Protein AF-A0AAR5P492-F1 (afdb_monomer)

Secondary structure (DSSP, 8-state):
-PPPPPS-------GGGTHHHHGGGT------S------EEETTEEEE--TTSS--EEEE--SSS------PPPP--STT--TT-EEEEE-SPPTT-SS--S-EEEEES-HHHHHHHHHHHHHH-TT------HHHHHT----S----PPP--S---EEEE--HHHHHHHHH-TTS-HHHHHHHHHHHH-GGGHHHHTTTSEEEE----TT-TT----TT---TT---HHHHHHHHHHHHHGGG---HHHHHHHHHHHHHHHHGGGT-----HHHHHHHHHHTT--TT---THHHHHHHHHHTBBTTS-B-TT--GGGBPPHHHHHHTTSS-HHHHHHHHHHHHHHTTTTTHHHHTTHHHHHHHHHHH-TT-TTTHHHHHHHHHHHHHHHH-TTTT-SSS--GGG-GGGGHHHHHHHHHHHHHH--SHHHHHHHHTS-HHHHHHT---HHHHHHHHHHHHHSPPHHHHHHHHHHHHS-HHHHHHHHHTS-HHHHHHHHHHHHHSS---HHHHHHHHHHHHHHHHHHHHHHHHHHHHHHHHHHHHHHHHHHT-S-HHHHHHHHHHHHHHHHHHHHHHHTTGGGGG-PPP--HHHHHHHHHHHHHHHHHHHHHHHT--SSSS--

Structure (mmCIF, N/CA/C/O backbone):
data_AF-A0AAR5P492-F1
#
_entry.id   AF-A0AAR5P492-F1
#
loop_
_atom_site.group_PDB
_atom_site.id
_atom_site.type_symbol
_atom_site.label_atom_id
_atom_site.label_alt_id
_atom_site.label_comp_id
_atom_site.label_asym_id
_atom_site.label_entity_id
_atom_site.label_seq_id
_atom_site.pdbx_PDB_ins_code
_atom_site.Cartn_x
_atom_site.Cartn_y
_atom_site.Cartn_z
_atom_site.occupancy
_atom_site.B_iso_or_equiv
_atom_site.auth_seq_id
_atom_site.auth_comp_id
_atom_site.auth_asym_id
_atom_site.auth_atom_id
_atom_site.pdbx_PDB_model_num
ATOM 1 N N . MET A 1 1 ? 29.180 -29.105 -59.573 1.00 21.33 1 MET A N 1
ATOM 2 C CA . MET A 1 1 ? 29.448 -27.695 -59.216 1.00 21.33 1 MET A CA 1
ATOM 3 C C . MET A 1 1 ? 28.414 -27.298 -58.181 1.00 21.33 1 MET A C 1
ATOM 5 O O . MET A 1 1 ? 27.241 -27.427 -58.512 1.00 21.33 1 MET A O 1
ATOM 9 N N . PRO A 1 2 ? 28.784 -26.924 -56.947 1.00 23.67 2 PRO A N 1
ATOM 10 C CA . PRO A 1 2 ? 27.790 -26.478 -55.986 1.00 23.67 2 PRO A CA 1
ATOM 11 C C . PRO A 1 2 ? 27.345 -25.058 -56.349 1.00 23.67 2 PRO A C 1
ATOM 13 O O . PRO A 1 2 ? 28.162 -24.159 -56.549 1.00 23.67 2 PRO A O 1
ATOM 16 N N . THR A 1 3 ? 26.036 -24.890 -56.487 1.00 22.08 3 THR A N 1
ATOM 17 C CA . THR A 1 3 ? 25.364 -23.613 -56.722 1.00 22.08 3 THR A CA 1
ATOM 18 C C . THR A 1 3 ? 25.412 -22.788 -55.437 1.00 22.08 3 THR A C 1
ATOM 20 O O . THR A 1 3 ? 24.928 -23.235 -54.401 1.00 22.08 3 THR A O 1
ATOM 23 N N . ILE A 1 4 ? 25.998 -21.592 -55.491 1.00 24.33 4 ILE A N 1
ATOM 24 C CA . ILE A 1 4 ? 26.035 -20.652 -54.363 1.00 24.33 4 ILE A CA 1
ATOM 25 C C . ILE A 1 4 ? 24.663 -19.970 -54.262 1.00 24.33 4 ILE A C 1
ATOM 27 O O . ILE A 1 4 ? 24.216 -19.344 -55.223 1.00 24.33 4 ILE A O 1
ATOM 31 N N . VAL A 1 5 ? 23.995 -20.092 -53.111 1.00 24.39 5 VAL A N 1
ATOM 32 C CA . VAL A 1 5 ? 22.709 -19.431 -52.816 1.00 24.39 5 VAL A CA 1
ATOM 33 C C . VAL A 1 5 ? 22.959 -18.223 -51.894 1.00 24.39 5 VAL A C 1
ATOM 35 O O . VAL A 1 5 ? 23.782 -18.340 -50.985 1.00 24.39 5 VAL A O 1
ATOM 38 N N . PRO A 1 6 ? 22.302 -17.059 -52.091 1.00 25.06 6 PRO A N 1
ATOM 39 C CA . PRO A 1 6 ? 22.617 -15.840 -51.344 1.00 25.06 6 PRO A CA 1
ATOM 40 C C . PRO A 1 6 ? 22.158 -15.889 -49.872 1.00 25.06 6 PRO A C 1
ATOM 42 O O . PRO A 1 6 ? 21.123 -16.487 -49.573 1.00 25.06 6 PRO A O 1
ATOM 45 N N . PRO A 1 7 ? 22.851 -15.181 -48.960 1.00 27.56 7 PRO A N 1
ATOM 46 C CA . PRO A 1 7 ? 22.745 -15.340 -47.502 1.00 27.56 7 PRO A CA 1
ATOM 47 C C . PRO A 1 7 ? 21.468 -14.783 -46.834 1.00 27.56 7 PRO A C 1
ATOM 49 O O . PRO A 1 7 ? 21.442 -14.639 -45.617 1.00 27.56 7 PRO A O 1
ATOM 52 N N . GLN A 1 8 ? 20.399 -14.455 -47.571 1.00 32.41 8 GLN A N 1
ATOM 53 C CA . GLN A 1 8 ? 19.209 -13.801 -46.993 1.00 32.41 8 GLN A CA 1
ATOM 54 C C . GLN A 1 8 ? 17.867 -14.230 -47.611 1.00 32.41 8 GLN A C 1
ATOM 56 O O . GLN A 1 8 ? 17.069 -13.391 -48.024 1.00 32.41 8 GLN A O 1
ATOM 61 N N . SER A 1 9 ? 17.551 -15.527 -47.655 1.00 24.56 9 SER A N 1
ATOM 62 C CA . SER A 1 9 ? 16.183 -15.940 -48.005 1.00 24.56 9 SER A CA 1
ATOM 63 C C . SER A 1 9 ? 15.671 -17.093 -47.138 1.00 24.56 9 SER A C 1
ATOM 65 O O . SER A 1 9 ? 16.390 -18.078 -46.966 1.00 24.56 9 SER A O 1
ATOM 67 N N . PRO A 1 10 ? 14.441 -17.020 -46.590 1.00 26.98 10 PRO A N 1
ATOM 68 C CA . PRO A 1 10 ? 13.815 -18.151 -45.918 1.00 26.98 10 PRO A CA 1
ATOM 69 C C . PRO A 1 10 ? 13.424 -19.195 -46.971 1.00 26.98 10 PRO A C 1
ATOM 71 O O . PRO A 1 10 ? 12.331 -19.150 -47.534 1.00 26.98 10 PRO A O 1
ATOM 74 N N . VAL A 1 11 ? 14.319 -20.135 -47.272 1.00 31.80 11 VAL A N 1
ATOM 75 C CA . VAL A 1 11 ? 14.019 -21.188 -48.248 1.00 31.80 11 VAL A CA 1
ATOM 76 C C . VAL A 1 11 ? 13.113 -22.233 -47.599 1.00 31.80 11 VAL A C 1
ATOM 78 O O . VAL A 1 11 ? 13.480 -22.893 -46.628 1.00 31.80 11 VAL A O 1
ATOM 81 N N . THR A 1 12 ? 11.904 -22.380 -48.137 1.00 31.81 12 THR A N 1
ATOM 82 C CA . THR A 1 12 ? 11.011 -23.504 -47.830 1.00 31.81 12 THR A CA 1
ATOM 83 C C . THR A 1 12 ? 11.273 -24.584 -48.875 1.00 31.81 12 THR A C 1
ATOM 85 O O . THR A 1 12 ? 10.969 -24.383 -50.048 1.00 31.81 12 THR A O 1
ATOM 88 N N . PHE A 1 13 ? 11.861 -25.715 -48.486 1.00 35.66 13 PHE A N 1
ATOM 89 C CA . PHE A 1 13 ? 12.045 -26.844 -49.403 1.00 35.66 13 PHE A CA 1
ATOM 90 C C . PHE A 1 13 ? 10.793 -27.722 -49.410 1.00 35.66 13 PHE A C 1
ATOM 92 O O . PHE A 1 13 ? 10.242 -28.033 -48.351 1.00 35.66 13 PHE A O 1
ATOM 99 N N . ASN A 1 14 ? 10.345 -28.142 -50.596 1.00 36.56 14 ASN A N 1
ATOM 100 C CA . ASN A 1 14 ? 9.331 -29.187 -50.714 1.00 36.56 14 ASN A CA 1
ATOM 101 C C . ASN A 1 14 ? 10.014 -30.570 -50.736 1.00 36.56 14 ASN A C 1
ATOM 103 O O . ASN A 1 14 ? 11.171 -30.700 -51.130 1.00 36.56 14 ASN A O 1
ATOM 107 N N . TRP A 1 15 ? 9.299 -31.612 -50.309 1.00 40.59 15 TRP A N 1
ATOM 108 C CA . TRP A 1 15 ? 9.808 -32.990 -50.242 1.00 40.59 15 TRP A CA 1
ATOM 109 C C . TRP A 1 15 ? 10.389 -33.503 -51.571 1.00 40.59 15 TRP A C 1
ATOM 111 O O . TRP A 1 15 ? 11.366 -34.251 -51.578 1.00 40.59 15 TRP A O 1
ATOM 121 N N . GLU A 1 16 ? 9.834 -33.075 -52.705 1.00 44.00 16 GLU A N 1
ATOM 122 C CA . GLU A 1 16 ? 10.332 -33.489 -54.019 1.00 44.00 16 GLU A CA 1
ATOM 123 C C . GLU A 1 16 ? 11.736 -32.951 -54.319 1.00 44.00 16 GLU A C 1
ATOM 125 O O . GLU A 1 16 ? 12.472 -33.581 -55.072 1.00 44.00 16 GLU A O 1
ATOM 130 N N . SER A 1 17 ? 12.138 -31.855 -53.667 1.00 39.81 17 SER A N 1
ATOM 131 C CA . SER A 1 17 ? 13.427 -31.189 -53.883 1.00 39.81 17 SER A CA 1
ATOM 132 C C . SER A 1 17 ? 14.619 -31.937 -53.276 1.00 39.81 17 SER A C 1
ATOM 134 O O . SER A 1 17 ? 15.736 -31.745 -53.734 1.00 39.81 17 SER A O 1
ATOM 136 N N . VAL A 1 18 ? 14.401 -32.768 -52.248 1.00 40.03 18 VAL A N 1
ATOM 137 C CA . VAL A 1 18 ? 15.484 -33.404 -51.455 1.00 40.03 18 VAL A CA 1
ATOM 138 C C . VAL A 1 18 ? 15.457 -34.939 -51.561 1.00 40.03 18 VAL A C 1
ATOM 140 O O . VAL A 1 18 ? 16.373 -35.637 -51.130 1.00 40.03 18 VAL A O 1
ATOM 143 N N . ARG A 1 19 ? 14.406 -35.496 -52.180 1.00 40.28 19 ARG A N 1
ATOM 144 C CA . ARG A 1 19 ? 14.197 -36.944 -52.340 1.00 40.28 19 ARG A CA 1
ATOM 145 C C . ARG A 1 19 ? 15.314 -37.636 -53.130 1.00 40.28 19 ARG A C 1
ATOM 147 O O . ARG A 1 19 ? 15.632 -38.783 -52.828 1.00 40.28 19 ARG A O 1
ATOM 154 N N . GLY A 1 20 ? 15.874 -36.968 -54.141 1.00 41.62 20 GLY A N 1
ATOM 155 C CA . GLY A 1 20 ? 16.945 -37.524 -54.977 1.00 41.62 20 GLY A CA 1
ATOM 156 C C . GLY A 1 20 ? 18.229 -37.782 -54.189 1.00 41.62 20 GLY A C 1
ATOM 157 O O . GLY A 1 20 ? 18.827 -38.847 -54.326 1.00 41.62 20 GLY A O 1
ATOM 158 N N . ASP A 1 21 ? 18.580 -36.856 -53.299 1.00 39.88 21 ASP A N 1
ATOM 159 C CA . ASP A 1 21 ? 19.817 -36.914 -52.517 1.00 39.88 21 ASP A CA 1
ATOM 160 C C . ASP A 1 21 ? 19.703 -37.882 -51.329 1.00 39.88 21 ASP A C 1
ATOM 162 O O . ASP A 1 21 ? 20.656 -38.582 -50.990 1.00 39.88 21 ASP A O 1
ATOM 166 N N . LEU A 1 22 ? 18.509 -38.008 -50.739 1.00 37.78 22 LEU A N 1
ATOM 167 C CA . LEU A 1 22 ? 18.255 -38.913 -49.610 1.00 37.78 22 LEU A CA 1
ATOM 168 C C . LEU A 1 22 ? 18.058 -40.380 -50.030 1.00 37.78 22 LEU A C 1
ATOM 170 O O . LEU A 1 22 ? 18.331 -41.288 -49.244 1.00 37.78 22 LEU A O 1
ATOM 174 N N . ALA A 1 23 ? 17.647 -40.645 -51.276 1.00 38.78 23 ALA A N 1
ATOM 175 C CA . ALA A 1 23 ? 17.513 -42.006 -51.804 1.00 38.78 23 ALA A CA 1
ATOM 176 C C . ALA A 1 23 ? 18.862 -42.753 -51.903 1.00 38.78 23 ALA A C 1
ATOM 178 O O . ALA A 1 23 ? 18.887 -43.984 -51.853 1.00 38.78 23 ALA A O 1
ATOM 179 N N . GLY A 1 24 ? 19.986 -42.028 -51.974 1.00 38.56 24 GLY A N 1
ATOM 180 C CA . GLY A 1 24 ? 21.332 -42.610 -51.940 1.00 38.56 24 GLY A CA 1
ATOM 181 C C . GLY A 1 24 ? 21.707 -43.246 -50.595 1.00 38.56 24 GLY A C 1
ATOM 182 O O . GLY A 1 24 ? 22.588 -44.103 -50.553 1.00 38.56 24 GLY A O 1
ATOM 183 N N . ALA A 1 25 ? 21.010 -42.889 -49.510 1.00 34.88 25 ALA A N 1
ATOM 184 C CA . ALA A 1 25 ? 21.339 -43.302 -48.145 1.00 34.88 25 ALA A CA 1
ATOM 185 C C . ALA A 1 25 ? 20.603 -44.570 -47.653 1.00 34.88 25 ALA A C 1
ATOM 187 O O . ALA A 1 25 ? 20.803 -44.975 -46.512 1.00 34.88 25 ALA A O 1
ATOM 188 N N . ARG A 1 26 ? 19.766 -45.217 -48.486 1.00 31.05 26 ARG A N 1
ATOM 189 C CA . ARG A 1 26 ? 19.014 -46.461 -48.168 1.00 31.05 26 ARG A CA 1
ATOM 190 C C . ARG A 1 26 ? 18.211 -46.440 -46.851 1.00 31.05 26 ARG A C 1
ATOM 192 O O . ARG A 1 26 ? 18.024 -47.480 -46.225 1.00 31.05 26 ARG A O 1
ATOM 199 N N . LEU A 1 27 ? 17.707 -45.283 -46.439 1.00 32.38 27 LEU A N 1
ATOM 200 C CA . LEU A 1 27 ? 16.803 -45.178 -45.296 1.00 32.38 27 LEU A CA 1
ATOM 201 C C . LEU A 1 27 ? 15.350 -45.333 -45.777 1.00 32.38 27 LEU A C 1
ATOM 203 O O . LEU A 1 27 ? 14.885 -44.548 -46.605 1.00 32.38 27 LEU A O 1
ATOM 207 N N . GLU A 1 28 ? 14.631 -46.345 -45.287 1.00 28.66 28 GLU A N 1
ATOM 208 C CA . GLU A 1 28 ? 13.187 -46.474 -45.519 1.00 28.66 28 GLU A CA 1
ATOM 209 C C . GLU A 1 28 ? 12.419 -45.559 -44.558 1.00 28.66 28 GLU A C 1
ATOM 211 O O . GLU A 1 28 ? 12.608 -45.627 -43.345 1.00 28.66 28 GLU A O 1
ATOM 216 N N . PHE A 1 29 ? 11.528 -44.718 -45.091 1.00 41.31 29 PHE A N 1
ATOM 217 C CA . PHE A 1 29 ? 10.676 -43.844 -44.282 1.00 41.31 29 PHE A CA 1
ATOM 218 C C . PHE A 1 29 ? 9.211 -43.907 -44.722 1.00 41.31 29 PHE A C 1
ATOM 220 O O . PHE A 1 29 ? 8.888 -43.821 -45.910 1.00 41.31 29 PHE A O 1
ATOM 227 N N . THR A 1 30 ? 8.316 -44.015 -43.738 1.00 32.47 30 THR A N 1
ATOM 228 C CA . THR A 1 30 ? 6.862 -43.887 -43.883 1.00 32.47 30 THR A CA 1
ATOM 229 C C . THR A 1 30 ? 6.439 -42.424 -44.013 1.00 32.47 30 THR A C 1
ATOM 231 O O . THR A 1 30 ? 6.990 -41.529 -43.377 1.00 32.47 30 THR A O 1
ATOM 234 N N . LYS A 1 31 ? 5.445 -42.187 -44.871 1.00 31.28 31 LYS A N 1
ATOM 235 C CA . LYS A 1 31 ? 4.940 -40.867 -45.257 1.00 31.28 31 LYS A CA 1
ATOM 236 C C . LYS A 1 31 ? 4.044 -40.299 -44.145 1.00 31.28 31 LYS A C 1
ATOM 238 O O . LYS A 1 31 ? 2.909 -40.742 -44.023 1.00 31.28 31 LYS A O 1
ATOM 243 N N . ASP A 1 32 ? 4.527 -39.315 -43.392 1.00 32.50 32 ASP A N 1
ATOM 244 C CA . ASP A 1 32 ? 3.699 -38.495 -42.490 1.00 32.50 32 ASP A CA 1
ATOM 245 C C . ASP A 1 32 ? 3.613 -37.031 -42.996 1.00 32.50 32 ASP A C 1
ATOM 247 O O . ASP A 1 32 ? 4.494 -36.590 -43.744 1.00 32.50 32 ASP A O 1
ATOM 251 N N . PRO A 1 33 ? 2.531 -36.283 -42.684 1.00 29.31 33 PRO A N 1
ATOM 252 C CA . PRO A 1 33 ? 2.210 -34.972 -43.272 1.00 29.31 33 PRO A CA 1
ATOM 253 C C . PRO A 1 33 ? 3.173 -33.853 -42.802 1.00 29.31 33 PRO A C 1
ATOM 255 O O . PRO A 1 33 ? 3.960 -34.059 -41.882 1.00 29.31 33 PRO A O 1
ATOM 258 N N . PRO A 1 34 ? 3.191 -32.667 -43.453 1.00 36.25 34 PRO A N 1
ATOM 259 C CA . PRO A 1 34 ? 4.415 -31.901 -43.670 1.00 36.25 34 PRO A CA 1
ATOM 260 C C . PRO A 1 34 ? 4.955 -31.266 -42.386 1.00 36.25 34 PRO A C 1
ATOM 262 O O . PRO A 1 34 ? 4.474 -30.233 -41.914 1.00 36.25 34 PRO A O 1
ATOM 265 N N . THR A 1 35 ? 6.026 -31.849 -41.858 1.00 33.56 35 THR A N 1
ATOM 266 C CA . THR A 1 35 ? 6.893 -31.209 -40.869 1.00 33.56 35 THR A CA 1
ATOM 267 C C . THR A 1 35 ? 7.571 -30.012 -41.537 1.00 33.56 35 THR A C 1
ATOM 269 O O . THR A 1 35 ? 8.366 -30.170 -42.461 1.00 33.56 35 THR A O 1
ATOM 272 N N . VAL A 1 36 ? 7.224 -28.793 -41.118 1.00 31.66 36 VAL A N 1
ATOM 273 C CA . VAL A 1 36 ? 7.881 -27.567 -41.597 1.00 31.66 36 VAL A CA 1
ATOM 274 C C . VAL A 1 36 ? 9.219 -27.428 -40.879 1.00 31.66 36 VAL A C 1
ATOM 276 O O . VAL A 1 36 ? 9.257 -27.194 -39.671 1.00 31.66 36 VAL A O 1
ATOM 279 N N . TRP A 1 37 ? 10.307 -27.562 -41.630 1.00 33.38 37 TRP A N 1
ATOM 280 C CA . TRP A 1 37 ? 11.675 -27.370 -41.154 1.00 33.38 37 TRP A CA 1
ATOM 281 C C . TRP A 1 37 ? 12.089 -25.907 -41.361 1.00 33.38 37 TRP A C 1
ATOM 283 O O . TRP A 1 37 ? 11.847 -25.339 -42.426 1.00 33.38 37 TRP A O 1
ATOM 293 N N . ARG A 1 38 ? 12.708 -25.281 -40.353 1.00 32.09 38 ARG A N 1
ATOM 294 C CA . ARG A 1 38 ? 13.407 -23.994 -40.503 1.00 32.09 38 ARG A CA 1
ATOM 295 C C . ARG A 1 38 ? 14.891 -24.230 -40.278 1.00 32.09 38 ARG A C 1
ATOM 297 O O . ARG A 1 38 ? 15.270 -24.678 -39.200 1.00 32.09 38 ARG A O 1
ATOM 304 N N . PHE A 1 39 ? 15.685 -23.908 -41.288 1.00 32.84 39 PHE A N 1
ATOM 305 C CA . PHE A 1 39 ? 17.139 -23.928 -41.228 1.00 32.84 39 PHE A CA 1
ATOM 306 C C . PHE A 1 39 ? 17.632 -22.498 -41.031 1.00 32.84 39 PHE A C 1
ATOM 308 O O . PHE A 1 39 ? 17.194 -21.594 -41.743 1.00 32.84 39 PHE A O 1
ATOM 315 N N . SER A 1 40 ? 18.543 -22.304 -40.084 1.00 31.27 40 SER A N 1
ATOM 316 C CA . SER A 1 40 ? 19.360 -21.096 -40.002 1.00 31.27 40 SER A CA 1
ATOM 317 C C . SER A 1 40 ? 20.768 -21.508 -40.404 1.00 31.27 40 SER A C 1
ATOM 319 O O . SER A 1 40 ? 21.392 -22.285 -39.685 1.00 31.27 40 SER A O 1
ATOM 321 N N . TYR A 1 41 ? 21.229 -21.058 -41.569 1.00 28.78 41 TYR A N 1
ATOM 322 C CA . TYR A 1 41 ? 22.592 -21.304 -42.033 1.00 28.78 41 TYR A CA 1
ATOM 323 C C . TYR A 1 41 ? 23.469 -20.107 -41.665 1.00 28.78 41 TYR A C 1
ATOM 325 O O . TYR A 1 41 ? 23.234 -18.998 -42.145 1.00 28.78 41 TYR A O 1
ATOM 333 N N . PHE A 1 42 ? 24.479 -20.357 -40.839 1.00 30.75 42 PHE A N 1
ATOM 334 C CA . PHE A 1 42 ? 25.697 -19.553 -40.774 1.00 30.75 42 PHE A CA 1
ATOM 335 C C . PHE A 1 42 ? 26.853 -20.441 -41.260 1.00 30.75 42 PHE A C 1
ATOM 337 O O . PHE A 1 42 ? 26.708 -21.662 -41.197 1.00 30.75 42 PHE A O 1
ATOM 344 N N . PRO A 1 43 ? 27.973 -19.872 -41.743 1.00 29.17 43 PRO A N 1
ATOM 345 C CA . PRO A 1 43 ? 29.066 -20.640 -42.348 1.00 29.17 43 PRO A CA 1
ATOM 346 C C . PRO A 1 43 ? 29.552 -21.848 -41.526 1.00 29.17 43 PRO A C 1
ATOM 348 O O . PRO A 1 43 ? 29.958 -22.836 -42.126 1.00 29.17 43 PRO A O 1
ATOM 351 N N . ASP A 1 44 ? 29.399 -21.812 -40.194 1.00 33.75 44 ASP A N 1
ATOM 352 C CA . ASP A 1 44 ? 29.939 -22.815 -39.265 1.00 33.75 44 ASP A CA 1
ATOM 353 C C . ASP A 1 44 ? 28.891 -23.385 -38.274 1.00 33.75 44 ASP A C 1
ATOM 355 O O . ASP A 1 44 ? 29.237 -23.953 -37.236 1.00 33.75 44 ASP A O 1
ATOM 359 N N . PHE A 1 45 ? 27.587 -23.230 -38.558 1.00 30.95 45 PHE A N 1
ATOM 360 C CA . PHE A 1 45 ? 26.505 -23.663 -37.657 1.00 30.95 45 PHE A CA 1
ATOM 361 C C . PHE A 1 45 ? 25.330 -24.306 -38.401 1.00 30.95 45 PHE A C 1
ATOM 363 O O . PHE A 1 45 ? 24.750 -23.710 -39.313 1.00 30.95 45 PHE A O 1
ATOM 370 N N . LEU A 1 46 ? 24.916 -25.493 -37.940 1.00 31.48 46 LEU A N 1
ATOM 371 C CA . LEU A 1 46 ? 23.715 -26.178 -38.411 1.00 31.48 46 LEU A CA 1
ATOM 372 C C . LEU A 1 46 ? 22.774 -26.470 -37.228 1.00 31.48 46 LEU A C 1
ATOM 374 O O . LEU A 1 46 ? 23.025 -27.355 -36.410 1.00 31.48 46 LEU A O 1
ATOM 378 N N . GLY A 1 47 ? 21.678 -25.714 -37.131 1.00 31.67 47 GLY A N 1
ATOM 379 C CA . GLY A 1 47 ? 20.651 -25.893 -36.098 1.00 31.67 47 GLY A CA 1
ATOM 380 C C . GLY A 1 47 ? 19.363 -26.518 -36.642 1.00 31.67 47 GLY A C 1
ATOM 381 O O . GLY A 1 47 ? 18.901 -26.142 -37.721 1.00 31.67 47 GLY A O 1
ATOM 382 N N . PHE A 1 48 ? 18.737 -27.417 -35.871 1.00 34.66 48 PHE A N 1
ATOM 383 C CA . PHE A 1 48 ? 17.443 -28.024 -36.215 1.00 34.66 48 PHE A CA 1
ATOM 38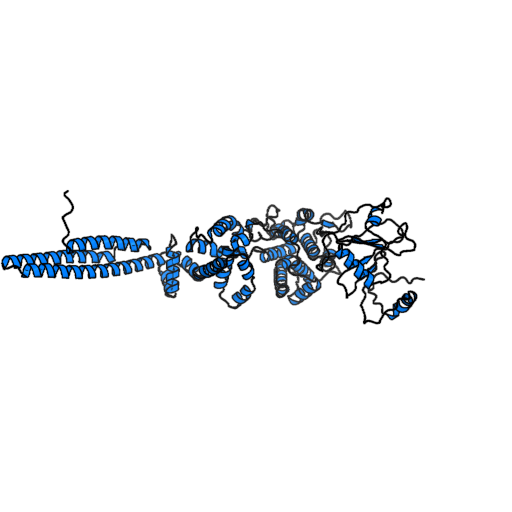4 C C . PHE A 1 48 ? 16.387 -27.813 -35.121 1.00 34.66 48 PHE A C 1
ATOM 386 O O . PHE A 1 48 ? 16.683 -27.842 -33.925 1.00 34.66 48 PHE A O 1
ATOM 393 N N . ARG A 1 49 ? 15.119 -27.661 -35.532 1.00 29.98 49 ARG A N 1
ATOM 394 C CA . ARG A 1 49 ? 13.951 -27.586 -34.638 1.00 29.98 49 ARG A CA 1
ATOM 395 C C . ARG A 1 49 ? 12.834 -28.496 -35.153 1.00 29.98 49 ARG A C 1
ATOM 397 O O . ARG A 1 49 ? 12.317 -28.270 -36.243 1.00 29.98 49 ARG A O 1
ATOM 404 N N . SER A 1 50 ? 12.433 -29.490 -34.358 1.00 29.12 50 SER A N 1
ATOM 405 C CA . SER A 1 50 ? 11.258 -30.337 -34.621 1.00 29.12 50 SER A CA 1
ATOM 406 C C . SER A 1 50 ? 10.078 -29.896 -33.753 1.00 29.12 50 SER A C 1
ATOM 408 O O . SER A 1 50 ? 10.252 -29.558 -32.586 1.00 29.12 50 SER A O 1
ATOM 410 N N . LYS A 1 51 ? 8.855 -29.912 -34.300 1.00 29.05 51 LYS A N 1
ATOM 411 C CA . LYS A 1 51 ? 7.621 -29.601 -33.548 1.00 29.05 51 LYS A CA 1
ATOM 412 C C . LYS A 1 51 ? 7.220 -30.691 -32.545 1.00 29.05 51 LYS A C 1
ATOM 414 O O . LYS A 1 51 ? 6.351 -30.436 -31.719 1.00 29.05 51 LYS A O 1
ATOM 419 N N . ILE A 1 52 ? 7.835 -31.875 -32.608 1.00 28.25 52 ILE A N 1
ATOM 420 C CA . ILE A 1 52 ? 7.482 -33.027 -31.761 1.00 28.25 52 ILE A CA 1
ATOM 421 C C . ILE A 1 52 ? 8.237 -32.991 -30.415 1.00 28.25 52 ILE A C 1
ATOM 423 O O . ILE A 1 52 ? 7.815 -33.624 -29.455 1.00 28.25 52 ILE A O 1
ATOM 427 N N . VAL A 1 53 ? 9.297 -32.180 -30.287 1.00 28.92 53 VAL A N 1
ATOM 428 C CA . VAL A 1 53 ? 10.061 -32.019 -29.038 1.00 28.92 53 VAL A CA 1
ATOM 429 C C . VAL A 1 53 ? 10.385 -30.537 -28.827 1.00 28.92 53 VAL A C 1
ATOM 431 O O . VAL A 1 53 ? 11.032 -29.917 -29.665 1.00 28.92 53 VAL A O 1
ATOM 434 N N . GLN A 1 54 ? 9.965 -29.940 -27.705 1.00 27.75 54 GLN A N 1
ATOM 435 C CA . GLN A 1 54 ? 10.317 -28.557 -27.332 1.00 27.75 54 GLN A CA 1
ATOM 436 C C . GLN A 1 54 ? 11.784 -28.431 -26.862 1.00 27.75 54 GLN A C 1
ATOM 438 O O . GLN A 1 54 ? 12.043 -27.962 -25.756 1.00 27.75 54 GLN A O 1
ATOM 443 N N . ARG A 1 55 ? 12.766 -28.867 -27.660 1.00 31.39 55 ARG A N 1
ATOM 444 C CA . ARG A 1 55 ? 14.198 -28.691 -27.354 1.00 31.39 55 ARG A CA 1
ATOM 445 C C . ARG A 1 55 ? 15.012 -28.434 -28.623 1.00 31.39 55 ARG A C 1
ATOM 447 O O . ARG A 1 55 ? 14.705 -28.975 -29.681 1.00 31.39 55 ARG A O 1
ATOM 454 N N . ILE A 1 56 ? 16.027 -27.581 -28.493 1.00 30.75 56 ILE A N 1
ATOM 455 C CA . ILE A 1 56 ? 17.038 -27.300 -29.520 1.00 30.75 56 ILE A CA 1
ATOM 456 C C . ILE A 1 56 ? 18.191 -28.284 -29.305 1.00 30.75 56 ILE A C 1
ATOM 458 O O . ILE A 1 56 ? 18.599 -28.502 -28.167 1.00 30.75 56 ILE A O 1
ATOM 462 N N . VAL A 1 57 ? 18.710 -28.864 -30.385 1.00 28.91 57 VAL A N 1
ATOM 463 C CA . VAL A 1 57 ? 19.983 -29.596 -30.394 1.00 28.91 57 VAL A CA 1
ATOM 464 C C . VAL A 1 57 ? 20.864 -28.909 -31.433 1.00 28.91 57 VAL A C 1
ATOM 466 O O . VAL A 1 57 ? 20.482 -28.836 -32.602 1.00 28.91 57 VAL A O 1
ATOM 469 N N . GLY A 1 58 ? 21.986 -28.337 -30.995 1.00 29.30 58 GLY A N 1
ATOM 470 C CA . GLY A 1 58 ? 22.989 -27.720 -31.866 1.00 29.30 58 GLY A CA 1
ATOM 471 C C . GLY A 1 58 ? 24.175 -28.659 -32.066 1.00 29.30 58 GLY A C 1
ATOM 472 O O . GLY A 1 58 ? 24.574 -29.344 -31.126 1.00 29.30 58 GLY A O 1
ATOM 473 N N . ILE A 1 59 ? 24.725 -28.702 -33.280 1.00 31.34 59 ILE A N 1
ATOM 474 C CA . ILE A 1 59 ? 25.978 -29.401 -33.590 1.00 31.34 59 ILE A CA 1
ATOM 475 C C . ILE A 1 59 ? 26.886 -28.405 -34.315 1.00 31.34 59 ILE A C 1
ATOM 477 O O . ILE A 1 59 ? 26.463 -27.776 -35.286 1.00 31.34 59 ILE A O 1
ATOM 481 N N . LEU A 1 60 ? 28.121 -28.266 -33.834 1.00 29.34 60 LEU A N 1
ATOM 482 C CA . LEU A 1 60 ? 29.166 -27.476 -34.480 1.00 29.34 60 LEU A CA 1
ATOM 483 C C . LEU A 1 60 ? 29.987 -28.390 -35.404 1.00 29.34 60 LEU A C 1
ATOM 485 O O . LEU A 1 60 ? 30.390 -29.481 -34.996 1.00 29.34 60 LEU A O 1
ATOM 489 N N . TYR A 1 61 ? 30.252 -27.951 -36.631 1.00 31.36 61 TYR A N 1
ATOM 490 C CA . TYR A 1 61 ? 31.173 -28.615 -37.554 1.00 31.36 61 TYR A CA 1
ATOM 491 C C . TYR A 1 61 ? 32.130 -27.561 -38.103 1.00 31.36 61 TYR A C 1
ATOM 493 O O . TYR A 1 61 ? 31.689 -26.645 -38.788 1.00 31.36 61 TYR A O 1
ATOM 501 N N . VAL A 1 62 ? 33.424 -27.700 -37.806 1.00 32.50 62 VAL A N 1
ATOM 502 C CA . VAL A 1 62 ? 34.478 -26.847 -38.366 1.00 32.50 62 VAL A CA 1
ATOM 503 C C . VAL A 1 62 ? 35.522 -27.754 -39.014 1.00 32.50 62 VAL A C 1
ATOM 505 O O . VAL A 1 62 ? 36.188 -28.513 -38.303 1.00 32.50 62 VAL A O 1
ATOM 508 N N . PRO A 1 63 ? 35.669 -27.730 -40.346 1.00 30.22 63 PRO A N 1
ATOM 509 C CA . PRO A 1 63 ? 36.815 -28.330 -40.996 1.00 30.22 63 PRO A CA 1
ATOM 510 C C . PRO A 1 63 ? 38.013 -27.383 -40.836 1.00 30.22 63 PRO A C 1
ATOM 512 O O . PRO A 1 63 ? 37.945 -26.215 -41.201 1.00 30.22 63 PRO A O 1
ATOM 515 N N . ASP A 1 64 ? 39.102 -27.922 -40.292 1.00 36.00 64 ASP A N 1
ATOM 516 C CA . ASP A 1 64 ? 40.438 -27.318 -40.245 1.00 36.00 64 ASP A CA 1
ATOM 517 C C . ASP A 1 64 ? 40.637 -26.110 -39.300 1.00 36.00 64 ASP A C 1
ATOM 519 O O . ASP A 1 64 ? 40.833 -24.990 -39.755 1.00 36.00 64 ASP A O 1
ATOM 523 N N . GLN A 1 65 ? 40.692 -26.364 -37.979 1.00 30.73 65 GLN A N 1
ATOM 524 C CA . GLN A 1 65 ? 41.622 -25.795 -36.964 1.00 30.73 65 GLN A CA 1
ATOM 525 C C . GLN A 1 65 ? 40.989 -25.680 -35.560 1.00 30.73 65 GLN A C 1
ATOM 527 O O . GLN A 1 65 ? 39.812 -25.386 -35.418 1.00 30.73 65 GLN A O 1
ATOM 532 N N . HIS A 1 66 ? 41.823 -25.937 -34.538 1.00 28.88 66 HIS A N 1
ATOM 533 C CA . HIS A 1 66 ? 41.652 -25.750 -33.084 1.00 28.88 66 HIS A CA 1
ATOM 534 C C . HIS A 1 66 ? 40.243 -25.921 -32.471 1.00 28.88 66 HIS A C 1
ATOM 536 O O . HIS A 1 66 ? 39.379 -25.059 -32.556 1.00 28.88 66 HIS A O 1
ATOM 542 N N . MET A 1 67 ? 40.079 -27.023 -31.729 1.00 32.06 67 MET A N 1
ATOM 543 C CA . MET A 1 67 ? 38.884 -27.362 -30.947 1.00 32.06 67 MET A CA 1
ATOM 544 C C . MET A 1 67 ? 38.463 -26.244 -29.974 1.00 32.06 67 MET A C 1
ATOM 546 O O . MET A 1 67 ? 39.174 -25.971 -29.006 1.00 32.06 67 MET A O 1
ATOM 550 N N . SER A 1 68 ? 37.263 -25.690 -30.160 1.00 27.95 68 SER A N 1
ATOM 551 C CA . SER A 1 68 ? 36.474 -25.055 -29.098 1.00 27.95 68 SER A CA 1
ATOM 552 C C . SER A 1 68 ? 35.230 -25.910 -28.816 1.00 27.95 68 SER A C 1
ATOM 554 O O . SER A 1 68 ? 34.717 -26.592 -29.704 1.00 27.95 68 SER A O 1
ATOM 556 N N . ILE A 1 69 ? 34.778 -25.935 -27.560 1.00 29.97 69 ILE A N 1
ATOM 557 C CA . ILE A 1 69 ? 33.559 -26.637 -27.137 1.00 29.97 69 ILE A CA 1
ATOM 558 C C . ILE A 1 69 ? 32.554 -25.575 -26.698 1.00 29.97 69 ILE A C 1
ATOM 560 O O . ILE A 1 69 ? 32.842 -24.822 -25.772 1.00 29.97 69 ILE A O 1
ATOM 564 N N . ASP A 1 70 ? 31.374 -25.561 -27.318 1.00 30.42 70 ASP A N 1
ATOM 565 C CA . ASP A 1 70 ? 30.196 -24.872 -26.791 1.00 30.42 70 ASP A CA 1
ATOM 566 C C . ASP A 1 70 ? 29.315 -25.906 -26.071 1.00 30.42 70 ASP A C 1
ATOM 568 O O . ASP A 1 70 ? 28.730 -26.806 -26.684 1.00 30.42 70 ASP A O 1
ATOM 572 N N . GLY A 1 71 ? 29.315 -25.855 -24.740 1.00 30.56 71 GLY A N 1
ATOM 573 C CA . GLY A 1 71 ? 28.513 -26.731 -23.895 1.00 30.56 71 GLY A CA 1
ATOM 574 C C . GLY A 1 71 ? 27.163 -26.086 -23.619 1.00 30.56 71 GLY A C 1
ATOM 575 O O . GLY A 1 71 ? 27.061 -25.233 -22.746 1.00 30.56 71 GLY A O 1
ATOM 576 N N . SER A 1 72 ? 26.107 -26.521 -24.306 1.00 31.25 72 SER A N 1
ATOM 577 C CA . SER A 1 72 ? 24.750 -26.069 -23.987 1.00 31.25 72 SER A CA 1
ATOM 578 C C . SER A 1 72 ? 24.186 -26.840 -22.788 1.00 31.25 72 SER A C 1
ATOM 580 O O . SER A 1 72 ? 24.031 -28.062 -22.817 1.00 31.25 72 SER A O 1
ATOM 582 N N . GLN A 1 73 ? 23.845 -26.120 -21.715 1.00 32.34 73 GLN A N 1
ATOM 583 C CA . GLN A 1 73 ? 23.015 -26.656 -20.639 1.00 32.34 73 GLN A CA 1
ATOM 584 C C . GLN A 1 73 ? 21.552 -26.661 -21.109 1.00 32.34 73 GLN A C 1
ATOM 586 O O . GLN A 1 73 ? 21.004 -25.642 -21.533 1.00 32.34 73 GLN A O 1
ATOM 591 N N . PHE A 1 74 ? 20.906 -27.826 -21.066 1.00 31.84 74 PHE A N 1
ATOM 592 C CA . PHE A 1 74 ? 19.503 -27.962 -21.446 1.00 31.84 74 PHE A CA 1
ATOM 593 C C . PHE A 1 74 ? 18.595 -27.325 -20.391 1.00 31.84 74 PHE A C 1
ATOM 595 O O . PHE A 1 74 ? 18.598 -27.733 -19.232 1.00 31.84 74 PHE A O 1
ATOM 602 N N . ASN A 1 75 ? 17.751 -26.385 -20.818 1.00 30.92 75 ASN A N 1
ATOM 603 C CA . ASN A 1 75 ? 16.712 -25.807 -19.973 1.00 30.92 75 ASN A CA 1
ATOM 604 C C . ASN A 1 75 ? 15.755 -26.913 -19.471 1.00 30.92 75 ASN A C 1
ATOM 606 O O . ASN A 1 75 ? 15.122 -27.626 -20.265 1.00 30.92 75 ASN A O 1
ATOM 610 N N . GLN A 1 76 ? 15.673 -27.080 -18.147 1.00 34.66 76 GLN A N 1
ATOM 611 C CA . GLN A 1 76 ? 14.847 -28.082 -17.470 1.00 34.66 76 GLN A CA 1
ATOM 612 C C . GLN A 1 76 ? 13.356 -27.729 -17.579 1.00 34.66 76 GLN A C 1
ATOM 614 O O . GLN A 1 76 ? 12.768 -27.111 -16.702 1.00 34.66 76 GLN A O 1
ATOM 619 N N . GLY A 1 77 ? 12.732 -28.156 -18.677 1.00 32.91 77 GLY A N 1
ATOM 620 C CA . GLY A 1 77 ? 11.276 -28.106 -18.876 1.00 32.91 77 GLY A CA 1
ATOM 621 C C . GLY A 1 77 ? 10.550 -29.444 -18.679 1.00 32.91 77 GLY A C 1
ATOM 622 O O . GLY A 1 77 ? 9.397 -29.562 -19.078 1.00 32.91 77 GLY A O 1
ATOM 623 N N . ALA A 1 78 ? 11.207 -30.478 -18.140 1.00 31.47 78 ALA A N 1
ATOM 624 C CA . ALA A 1 78 ? 10.567 -31.760 -17.821 1.00 31.47 78 ALA A CA 1
ATOM 625 C C . ALA A 1 78 ? 11.249 -32.421 -16.612 1.00 31.47 78 ALA A C 1
ATOM 627 O O . ALA A 1 78 ? 12.474 -32.520 -16.559 1.00 31.47 78 ALA A O 1
ATOM 628 N N . SER A 1 79 ? 10.441 -32.858 -15.651 1.00 34.78 79 SER A N 1
ATOM 629 C CA . SER A 1 79 ? 10.771 -33.224 -14.267 1.00 34.78 79 SER A CA 1
ATOM 630 C C . SER A 1 79 ? 11.544 -34.543 -14.064 1.00 34.78 79 SER A C 1
ATOM 632 O O . SER A 1 79 ? 11.237 -35.277 -13.128 1.00 34.78 79 SER A O 1
ATOM 634 N N . SER A 1 80 ? 12.509 -34.904 -14.915 1.00 40.03 80 SER A N 1
ATOM 635 C CA . SER A 1 80 ? 13.178 -36.218 -14.803 1.00 40.03 80 SER A CA 1
ATOM 636 C C . SER A 1 80 ? 14.690 -36.244 -15.043 1.00 40.03 80 SER A C 1
ATOM 638 O O . SER A 1 80 ? 15.264 -37.329 -15.064 1.00 40.03 80 SER A O 1
ATOM 640 N N . ALA A 1 81 ? 15.357 -35.100 -15.229 1.00 38.06 81 ALA A N 1
ATOM 641 C CA . ALA A 1 81 ? 16.820 -35.057 -15.291 1.00 38.06 81 ALA A CA 1
ATOM 642 C C . ALA A 1 81 ? 17.380 -34.544 -13.949 1.00 38.06 81 ALA A C 1
ATOM 644 O O . ALA A 1 81 ? 17.112 -33.393 -13.600 1.00 38.06 81 ALA A O 1
ATOM 645 N N . PRO A 1 82 ? 18.123 -35.363 -13.183 1.00 39.78 82 PRO A N 1
ATOM 646 C CA . PRO A 1 82 ? 18.755 -34.916 -11.949 1.00 39.78 82 PRO A CA 1
ATOM 647 C C . PRO A 1 82 ? 19.817 -33.846 -12.222 1.00 39.78 82 PRO A C 1
ATOM 649 O O . PRO A 1 82 ? 20.429 -33.803 -13.295 1.00 39.78 82 PRO A O 1
ATOM 652 N N . THR A 1 83 ? 20.037 -32.983 -11.233 1.00 40.22 83 THR A N 1
ATOM 653 C CA . THR A 1 83 ? 21.076 -31.946 -11.229 1.00 40.22 83 THR A CA 1
ATOM 654 C C . THR A 1 83 ? 22.443 -32.559 -11.570 1.00 40.22 83 THR A C 1
ATOM 656 O O . THR A 1 83 ? 22.760 -33.644 -11.090 1.00 40.22 83 THR A O 1
ATOM 659 N N . ASN A 1 84 ? 23.256 -31.872 -12.383 1.00 41.31 84 ASN A N 1
ATOM 660 C CA . ASN A 1 84 ? 24.574 -32.329 -12.871 1.00 41.31 84 ASN A CA 1
ATOM 661 C C . ASN A 1 84 ? 24.561 -33.483 -13.896 1.00 41.31 84 ASN A C 1
ATOM 663 O O . ASN A 1 84 ? 25.501 -34.276 -13.940 1.00 41.31 84 ASN A O 1
ATOM 667 N N . SER A 1 85 ? 23.524 -33.568 -14.734 1.00 41.88 85 SER A N 1
ATOM 668 C CA . SER A 1 85 ? 23.488 -34.505 -15.865 1.00 41.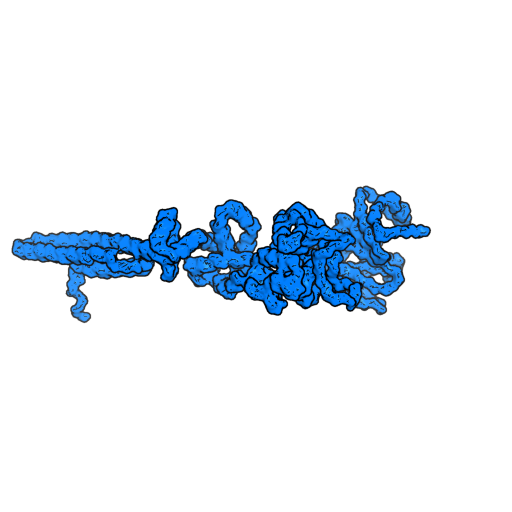88 85 SER A CA 1
ATOM 669 C C . SER A 1 85 ? 23.884 -33.819 -17.184 1.00 41.88 85 SER A C 1
ATOM 671 O O . SER A 1 85 ? 23.341 -32.765 -17.515 1.00 41.88 85 SER A O 1
ATOM 673 N N . TYR A 1 86 ? 24.792 -34.423 -17.953 1.00 46.84 86 TYR A N 1
ATOM 674 C CA . TYR A 1 86 ? 25.385 -33.896 -19.187 1.00 46.84 86 TYR A CA 1
ATOM 675 C C . TYR A 1 86 ? 25.324 -34.924 -20.322 1.00 46.84 86 TYR A C 1
ATOM 677 O O . TYR A 1 86 ? 25.331 -36.134 -20.088 1.00 46.84 86 TYR A O 1
ATOM 685 N N . LEU A 1 87 ? 25.300 -34.439 -21.563 1.00 44.25 87 LEU A N 1
ATOM 686 C CA . LEU A 1 87 ? 25.402 -35.264 -22.762 1.00 44.25 87 LEU A CA 1
ATOM 687 C C . LEU A 1 87 ? 26.456 -34.660 -23.691 1.00 44.25 87 LEU A C 1
ATOM 689 O O . LEU A 1 87 ? 26.331 -33.505 -24.087 1.00 44.25 87 LEU A O 1
ATOM 693 N N . TYR A 1 88 ? 27.469 -35.441 -24.050 1.00 46.59 88 TYR A N 1
ATOM 694 C CA . TYR A 1 88 ? 28.524 -35.051 -24.982 1.00 46.59 88 TYR A CA 1
ATOM 695 C C . TYR A 1 88 ? 28.407 -35.863 -26.269 1.00 46.59 88 TYR A C 1
ATOM 697 O O . TYR A 1 88 ? 28.069 -37.044 -26.221 1.00 46.59 88 TYR A O 1
ATOM 705 N N . TYR A 1 89 ? 28.728 -35.259 -27.410 1.00 47.62 89 TYR A N 1
ATOM 706 C CA . TYR A 1 89 ? 28.932 -35.970 -28.670 1.00 47.62 89 TYR A CA 1
ATOM 707 C C . TYR A 1 89 ? 30.361 -35.726 -29.145 1.00 47.62 89 TYR A C 1
ATOM 709 O O . TYR A 1 89 ? 30.763 -34.586 -29.360 1.00 47.62 89 TYR A O 1
ATOM 717 N N . ILE A 1 90 ? 31.135 -36.795 -29.269 1.00 47.34 90 ILE A N 1
ATOM 718 C CA . ILE A 1 90 ? 32.533 -36.762 -29.679 1.00 47.34 90 ILE A CA 1
ATOM 719 C C . ILE A 1 90 ? 32.588 -37.245 -31.124 1.00 47.34 90 ILE A C 1
ATOM 721 O O . ILE A 1 90 ? 32.366 -38.425 -31.391 1.00 47.34 90 ILE A O 1
ATOM 725 N N . MET A 1 91 ? 32.882 -36.340 -32.056 1.00 41.88 91 MET A N 1
ATOM 726 C CA . MET A 1 91 ? 33.192 -36.713 -33.435 1.00 41.88 91 MET A CA 1
ATOM 727 C C . MET A 1 91 ? 34.668 -37.080 -33.540 1.00 41.88 91 MET A C 1
ATOM 729 O O . MET A 1 91 ? 35.538 -36.228 -33.378 1.00 41.88 91 MET A O 1
ATOM 733 N N . GLY A 1 92 ? 34.952 -38.354 -33.796 1.00 49.16 92 GLY A N 1
ATOM 734 C CA . GLY A 1 92 ? 36.308 -38.833 -34.039 1.00 49.16 92 GLY A CA 1
ATOM 735 C C . GLY A 1 92 ? 36.484 -40.324 -33.735 1.00 49.16 92 GLY A C 1
ATOM 736 O O . GLY A 1 92 ? 35.698 -40.901 -32.980 1.00 49.16 92 GLY A O 1
ATOM 737 N N . PRO A 1 93 ? 37.516 -40.966 -34.309 1.00 43.88 93 PRO A N 1
ATOM 738 C CA . PRO A 1 93 ? 37.814 -42.366 -34.035 1.00 43.88 93 PRO A CA 1
ATOM 739 C C . PRO A 1 93 ? 38.306 -42.543 -32.590 1.00 43.88 93 PRO A C 1
ATOM 741 O O . PRO A 1 93 ? 39.284 -41.922 -32.174 1.00 43.88 93 PRO A O 1
ATOM 744 N N . LEU A 1 94 ? 37.658 -43.427 -31.825 1.00 41.47 94 LEU A N 1
ATOM 745 C CA . LEU A 1 94 ? 38.165 -43.872 -30.524 1.00 41.47 94 LEU A CA 1
ATOM 746 C C . LEU A 1 94 ? 39.375 -44.786 -30.730 1.00 41.47 94 LEU A C 1
ATOM 748 O O . LEU A 1 94 ? 39.288 -45.785 -31.456 1.00 41.47 94 LEU A O 1
ATOM 752 N N . ALA A 1 95 ? 40.480 -44.482 -30.047 1.00 41.12 95 ALA A N 1
ATOM 753 C CA . ALA A 1 95 ? 41.643 -45.359 -30.003 1.00 41.12 95 ALA A CA 1
ATOM 754 C C . ALA A 1 95 ? 41.232 -46.747 -29.476 1.00 41.12 95 ALA A C 1
ATOM 756 O O . ALA A 1 95 ? 40.642 -46.861 -28.406 1.00 41.12 95 ALA A O 1
ATOM 757 N N . GLY A 1 96 ? 41.515 -47.799 -30.251 1.00 48.22 96 GLY A N 1
ATOM 758 C CA . GLY A 1 96 ? 41.181 -49.185 -29.898 1.00 48.22 96 GLY A CA 1
ATOM 759 C C . GLY A 1 96 ? 39.801 -49.682 -30.349 1.00 48.22 96 GLY A C 1
ATOM 760 O O . GLY A 1 96 ? 39.497 -50.852 -30.135 1.00 48.22 96 GLY A O 1
ATOM 761 N N . SER A 1 97 ? 38.978 -48.859 -31.010 1.00 43.94 97 SER A N 1
ATOM 762 C CA . SER A 1 97 ? 37.703 -49.324 -31.579 1.00 43.94 97 SER A CA 1
ATOM 763 C C . SER A 1 97 ? 37.890 -49.910 -32.988 1.00 43.94 97 SER A C 1
ATOM 765 O O . SER A 1 97 ? 38.477 -49.284 -33.870 1.00 43.94 97 SER A O 1
ATOM 767 N N . SER A 1 98 ? 37.415 -51.138 -33.220 1.00 39.81 98 SER A N 1
ATOM 768 C CA . SER A 1 98 ? 37.502 -51.805 -34.524 1.00 39.81 98 SER A CA 1
ATOM 769 C C . SER A 1 98 ? 36.377 -51.341 -35.457 1.00 39.81 98 SER A C 1
ATOM 771 O O . SER A 1 98 ? 35.363 -52.020 -35.605 1.00 39.81 98 SER A O 1
ATOM 773 N N . GLY A 1 99 ? 36.549 -50.169 -36.072 1.00 48.66 99 GLY A N 1
ATOM 774 C CA . GLY A 1 99 ? 35.722 -49.679 -37.182 1.00 48.66 99 GLY A CA 1
ATOM 775 C C . GLY A 1 99 ? 35.620 -48.148 -37.237 1.00 48.66 99 GLY A C 1
ATOM 776 O O . GLY A 1 99 ? 35.818 -47.495 -36.213 1.00 48.66 99 GLY A O 1
ATOM 777 N N . PRO A 1 100 ? 35.312 -47.553 -38.408 1.00 43.72 100 PRO A N 1
ATOM 778 C CA . PRO A 1 100 ? 35.006 -46.130 -38.501 1.00 43.72 100 PRO A CA 1
ATOM 779 C C . PRO A 1 100 ? 33.678 -45.884 -37.779 1.00 43.72 100 PRO A C 1
ATOM 781 O O . PRO A 1 100 ? 32.615 -46.261 -38.266 1.00 43.72 100 PRO A O 1
ATOM 784 N N . LYS A 1 101 ? 33.741 -45.330 -36.568 1.00 50.19 101 LYS A N 1
ATOM 785 C CA . LYS A 1 101 ? 32.555 -44.865 -35.847 1.00 50.19 101 LYS A CA 1
ATOM 786 C C . LYS A 1 101 ? 32.422 -43.367 -36.099 1.00 50.19 101 LYS A C 1
ATOM 788 O O . LYS A 1 101 ? 33.329 -42.610 -35.766 1.00 50.19 101 LYS A O 1
ATOM 793 N N . ASP A 1 102 ? 31.296 -42.959 -36.681 1.00 46.78 102 ASP A N 1
ATOM 794 C CA . ASP A 1 102 ? 31.024 -41.568 -37.083 1.00 46.78 102 ASP A CA 1
ATOM 795 C C . ASP A 1 102 ? 30.810 -40.612 -35.886 1.00 46.78 102 ASP A C 1
ATOM 797 O O . ASP A 1 102 ? 30.702 -39.398 -36.058 1.00 46.78 102 ASP A O 1
ATOM 801 N N . GLY A 1 103 ? 30.804 -41.146 -34.659 1.00 49.94 103 GLY A N 1
ATOM 802 C CA . GLY A 1 103 ? 30.851 -40.390 -33.410 1.00 49.94 103 GLY A CA 1
ATOM 803 C C . GLY A 1 103 ? 30.448 -41.215 -32.185 1.00 49.94 103 GLY A C 1
ATOM 804 O O . GLY A 1 103 ? 29.977 -42.349 -32.299 1.00 49.94 103 GLY A O 1
ATOM 805 N N . VAL A 1 104 ? 30.649 -40.646 -30.995 1.00 50.78 104 VAL A N 1
ATOM 806 C CA . VAL A 1 104 ? 30.375 -41.279 -29.694 1.00 50.78 104 VAL A CA 1
ATOM 807 C C . VAL A 1 104 ? 29.539 -40.340 -28.841 1.00 50.78 104 VAL A C 1
ATOM 809 O O . VAL A 1 104 ? 29.935 -39.205 -28.602 1.00 50.78 104 VAL A O 1
ATOM 812 N N . VAL A 1 105 ? 28.399 -40.814 -28.339 1.00 52.31 105 VAL A N 1
ATOM 813 C CA . VAL A 1 105 ? 27.590 -40.071 -27.365 1.00 52.31 105 VAL A CA 1
ATOM 814 C C . VAL A 1 105 ? 27.969 -40.514 -25.950 1.00 52.31 105 VAL A C 1
ATOM 816 O O . VAL A 1 105 ? 27.890 -41.702 -25.639 1.00 52.31 105 VAL A O 1
ATOM 819 N N . VAL A 1 106 ? 28.349 -39.574 -25.083 1.00 51.41 106 VAL A N 1
ATOM 820 C CA . VAL A 1 106 ? 28.693 -39.819 -23.674 1.00 51.41 106 VAL A CA 1
ATOM 821 C C . VAL A 1 106 ? 27.665 -39.136 -22.778 1.00 51.41 106 VAL A C 1
ATOM 823 O O . VAL A 1 106 ? 27.591 -37.912 -22.731 1.00 51.41 106 VAL A O 1
ATOM 826 N N . GLY A 1 107 ? 26.866 -39.925 -22.063 1.00 49.66 107 GLY A N 1
ATOM 827 C CA . GLY A 1 107 ? 25.972 -39.428 -21.016 1.00 49.66 107 GLY A CA 1
ATOM 828 C C . GLY A 1 107 ? 26.649 -39.493 -19.650 1.00 49.66 107 GLY A C 1
ATOM 829 O O . GLY A 1 107 ? 27.166 -40.543 -19.275 1.00 49.66 107 GLY A O 1
ATOM 830 N N . VAL A 1 108 ? 26.628 -38.393 -18.902 1.00 47.28 108 VAL A N 1
ATOM 831 C CA . VAL A 1 108 ? 27.108 -38.317 -17.514 1.00 47.28 108 VAL A CA 1
ATOM 832 C C . VAL A 1 108 ? 25.925 -37.913 -16.646 1.00 47.28 108 VAL A C 1
ATOM 834 O O . VAL A 1 108 ? 25.279 -36.917 -16.935 1.00 47.28 108 VAL A O 1
ATOM 837 N N . GLY A 1 109 ? 25.594 -38.676 -15.611 1.00 50.38 109 GLY A N 1
ATOM 838 C CA . GLY A 1 109 ? 24.431 -38.404 -14.762 1.00 50.38 109 GLY A CA 1
ATOM 839 C C . GLY A 1 109 ? 24.072 -39.611 -13.902 1.00 50.38 109 GLY A C 1
ATOM 840 O O . GLY A 1 109 ? 24.867 -40.545 -13.780 1.00 50.38 109 GLY A O 1
ATOM 841 N N . THR A 1 110 ? 22.878 -39.616 -13.300 1.00 49.88 110 THR A N 1
ATOM 842 C CA . THR A 1 110 ? 22.418 -40.793 -12.544 1.00 49.88 110 THR A CA 1
ATOM 843 C C . THR A 1 110 ? 22.177 -41.985 -13.469 1.00 49.88 110 THR A C 1
ATOM 845 O O . THR A 1 110 ? 21.968 -41.841 -14.677 1.00 49.88 110 THR A O 1
ATOM 848 N N . ALA A 1 111 ? 22.168 -43.188 -12.893 1.00 50.22 111 ALA A N 1
ATOM 849 C CA . ALA A 1 111 ? 21.927 -44.414 -13.644 1.00 50.22 111 ALA A CA 1
ATOM 850 C C . ALA A 1 111 ? 20.580 -44.389 -14.396 1.00 50.22 111 ALA A C 1
ATOM 852 O O . ALA A 1 111 ? 20.524 -44.864 -15.532 1.00 50.22 111 ALA A O 1
ATOM 853 N N . GLU A 1 112 ? 19.520 -43.799 -13.819 1.00 51.62 112 GLU A N 1
ATOM 854 C CA . GLU A 1 112 ? 18.221 -43.688 -14.499 1.00 51.62 112 GLU A CA 1
ATOM 855 C C . GLU A 1 112 ? 18.262 -42.714 -15.679 1.00 51.62 112 GLU A C 1
ATOM 857 O O . GLU A 1 112 ? 17.693 -43.000 -16.734 1.00 51.62 112 GLU A O 1
ATOM 862 N N . PHE A 1 113 ? 18.968 -41.588 -15.537 1.00 51.09 113 PHE A N 1
ATOM 863 C CA . PHE A 1 113 ? 19.152 -40.624 -16.622 1.00 51.09 113 PHE A CA 1
ATOM 864 C C . PHE A 1 113 ? 19.894 -41.263 -17.801 1.00 51.09 113 PHE A C 1
ATOM 866 O O . PHE A 1 113 ? 19.406 -41.242 -18.932 1.00 51.09 113 PHE A O 1
ATOM 873 N N . CYS A 1 114 ? 21.027 -41.914 -17.532 1.00 52.00 114 CYS A N 1
ATOM 874 C CA . CYS A 1 114 ? 21.806 -42.599 -18.560 1.00 52.00 114 CYS A CA 1
ATOM 875 C C . CYS A 1 114 ? 21.019 -43.752 -19.208 1.00 52.00 114 CYS A C 1
ATOM 877 O O . CYS A 1 114 ? 21.148 -43.986 -20.410 1.00 52.00 114 CYS A O 1
ATOM 879 N N . ALA A 1 115 ? 20.168 -44.453 -18.448 1.00 55.38 115 ALA A N 1
ATOM 880 C CA . ALA A 1 115 ? 19.272 -45.471 -18.990 1.00 55.38 115 ALA A CA 1
ATOM 881 C C . ALA A 1 115 ? 18.208 -44.884 -19.927 1.00 55.38 115 ALA A C 1
ATOM 883 O O . ALA A 1 115 ? 18.045 -45.389 -21.033 1.00 55.38 115 ALA A O 1
ATOM 884 N N . SER A 1 116 ? 17.570 -43.782 -19.535 1.00 53.12 116 SER A N 1
ATOM 885 C CA . SER A 1 116 ? 16.555 -43.095 -20.340 1.00 53.12 116 SER A CA 1
ATOM 886 C C . SER A 1 116 ? 17.116 -42.567 -21.666 1.00 53.12 116 SER A C 1
ATOM 888 O O . SER A 1 116 ? 16.534 -42.795 -22.729 1.00 53.12 116 SER A O 1
ATOM 890 N N . ILE A 1 117 ? 18.300 -41.940 -21.637 1.00 52.38 117 ILE A N 1
ATOM 891 C CA . ILE A 1 117 ? 18.993 -41.493 -22.856 1.00 52.38 117 ILE A CA 1
ATOM 892 C C . ILE A 1 117 ? 19.322 -42.682 -23.766 1.00 52.38 117 ILE A C 1
ATOM 894 O O . ILE A 1 117 ? 19.109 -42.616 -24.975 1.00 52.38 117 ILE A O 1
ATOM 898 N N . ARG A 1 118 ? 19.804 -43.787 -23.193 1.00 56.34 118 ARG A N 1
ATOM 899 C CA . ARG A 1 118 ? 20.115 -45.017 -23.933 1.00 56.34 118 ARG A CA 1
ATOM 900 C C . ARG A 1 118 ? 18.886 -45.610 -24.621 1.00 56.34 118 ARG A C 1
ATOM 902 O O . ARG A 1 118 ? 18.975 -45.964 -25.797 1.00 56.34 118 ARG A O 1
ATOM 909 N N . ASP A 1 119 ? 17.764 -45.715 -23.920 1.00 55.53 119 ASP A N 1
ATOM 910 C CA . ASP A 1 119 ? 16.536 -46.297 -24.472 1.00 55.53 119 ASP A CA 1
ATOM 911 C C . ASP A 1 119 ? 15.958 -45.411 -25.581 1.00 55.53 119 ASP A C 1
ATOM 913 O O . ASP A 1 119 ? 15.574 -45.904 -26.644 1.00 55.53 119 ASP A O 1
ATOM 917 N N . MET A 1 120 ? 16.012 -44.091 -25.392 1.00 51.88 120 MET A N 1
ATOM 918 C CA . MET A 1 120 ? 15.662 -43.114 -26.421 1.00 51.88 120 MET A CA 1
ATOM 919 C C . MET A 1 120 ? 16.558 -43.245 -27.661 1.00 51.88 120 MET A C 1
ATOM 921 O O . MET A 1 120 ? 16.039 -43.339 -28.772 1.00 51.88 120 MET A O 1
ATOM 925 N N . LEU A 1 121 ? 17.884 -43.303 -27.510 1.00 51.69 121 LEU A N 1
ATOM 926 C CA . LEU A 1 121 ? 18.799 -43.416 -28.653 1.00 51.69 121 LEU A CA 1
ATOM 927 C C . LEU A 1 121 ? 18.601 -44.727 -29.425 1.00 51.69 121 LEU A C 1
ATOM 929 O O . LEU A 1 121 ? 18.608 -44.710 -30.653 1.00 51.69 121 LEU A O 1
ATOM 933 N N . ARG A 1 122 ? 18.337 -45.840 -28.729 1.00 53.41 122 ARG A N 1
ATOM 934 C CA . ARG A 1 122 ? 17.990 -47.124 -29.365 1.00 53.41 122 ARG A CA 1
ATOM 935 C C . ARG A 1 122 ? 16.646 -47.095 -30.082 1.00 53.41 122 ARG A C 1
ATOM 937 O O . ARG A 1 122 ? 16.505 -47.746 -31.112 1.00 53.41 122 ARG A O 1
ATOM 944 N N . SER A 1 123 ? 15.675 -46.342 -29.561 1.00 47.31 123 SER A N 1
ATOM 945 C CA . SER A 1 123 ? 14.384 -46.158 -30.234 1.00 47.31 123 SER A CA 1
ATOM 946 C C . SER A 1 123 ? 14.515 -45.370 -31.542 1.00 47.31 123 SER A C 1
ATOM 948 O O . SER A 1 123 ? 13.754 -45.605 -32.476 1.00 47.31 123 SER A O 1
ATOM 950 N N . ILE A 1 124 ? 15.501 -44.468 -31.619 1.00 45.12 124 ILE A N 1
ATOM 951 C CA . ILE A 1 124 ? 15.777 -43.632 -32.795 1.00 45.12 124 ILE A CA 1
ATOM 952 C C . ILE A 1 124 ? 16.645 -44.386 -33.808 1.00 45.12 124 ILE A C 1
ATOM 954 O O . ILE A 1 124 ? 16.403 -44.303 -35.010 1.00 45.12 124 ILE A O 1
ATOM 958 N N . ASN A 1 125 ? 17.650 -45.129 -33.341 1.00 48.81 125 ASN A N 1
ATOM 959 C CA . ASN A 1 125 ? 18.484 -45.973 -34.185 1.00 48.81 125 ASN A CA 1
ATOM 960 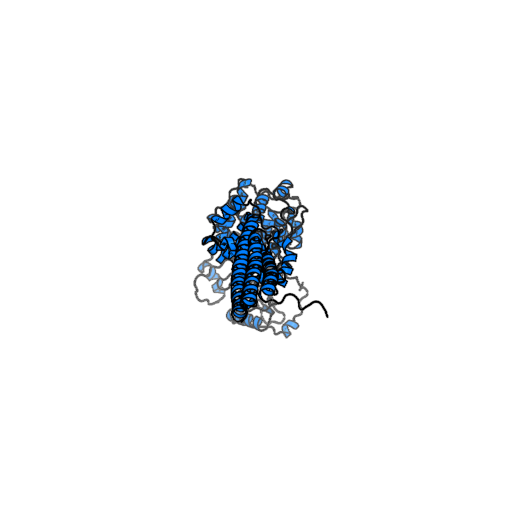C C . ASN A 1 125 ? 18.835 -47.284 -33.452 1.00 48.81 125 ASN A C 1
ATOM 962 O O . ASN A 1 125 ? 19.657 -47.278 -32.530 1.00 48.81 125 ASN A O 1
ATOM 966 N N . PRO A 1 126 ? 18.275 -48.428 -33.886 1.00 52.66 126 PRO A N 1
ATOM 967 C CA . PRO A 1 126 ? 18.551 -49.733 -33.281 1.00 52.66 126 PRO A CA 1
ATOM 968 C C . PRO A 1 126 ? 20.024 -50.161 -33.374 1.00 52.66 126 PRO A C 1
ATOM 970 O O . PRO A 1 126 ? 20.461 -51.026 -32.620 1.00 52.66 126 PRO A O 1
ATOM 973 N N . SER A 1 127 ? 20.785 -49.555 -34.291 1.00 45.53 127 SER A N 1
ATOM 974 C CA . SER A 1 127 ? 22.181 -49.884 -34.613 1.00 45.53 127 SER A CA 1
ATOM 975 C C . SER A 1 127 ? 23.201 -49.221 -33.675 1.00 45.53 127 SER A C 1
ATOM 977 O O . SER A 1 127 ? 24.405 -49.364 -33.879 1.00 45.53 127 SER A O 1
ATOM 979 N N . VAL A 1 128 ? 22.749 -48.464 -32.668 1.00 49.31 128 VAL A N 1
ATOM 980 C CA . VAL A 1 128 ? 23.626 -47.811 -31.684 1.00 49.31 128 VAL A CA 1
ATOM 981 C C . VAL A 1 128 ? 24.267 -48.866 -30.776 1.00 49.31 128 VAL A C 1
ATOM 983 O O . VAL A 1 128 ? 23.614 -49.465 -29.916 1.00 49.31 128 VAL A O 1
ATOM 986 N N . GLU A 1 129 ? 25.572 -49.068 -30.953 1.00 47.81 129 GLU A N 1
ATOM 987 C CA . GLU A 1 129 ? 26.388 -50.007 -30.184 1.00 47.81 129 GLU A CA 1
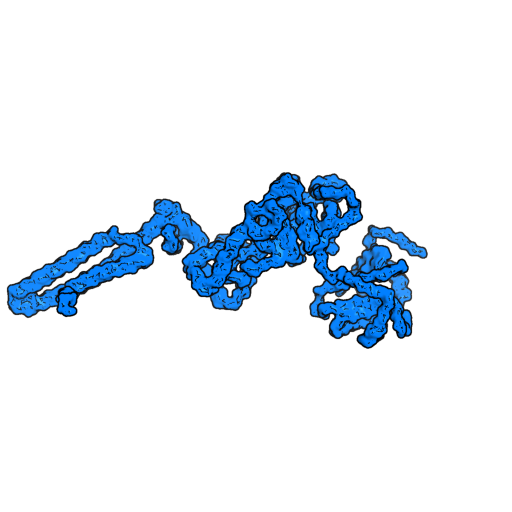ATOM 988 C C . GLU A 1 129 ? 27.112 -49.279 -29.036 1.00 47.81 129 GLU A C 1
ATOM 990 O O . GLU A 1 129 ? 27.809 -48.286 -29.250 1.00 47.81 129 GLU A O 1
ATOM 995 N N . MET A 1 130 ? 26.938 -49.754 -27.800 1.00 46.12 130 MET A N 1
ATOM 996 C CA . MET A 1 130 ? 27.510 -49.131 -26.600 1.00 46.12 130 MET A CA 1
ATOM 997 C C . MET A 1 130 ? 28.932 -49.643 -26.376 1.00 46.12 130 MET A C 1
ATOM 999 O O . MET A 1 130 ? 29.124 -50.851 -26.282 1.00 46.12 130 MET A O 1
ATOM 1003 N N . LEU A 1 131 ? 29.910 -48.742 -26.274 1.00 45.75 131 LEU A N 1
ATOM 1004 C CA . LEU A 1 131 ? 31.321 -49.137 -26.237 1.00 45.75 131 LEU A CA 1
ATOM 1005 C C . LEU A 1 131 ? 32.037 -49.022 -24.892 1.00 45.75 131 LEU A C 1
ATOM 1007 O O . LEU A 1 131 ? 33.210 -49.363 -24.853 1.00 45.75 131 LEU A O 1
ATOM 1011 N N . ILE A 1 132 ? 31.427 -48.510 -23.821 1.00 47.78 132 ILE A N 1
ATOM 1012 C CA . ILE A 1 132 ? 32.244 -48.072 -22.678 1.00 47.78 132 ILE A CA 1
ATOM 1013 C C . ILE A 1 132 ? 31.558 -48.423 -21.354 1.00 47.78 132 ILE A C 1
ATOM 1015 O O . ILE A 1 132 ? 30.467 -47.932 -21.057 1.00 47.78 132 ILE A O 1
ATOM 1019 N N . THR A 1 133 ? 32.190 -49.298 -20.567 1.00 44.62 133 THR A N 1
ATOM 1020 C CA . THR A 1 133 ? 31.901 -49.477 -19.135 1.00 44.62 133 THR A CA 1
ATOM 1021 C C . THR A 1 133 ? 32.639 -48.408 -18.323 1.00 44.62 133 THR A C 1
ATOM 1023 O O . THR A 1 133 ? 33.568 -47.783 -18.822 1.00 44.62 133 THR A O 1
ATOM 1026 N N . GLN A 1 134 ? 32.266 -48.172 -17.061 1.00 42.47 134 GLN A N 1
ATOM 1027 C CA . GLN A 1 134 ? 32.925 -47.146 -16.236 1.00 42.47 134 GLN A CA 1
ATOM 1028 C C . GLN A 1 134 ? 34.454 -47.339 -16.138 1.00 42.47 134 GLN A C 1
ATOM 1030 O O . GLN A 1 134 ? 35.189 -46.359 -16.176 1.00 42.47 134 GLN A O 1
ATOM 1035 N N . GLY A 1 135 ? 34.935 -48.590 -16.153 1.00 41.47 135 GLY A N 1
ATOM 1036 C CA . GLY A 1 135 ? 36.371 -48.896 -16.177 1.00 41.47 135 GLY A CA 1
ATOM 1037 C C . GLY A 1 135 ? 37.092 -48.514 -17.479 1.00 41.47 135 GLY A C 1
ATOM 1038 O O . GLY A 1 135 ? 38.280 -48.210 -17.444 1.00 41.47 135 GLY A O 1
ATOM 1039 N N . ASP A 1 136 ? 36.389 -48.467 -18.614 1.00 41.06 136 ASP A N 1
ATOM 1040 C CA . ASP A 1 136 ? 36.952 -48.045 -19.907 1.00 41.06 136 ASP A CA 1
ATOM 1041 C C . ASP A 1 136 ? 37.050 -46.509 -20.010 1.00 41.06 136 ASP A C 1
ATOM 1043 O O . ASP A 1 136 ? 37.905 -45.974 -20.715 1.00 41.06 136 ASP A O 1
ATOM 1047 N N . LEU A 1 137 ? 36.191 -45.796 -19.272 1.00 45.25 137 LEU A N 1
ATOM 1048 C CA . LEU A 1 137 ? 36.204 -44.337 -19.141 1.00 45.25 137 LEU A CA 1
ATOM 1049 C C . LEU A 1 137 ? 37.340 -43.880 -18.209 1.00 45.25 137 LEU A C 1
ATOM 1051 O O . LEU A 1 137 ? 38.009 -42.891 -18.496 1.00 45.25 137 LEU A O 1
ATOM 1055 N N . ASP A 1 138 ? 37.613 -44.655 -17.154 1.00 42.91 138 ASP A N 1
ATOM 1056 C CA . ASP A 1 138 ? 38.743 -44.444 -16.239 1.00 42.91 138 ASP A CA 1
ATOM 1057 C C . ASP A 1 138 ? 40.109 -44.725 -16.905 1.00 42.91 138 ASP A C 1
ATOM 1059 O O . ASP A 1 138 ? 41.125 -44.146 -16.518 1.00 42.91 138 ASP A O 1
ATOM 1063 N N . ALA A 1 139 ? 40.147 -45.581 -17.934 1.00 38.75 139 ALA A N 1
ATOM 1064 C CA . ALA A 1 139 ? 41.342 -45.870 -18.736 1.00 38.75 139 ALA A CA 1
ATOM 1065 C C . ALA A 1 139 ? 41.607 -44.835 -19.852 1.00 38.75 139 ALA A C 1
ATOM 1067 O O . ALA A 1 139 ? 42.630 -44.908 -20.544 1.00 38.75 139 ALA A O 1
ATOM 1068 N N . PHE A 1 140 ? 40.707 -43.865 -20.041 1.00 39.06 140 PHE A N 1
ATOM 1069 C CA . PHE A 1 140 ? 40.835 -42.824 -21.053 1.00 39.06 140 PHE A CA 1
ATOM 1070 C C . PHE A 1 140 ? 41.855 -41.766 -20.608 1.00 39.06 140 PHE A C 1
ATOM 1072 O O . PHE A 1 140 ? 41.541 -40.847 -19.853 1.00 39.06 140 PHE A O 1
ATOM 1079 N N . VAL A 1 141 ? 43.100 -41.875 -21.082 1.00 40.75 141 VAL A N 1
ATOM 1080 C CA . VAL A 1 141 ? 44.116 -40.829 -20.885 1.00 40.75 141 VAL A CA 1
ATOM 1081 C C . VAL A 1 141 ? 43.848 -39.713 -21.899 1.00 40.75 141 VAL A C 1
ATOM 1083 O O . VAL A 1 141 ? 43.981 -39.957 -23.102 1.00 40.75 141 VAL A O 1
ATOM 1086 N N . PRO A 1 142 ? 43.474 -38.492 -21.473 1.00 38.62 142 PRO A N 1
ATOM 1087 C CA . PRO A 1 142 ? 43.190 -37.420 -22.411 1.00 38.62 142 PRO A CA 1
ATOM 1088 C C . PRO A 1 142 ? 44.466 -37.068 -23.174 1.00 38.62 142 PRO A C 1
ATOM 1090 O O . PRO A 1 142 ? 45.494 -36.760 -22.566 1.00 38.62 142 PRO A O 1
ATOM 1093 N N . GLY A 1 143 ? 44.402 -37.092 -24.506 1.00 34.88 143 GLY A N 1
ATOM 1094 C CA . GLY A 1 143 ? 45.440 -36.493 -25.338 1.00 34.88 143 GLY A CA 1
ATOM 1095 C C . GLY A 1 143 ? 45.663 -35.046 -24.898 1.00 34.88 143 GLY A C 1
ATOM 1096 O O . GLY A 1 143 ? 44.709 -34.331 -24.590 1.00 34.88 143 GLY A O 1
ATOM 1097 N N . SER A 1 144 ? 46.927 -34.645 -24.805 1.00 33.81 144 SER A N 1
ATOM 1098 C CA . SER A 1 144 ? 47.415 -33.362 -24.297 1.00 33.81 144 SER A CA 1
ATOM 1099 C C . SER A 1 144 ? 46.851 -32.158 -25.065 1.00 33.81 144 SER A C 1
ATOM 1101 O O . SER A 1 144 ? 47.531 -31.606 -25.921 1.00 33.81 144 SER A O 1
ATOM 1103 N N . ALA A 1 145 ? 45.602 -31.788 -24.780 1.00 31.84 145 ALA A N 1
ATOM 1104 C CA . ALA A 1 145 ? 44.942 -30.532 -25.146 1.00 31.84 145 ALA A CA 1
ATOM 1105 C C . ALA A 1 145 ? 43.536 -30.406 -24.518 1.00 31.84 145 ALA A C 1
ATOM 1107 O O . ALA A 1 145 ? 42.702 -29.667 -25.036 1.00 31.84 145 ALA A O 1
ATOM 1108 N N . VAL A 1 146 ? 43.224 -31.097 -23.412 1.00 30.55 146 VAL A N 1
ATOM 1109 C CA . VAL A 1 146 ? 41.987 -30.786 -22.677 1.00 30.55 146 VAL A CA 1
ATOM 1110 C C . VAL A 1 146 ? 42.243 -29.552 -21.820 1.00 30.55 146 VAL A C 1
ATOM 1112 O O . VAL A 1 146 ? 42.572 -29.637 -20.638 1.00 30.55 146 VAL A O 1
ATOM 1115 N N . VAL A 1 147 ? 42.114 -28.384 -22.444 1.00 27.42 147 VAL A N 1
ATOM 1116 C CA . VAL A 1 147 ? 41.833 -27.152 -21.714 1.00 27.42 147 VAL A CA 1
ATOM 1117 C C . VAL A 1 147 ? 40.429 -27.323 -21.142 1.00 27.42 147 VAL A C 1
ATOM 1119 O O . VAL A 1 147 ? 39.452 -27.423 -21.884 1.00 27.42 147 VAL A O 1
ATOM 1122 N N . ARG A 1 148 ? 40.319 -27.413 -19.814 1.00 26.08 148 ARG A N 1
ATOM 1123 C CA . ARG A 1 148 ? 39.035 -27.202 -19.143 1.00 26.08 148 ARG A CA 1
ATOM 1124 C C . ARG A 1 148 ? 38.673 -25.735 -19.350 1.00 26.08 148 ARG A C 1
ATOM 1126 O O . ARG A 1 148 ? 39.226 -24.874 -18.677 1.00 26.08 148 ARG A O 1
ATOM 1133 N N . PHE A 1 149 ? 37.787 -25.466 -20.297 1.00 28.22 149 PHE A N 1
ATOM 1134 C CA . PHE A 1 149 ? 37.109 -24.182 -20.371 1.00 28.22 149 PHE A CA 1
ATOM 1135 C C . PHE A 1 149 ? 36.011 -24.177 -19.309 1.00 28.22 149 PHE A C 1
ATOM 1137 O O . PHE A 1 149 ? 35.213 -25.116 -19.238 1.00 28.22 149 PHE A O 1
ATOM 1144 N N . GLU A 1 150 ? 36.005 -23.157 -18.452 1.00 24.38 150 GLU A N 1
ATOM 1145 C CA . GLU A 1 150 ? 34.853 -22.871 -17.604 1.00 24.38 150 GLU A CA 1
ATOM 1146 C C . GLU A 1 150 ? 33.667 -22.607 -18.533 1.00 24.38 150 GLU A C 1
ATOM 1148 O O . GLU A 1 150 ? 33.691 -21.713 -19.376 1.00 24.38 150 GLU A O 1
ATOM 1153 N N . THR A 1 151 ? 32.657 -23.465 -18.451 1.00 29.14 151 THR A N 1
ATOM 1154 C CA . THR A 1 151 ? 31.404 -23.323 -19.185 1.00 29.14 151 THR A CA 1
ATOM 1155 C C . THR A 1 151 ? 30.788 -21.955 -18.896 1.00 29.14 151 THR A C 1
ATOM 1157 O O . THR A 1 151 ? 30.392 -21.700 -17.760 1.00 29.14 151 THR A O 1
ATOM 1160 N N . ILE A 1 152 ? 30.628 -21.117 -19.927 1.00 33.66 152 ILE A N 1
ATOM 1161 C CA . ILE A 1 152 ? 29.671 -19.998 -19.936 1.00 33.66 152 ILE A CA 1
ATOM 1162 C C . ILE A 1 152 ? 28.278 -20.633 -20.014 1.00 33.66 152 ILE A C 1
ATOM 1164 O O . ILE A 1 152 ? 27.668 -20.761 -21.069 1.00 33.66 152 ILE A O 1
ATOM 1168 N N . GLY A 1 153 ? 27.832 -21.182 -18.893 1.00 32.62 153 GLY A N 1
ATOM 1169 C CA . GLY A 1 153 ? 26.681 -22.070 -18.829 1.00 32.62 153 GLY A CA 1
ATOM 1170 C C . GLY A 1 153 ? 26.072 -22.049 -17.440 1.00 32.62 153 GLY A C 1
ATOM 1171 O O . GLY A 1 153 ? 26.082 -23.074 -16.771 1.00 32.62 153 GLY A O 1
ATOM 1172 N N . ALA A 1 154 ? 25.647 -20.858 -17.010 1.00 34.19 154 ALA A N 1
ATOM 1173 C CA . ALA A 1 154 ? 24.600 -20.556 -16.027 1.00 34.19 154 ALA A CA 1
ATOM 1174 C C . ALA A 1 154 ? 24.680 -19.054 -15.665 1.00 34.19 154 ALA A C 1
ATOM 1176 O O . ALA A 1 154 ? 25.718 -18.573 -15.228 1.00 34.19 154 ALA A O 1
ATOM 1177 N N . ASP A 1 155 ? 23.577 -18.327 -15.845 1.00 46.31 155 ASP A N 1
ATOM 1178 C CA . ASP A 1 155 ? 23.154 -17.207 -14.990 1.00 46.31 155 ASP A CA 1
ATOM 1179 C C . ASP A 1 155 ? 24.077 -15.992 -14.752 1.00 46.31 155 ASP A C 1
ATOM 1181 O O . ASP A 1 155 ? 24.007 -15.389 -13.681 1.00 46.31 155 ASP A O 1
ATOM 1185 N N . HIS A 1 156 ? 24.847 -15.521 -15.739 1.00 54.91 156 HIS A N 1
ATOM 1186 C CA . HIS A 1 156 ? 25.260 -14.111 -15.712 1.00 54.91 156 HIS A CA 1
ATOM 1187 C C . HIS A 1 156 ? 24.215 -13.250 -16.438 1.00 54.91 156 HIS A C 1
ATOM 1189 O O . HIS A 1 156 ? 24.117 -13.305 -17.666 1.00 54.91 156 HIS A O 1
ATOM 1195 N N . PRO A 1 157 ? 23.374 -12.484 -15.710 1.00 76.31 157 PRO A N 1
ATOM 1196 C CA . PRO A 1 157 ? 22.474 -11.539 -16.349 1.00 76.31 157 PRO A CA 1
ATOM 1197 C C . PRO A 1 157 ? 23.317 -10.530 -17.134 1.00 76.31 157 PRO A C 1
ATOM 1199 O O . PRO A 1 157 ? 24.349 -10.071 -16.646 1.00 76.31 157 PRO A O 1
ATOM 1202 N N . PHE A 1 158 ? 22.876 -10.187 -18.343 1.00 83.12 158 PHE A N 1
ATOM 1203 C CA . PHE A 1 158 ? 23.552 -9.214 -19.197 1.00 83.12 158 PHE A CA 1
ATOM 1204 C C . PHE A 1 158 ? 22.556 -8.269 -19.873 1.00 83.12 158 PHE A C 1
ATOM 1206 O O . PHE A 1 158 ? 21.368 -8.588 -20.025 1.00 83.12 158 PHE A O 1
ATOM 1213 N N . CYS A 1 159 ? 23.036 -7.087 -20.250 1.00 88.31 159 CYS A N 1
ATOM 1214 C CA . CYS A 1 159 ? 22.302 -6.086 -21.022 1.00 88.31 159 CYS A CA 1
ATOM 1215 C C . CYS A 1 159 ? 23.232 -5.382 -22.010 1.00 88.31 159 CYS A C 1
ATOM 1217 O O . CYS A 1 159 ? 24.451 -5.514 -21.922 1.00 88.31 159 CYS A O 1
ATOM 1219 N N . PHE A 1 160 ? 22.656 -4.640 -22.952 1.00 84.69 160 PHE A N 1
ATOM 1220 C CA . PHE A 1 160 ? 23.419 -3.967 -23.996 1.00 84.69 160 PHE A CA 1
ATOM 1221 C C . PHE A 1 160 ? 23.512 -2.466 -23.740 1.00 84.69 160 PHE A C 1
ATOM 1223 O O . PHE A 1 160 ? 22.514 -1.811 -23.439 1.00 84.69 160 PHE A O 1
ATOM 1230 N N . SER A 1 161 ? 24.706 -1.913 -23.937 1.00 87.94 161 SER A N 1
ATOM 1231 C CA . SER A 1 161 ? 24.917 -0.472 -24.085 1.00 87.94 161 SER A CA 1
ATOM 1232 C C . SER A 1 161 ? 25.127 -0.176 -25.569 1.00 87.94 161 SER A C 1
ATOM 1234 O O . SER A 1 161 ? 26.197 -0.448 -26.108 1.00 87.94 161 SER A O 1
ATOM 1236 N N . THR A 1 162 ? 24.102 0.344 -26.250 1.00 79.31 162 THR A N 1
ATOM 1237 C CA . THR A 1 162 ? 24.119 0.536 -27.711 1.00 79.31 162 THR A CA 1
ATOM 1238 C C . THR A 1 162 ? 23.365 1.798 -28.152 1.00 79.31 162 THR A C 1
ATOM 1240 O O . THR A 1 162 ? 22.682 2.436 -27.351 1.00 79.31 162 THR A O 1
ATOM 1243 N N . LYS A 1 163 ? 23.482 2.167 -29.435 1.00 79.75 163 LYS A N 1
ATOM 1244 C CA . LYS A 1 163 ? 22.788 3.318 -30.042 1.00 79.75 163 LYS A CA 1
ATOM 1245 C C . LYS A 1 163 ? 21.274 3.064 -30.140 1.00 79.75 163 LYS A C 1
ATOM 1247 O O . LYS A 1 163 ? 20.828 1.920 -30.193 1.00 79.75 163 LYS A O 1
ATOM 1252 N N . GLU A 1 164 ? 20.479 4.136 -30.220 1.00 81.50 164 GLU A N 1
ATOM 1253 C CA . GLU A 1 164 ? 19.002 4.085 -30.160 1.00 81.50 164 GLU A CA 1
ATOM 1254 C C . GLU A 1 164 ? 18.370 3.064 -31.119 1.00 81.50 164 GLU A C 1
ATOM 1256 O O . GLU A 1 164 ? 17.510 2.275 -30.730 1.00 81.50 164 GLU A O 1
ATOM 1261 N N . GLU A 1 165 ? 18.794 3.065 -32.384 1.00 80.00 165 GLU A N 1
ATOM 1262 C CA . GLU A 1 165 ? 18.213 2.197 -33.412 1.00 80.00 165 GLU A CA 1
ATOM 1263 C C . GLU A 1 165 ? 18.447 0.715 -33.108 1.00 80.00 165 GLU A C 1
ATOM 1265 O O . GLU A 1 165 ? 17.544 -0.109 -33.262 1.00 80.00 165 GLU A O 1
ATOM 1270 N N . GLN A 1 166 ? 19.649 0.382 -32.638 1.00 80.19 166 GLN A N 1
ATOM 1271 C CA . GLN A 1 166 ? 20.023 -0.978 -32.272 1.00 80.19 166 GLN A CA 1
ATOM 1272 C C . GLN A 1 166 ? 19.341 -1.401 -30.967 1.00 80.19 166 GLN A C 1
ATOM 1274 O O . GLN A 1 166 ? 18.867 -2.532 -30.868 1.00 80.19 166 GLN A O 1
ATOM 1279 N N . MET A 1 167 ? 19.192 -0.478 -30.010 1.00 87.62 167 MET A N 1
ATOM 1280 C CA . MET A 1 167 ? 18.433 -0.706 -28.781 1.00 87.62 167 MET A CA 1
ATOM 1281 C C . MET A 1 167 ? 17.010 -1.161 -29.117 1.00 87.62 167 MET A C 1
ATOM 1283 O O . MET A 1 167 ? 16.595 -2.222 -28.665 1.00 87.62 167 MET A O 1
ATOM 1287 N N . PHE A 1 168 ? 16.267 -0.431 -29.954 1.00 88.44 168 PHE A N 1
ATOM 1288 C CA . PHE A 1 168 ? 14.896 -0.835 -30.281 1.00 88.44 168 PHE A CA 1
ATOM 1289 C C . PHE A 1 168 ? 14.808 -2.157 -31.056 1.00 88.44 168 PHE A C 1
ATOM 1291 O O . PHE A 1 168 ? 13.852 -2.902 -30.849 1.00 88.44 168 PHE A O 1
ATOM 1298 N N . ARG A 1 169 ? 15.803 -2.497 -31.888 1.00 82.25 169 ARG A N 1
ATOM 1299 C CA . ARG A 1 169 ? 15.883 -3.834 -32.506 1.00 82.25 169 ARG A CA 1
ATOM 1300 C C . ARG A 1 169 ? 16.021 -4.929 -31.448 1.00 82.25 169 ARG A C 1
ATOM 1302 O O . ARG A 1 169 ? 15.302 -5.921 -31.513 1.00 82.25 169 ARG A O 1
ATOM 1309 N N . ILE A 1 170 ? 16.875 -4.721 -30.444 1.00 82.38 170 ILE A N 1
ATOM 1310 C CA . ILE A 1 170 ? 17.036 -5.640 -29.306 1.00 82.38 170 ILE A CA 1
ATOM 1311 C C . ILE A 1 170 ? 15.729 -5.756 -28.510 1.00 82.38 170 ILE A C 1
ATOM 1313 O O . ILE A 1 170 ? 15.336 -6.858 -28.137 1.00 82.38 170 ILE A O 1
ATOM 1317 N N . LEU A 1 171 ? 15.022 -4.645 -28.275 1.00 87.81 171 LEU A N 1
ATOM 1318 C CA . LEU A 1 171 ? 13.741 -4.644 -27.555 1.00 87.81 171 LEU A CA 1
ATOM 1319 C C . LEU A 1 171 ? 12.640 -5.444 -28.269 1.00 87.81 171 LEU A C 1
ATOM 1321 O O . LEU A 1 171 ? 11.706 -5.917 -27.618 1.00 87.81 171 LEU A O 1
ATOM 1325 N N . GLU A 1 172 ? 12.735 -5.612 -29.584 1.00 85.44 172 GLU A N 1
ATOM 1326 C CA . GLU A 1 172 ? 11.781 -6.382 -30.386 1.00 85.44 172 GLU A CA 1
ATOM 1327 C C . GLU A 1 172 ? 12.223 -7.834 -30.613 1.00 85.44 172 GLU A C 1
ATOM 1329 O O . GLU A 1 172 ? 11.374 -8.702 -30.827 1.00 85.44 172 GLU A O 1
ATOM 1334 N N . ASP A 1 173 ? 13.522 -8.126 -30.511 1.00 77.25 173 ASP A N 1
ATOM 1335 C CA . ASP A 1 173 ? 14.062 -9.466 -30.727 1.00 77.25 173 ASP A CA 1
ATOM 1336 C C . ASP A 1 173 ? 13.699 -10.414 -29.571 1.00 77.25 173 ASP A C 1
ATOM 1338 O O . ASP A 1 173 ? 14.058 -10.218 -28.413 1.00 77.25 173 ASP A O 1
ATOM 1342 N N . GLN A 1 174 ? 12.964 -11.474 -29.896 1.00 78.44 174 GLN A N 1
ATOM 1343 C CA . GLN A 1 174 ? 12.514 -12.488 -28.942 1.00 78.44 174 GLN A CA 1
ATOM 1344 C C . GLN A 1 174 ? 13.602 -13.518 -28.598 1.00 78.44 174 GLN A C 1
ATOM 1346 O O . GLN A 1 174 ? 13.369 -14.380 -27.750 1.00 78.44 174 GLN A O 1
ATOM 1351 N N . SER A 1 175 ? 14.766 -13.469 -29.256 1.00 73.06 175 SER A N 1
ATOM 1352 C CA . SER A 1 175 ? 15.920 -14.298 -28.909 1.00 73.06 175 SER A CA 1
ATOM 1353 C C . SER A 1 175 ? 16.514 -13.896 -27.550 1.00 73.06 175 SER A C 1
ATOM 1355 O O . SER A 1 175 ? 17.012 -14.757 -26.822 1.00 73.06 175 SER A O 1
ATOM 1357 N N . TYR A 1 176 ? 16.392 -12.618 -27.166 1.00 78.94 176 TYR A N 1
ATOM 1358 C CA . TYR A 1 176 ? 16.831 -12.106 -25.871 1.00 78.94 176 TYR A CA 1
ATOM 1359 C C . TYR A 1 176 ? 15.776 -12.279 -24.779 1.00 78.94 176 TYR A C 1
ATOM 1361 O O . TYR A 1 176 ? 14.567 -12.137 -24.989 1.00 78.94 176 TYR A O 1
ATOM 1369 N N . SER A 1 177 ? 16.252 -12.527 -23.557 1.00 83.75 177 SER A N 1
ATOM 1370 C CA . SER A 1 177 ? 15.384 -12.614 -22.385 1.00 83.75 177 SER A CA 1
ATOM 1371 C C . SER A 1 177 ? 14.636 -11.293 -22.141 1.00 83.75 177 SER A C 1
ATOM 1373 O O . SER A 1 177 ? 15.110 -10.203 -22.471 1.00 83.75 177 SER A O 1
ATOM 1375 N N . GLN A 1 178 ? 13.455 -11.371 -21.522 1.00 88.25 178 GLN A N 1
ATOM 1376 C CA . GLN A 1 178 ? 12.683 -10.181 -21.150 1.00 88.25 178 GLN A CA 1
ATOM 1377 C C . GLN A 1 178 ? 13.477 -9.252 -20.214 1.00 88.25 178 GLN A C 1
ATOM 1379 O O . GLN A 1 178 ? 13.422 -8.036 -20.380 1.00 88.25 178 GLN A O 1
ATOM 1384 N N . SER A 1 179 ? 14.259 -9.818 -19.290 1.00 89.75 179 SER A N 1
ATOM 1385 C CA . SER A 1 179 ? 15.117 -9.069 -18.366 1.00 89.75 179 SER A CA 1
ATOM 1386 C C . SER A 1 179 ? 16.276 -8.371 -19.079 1.00 89.75 179 SER A C 1
ATOM 1388 O O . SER A 1 179 ? 16.513 -7.199 -18.818 1.00 89.75 179 SER A O 1
ATOM 1390 N N . THR A 1 180 ? 16.931 -9.026 -20.044 1.00 88.19 180 THR A N 1
ATOM 1391 C CA . THR A 1 180 ? 17.979 -8.407 -20.879 1.00 88.19 180 THR A CA 1
ATOM 1392 C C . THR A 1 180 ? 17.434 -7.192 -21.629 1.00 88.19 180 THR A C 1
ATOM 1394 O O . THR A 1 180 ? 18.029 -6.113 -21.590 1.00 88.19 180 THR A O 1
ATOM 1397 N N . ARG A 1 181 ? 16.268 -7.341 -22.274 1.00 91.12 181 ARG A N 1
ATOM 1398 C CA . ARG A 1 181 ? 15.613 -6.257 -23.023 1.00 91.12 181 ARG A CA 1
ATOM 1399 C C . ARG A 1 181 ? 15.203 -5.107 -22.104 1.00 91.12 181 ARG A C 1
ATOM 1401 O O . ARG A 1 181 ? 15.490 -3.954 -22.406 1.00 91.12 181 ARG A O 1
ATOM 1408 N N . LEU A 1 182 ? 14.627 -5.420 -20.944 1.00 94.69 182 LEU A N 1
ATOM 1409 C CA . LEU A 1 182 ? 14.288 -4.429 -19.924 1.00 94.69 182 LEU A CA 1
ATOM 1410 C C . LEU A 1 182 ? 15.519 -3.653 -19.454 1.00 94.69 182 LEU A C 1
ATOM 1412 O O . LEU A 1 182 ? 15.524 -2.430 -19.539 1.00 94.69 182 LEU A O 1
ATOM 1416 N N . CYS A 1 183 ? 16.573 -4.334 -19.004 1.00 93.88 183 CYS A N 1
ATOM 1417 C CA . CYS A 1 183 ? 17.780 -3.677 -18.504 1.00 93.88 183 CYS A CA 1
ATOM 1418 C C . CYS A 1 183 ? 18.460 -2.835 -19.592 1.00 93.88 183 CYS A C 1
ATOM 1420 O O . CYS A 1 183 ? 18.952 -1.753 -19.297 1.00 93.88 183 CYS A O 1
ATOM 1422 N N . THR A 1 184 ? 18.403 -3.277 -20.852 1.00 93.25 184 THR A N 1
ATOM 1423 C CA . THR A 1 184 ? 18.872 -2.501 -22.014 1.00 93.25 184 THR A CA 1
ATOM 1424 C C . THR A 1 184 ? 18.080 -1.200 -22.180 1.00 93.25 184 THR A C 1
ATOM 1426 O O . THR A 1 184 ? 18.671 -0.129 -22.305 1.00 93.25 184 THR A O 1
ATOM 1429 N N . ALA A 1 185 ? 16.743 -1.259 -22.115 1.00 95.12 185 ALA A N 1
ATOM 1430 C CA . ALA A 1 185 ? 15.899 -0.062 -22.178 1.00 95.12 185 ALA A CA 1
ATOM 1431 C C . ALA A 1 185 ? 16.155 0.888 -20.996 1.00 95.12 185 ALA A C 1
ATOM 1433 O O . ALA A 1 185 ? 16.243 2.103 -21.176 1.00 95.12 185 ALA A O 1
ATOM 1434 N N . LEU A 1 186 ? 16.280 0.339 -19.786 1.00 96.12 186 LEU A N 1
ATOM 1435 C CA . LEU A 1 186 ? 16.511 1.110 -18.568 1.00 96.12 186 LEU A CA 1
ATOM 1436 C C . LEU A 1 186 ? 17.876 1.804 -18.576 1.00 96.12 186 LEU A C 1
ATOM 1438 O O . LEU A 1 186 ? 17.941 2.993 -18.275 1.00 96.12 186 LEU A O 1
ATOM 1442 N N . LEU A 1 187 ? 18.941 1.105 -18.976 1.00 95.00 187 LEU A N 1
ATOM 1443 C CA . LEU A 1 187 ? 20.283 1.678 -19.100 1.00 95.00 187 LEU A CA 1
ATOM 1444 C C . LEU A 1 187 ? 20.319 2.815 -20.131 1.00 95.00 187 LEU A C 1
ATOM 1446 O O . LEU A 1 187 ? 20.952 3.841 -19.891 1.00 95.00 187 LEU A O 1
ATOM 1450 N N . ALA A 1 188 ? 19.602 2.665 -21.247 1.00 92.25 188 ALA A N 1
ATOM 1451 C CA . ALA A 1 188 ? 19.501 3.700 -22.271 1.00 92.25 188 ALA A CA 1
ATOM 1452 C C . ALA A 1 188 ? 18.728 4.947 -21.798 1.00 92.25 188 ALA A C 1
ATOM 1454 O O . ALA A 1 188 ? 19.114 6.070 -22.121 1.00 92.25 188 ALA A O 1
ATOM 1455 N N . MET A 1 189 ? 17.642 4.774 -21.034 1.00 93.88 189 MET A N 1
ATOM 1456 C CA . MET A 1 189 ? 16.854 5.895 -20.496 1.00 93.88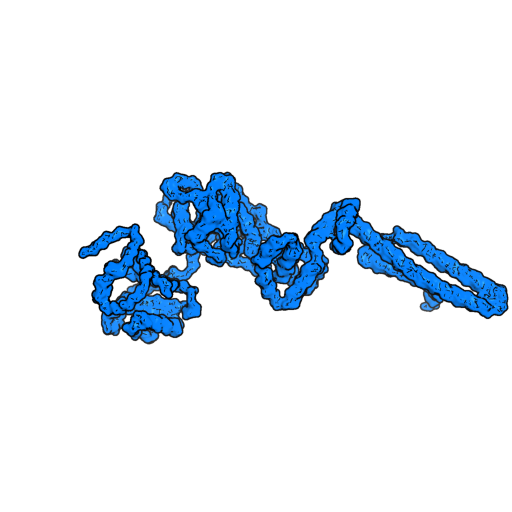 189 MET A CA 1
ATOM 1457 C C . MET A 1 189 ? 17.524 6.585 -19.298 1.00 93.88 189 MET A C 1
ATOM 1459 O O . MET A 1 189 ? 17.385 7.799 -19.135 1.00 93.88 189 MET A O 1
ATOM 1463 N N . PHE A 1 190 ? 18.230 5.819 -18.464 1.00 96.25 190 PHE A N 1
ATOM 1464 C CA . PHE A 1 190 ? 18.784 6.246 -17.178 1.00 96.25 190 PHE A CA 1
ATOM 1465 C C . PHE A 1 190 ? 20.281 5.904 -17.091 1.00 96.25 190 PHE A C 1
ATOM 1467 O O . PHE A 1 190 ? 20.678 5.068 -16.281 1.00 96.25 190 PHE A O 1
ATOM 1474 N N . PRO A 1 191 ? 21.147 6.550 -17.893 1.00 93.06 191 PRO A N 1
ATOM 1475 C CA . PRO A 1 191 ? 22.555 6.162 -18.032 1.00 93.06 191 PRO A CA 1
ATOM 1476 C C . PRO A 1 191 ? 23.349 6.243 -16.721 1.00 93.06 191 PRO A C 1
ATOM 1478 O O . PRO A 1 191 ? 24.347 5.541 -16.556 1.00 93.06 191 PRO A O 1
ATOM 1481 N N . TYR A 1 192 ? 22.890 7.045 -15.754 1.00 93.38 192 TYR A N 1
ATOM 1482 C CA . TYR A 1 192 ? 23.510 7.153 -14.433 1.00 93.38 192 TYR A CA 1
ATOM 1483 C C . TYR A 1 192 ? 23.516 5.837 -13.637 1.00 93.38 192 TYR A C 1
ATOM 1485 O O . TYR A 1 192 ? 24.289 5.722 -12.690 1.00 93.38 192 TYR A O 1
ATOM 1493 N N . ILE A 1 193 ? 22.684 4.843 -13.985 1.00 94.56 193 ILE A N 1
ATOM 1494 C CA . ILE A 1 193 ? 22.680 3.548 -13.283 1.00 94.56 193 ILE A CA 1
ATOM 1495 C C . ILE A 1 193 ? 23.857 2.660 -13.683 1.00 94.56 193 ILE A C 1
ATOM 1497 O O . ILE A 1 193 ? 24.111 1.674 -13.001 1.00 94.56 193 ILE A O 1
ATOM 1501 N N . ARG A 1 194 ? 24.580 2.985 -14.767 1.00 93.44 194 ARG A N 1
ATOM 1502 C CA . ARG A 1 194 ? 25.622 2.131 -15.366 1.00 93.44 194 ARG A CA 1
ATOM 1503 C C . ARG A 1 194 ? 26.640 1.618 -14.351 1.00 93.44 194 ARG A C 1
ATOM 1505 O O . ARG A 1 194 ? 26.971 0.439 -14.382 1.00 93.44 194 ARG A O 1
ATOM 1512 N N . GLU A 1 195 ? 27.123 2.489 -13.467 1.00 90.81 195 GLU A N 1
ATOM 1513 C CA . GLU A 1 195 ? 28.150 2.135 -12.480 1.00 90.81 195 GLU A CA 1
ATOM 1514 C C . GLU A 1 195 ? 27.636 1.152 -11.417 1.00 90.81 195 GLU A C 1
ATOM 1516 O O . GLU A 1 195 ? 28.369 0.273 -10.970 1.00 90.81 195 GLU A O 1
ATOM 1521 N N . GLU A 1 196 ? 26.378 1.285 -10.989 1.00 92.50 196 GLU A N 1
ATOM 1522 C CA . GLU A 1 196 ? 25.783 0.342 -10.040 1.00 92.50 196 GLU A CA 1
ATOM 1523 C C . GLU A 1 196 ? 25.346 -0.952 -10.740 1.00 92.50 196 GLU A C 1
ATOM 1525 O O . GLU A 1 196 ? 25.494 -2.044 -10.189 1.00 92.50 196 GLU A O 1
ATOM 1530 N N . LEU A 1 197 ? 24.867 -0.838 -11.979 1.00 91.19 197 LEU A N 1
ATOM 1531 C CA . LEU A 1 197 ? 24.394 -1.948 -12.794 1.00 91.19 197 LEU A CA 1
ATOM 1532 C C . LEU A 1 197 ? 25.528 -2.905 -13.179 1.00 91.19 197 LEU A C 1
ATOM 1534 O O . LEU A 1 197 ? 25.367 -4.117 -13.044 1.00 91.19 197 LEU A O 1
ATOM 1538 N N . SER A 1 198 ? 26.693 -2.378 -13.574 1.00 89.94 198 SER A N 1
ATOM 1539 C CA . SER A 1 198 ? 27.866 -3.180 -13.962 1.00 89.94 198 SER A CA 1
ATOM 1540 C C . SER A 1 198 ? 28.416 -4.051 -12.829 1.00 89.94 198 SER A C 1
ATOM 1542 O O . SER A 1 198 ? 29.098 -5.040 -13.081 1.00 89.94 198 SER A O 1
ATOM 1544 N N . LYS A 1 199 ? 28.094 -3.721 -11.570 1.00 89.06 199 LYS A N 1
ATOM 1545 C CA . LYS A 1 199 ? 28.447 -4.528 -10.390 1.00 89.06 199 LYS A CA 1
ATOM 1546 C C . LYS A 1 199 ? 27.561 -5.771 -10.241 1.00 89.06 199 LYS A C 1
ATOM 1548 O O . LYS A 1 199 ? 27.914 -6.669 -9.483 1.00 89.06 199 LYS A O 1
ATOM 1553 N N . ARG A 1 200 ? 26.402 -5.814 -10.911 1.00 84.19 200 ARG A N 1
ATOM 1554 C CA . ARG A 1 200 ? 25.393 -6.883 -10.774 1.00 84.19 200 ARG A CA 1
ATOM 1555 C C . ARG A 1 200 ? 25.149 -7.668 -12.058 1.00 84.19 200 ARG A C 1
ATOM 1557 O O . ARG A 1 200 ? 24.654 -8.789 -11.986 1.00 84.19 200 ARG A O 1
ATOM 1564 N N . MET A 1 201 ? 25.446 -7.079 -13.212 1.00 86.38 201 MET A N 1
ATOM 1565 C CA . MET A 1 201 ? 25.223 -7.696 -14.512 1.00 86.38 201 MET A CA 1
ATOM 1566 C C . MET A 1 201 ? 26.281 -7.268 -15.526 1.00 86.38 201 MET A C 1
ATOM 1568 O O . MET A 1 201 ? 26.825 -6.166 -15.440 1.00 86.38 201 MET A O 1
ATOM 1572 N N . GLU A 1 202 ? 26.545 -8.128 -16.504 1.00 85.56 202 GLU A N 1
ATOM 1573 C CA . GLU A 1 202 ? 27.464 -7.817 -17.595 1.00 85.56 202 GLU A CA 1
ATOM 1574 C C . GLU A 1 202 ? 26.834 -6.780 -18.536 1.00 85.56 202 GLU A C 1
ATOM 1576 O O . GLU A 1 202 ? 25.687 -6.916 -18.975 1.00 85.56 202 GLU A O 1
ATOM 1581 N N . ILE A 1 203 ? 27.578 -5.718 -18.839 1.00 86.62 203 ILE A N 1
ATOM 1582 C CA . ILE A 1 203 ? 27.172 -4.727 -19.834 1.00 86.62 203 ILE A CA 1
ATOM 1583 C C . ILE A 1 203 ? 27.964 -5.021 -21.100 1.00 86.62 203 ILE A C 1
ATOM 1585 O O . ILE A 1 203 ? 29.161 -4.751 -21.167 1.00 86.62 203 ILE A O 1
ATOM 1589 N N . VAL A 1 204 ? 27.281 -5.573 -22.098 1.00 82.50 204 VAL A N 1
ATOM 1590 C CA . VAL A 1 204 ? 27.859 -5.829 -23.412 1.00 82.50 204 VAL A CA 1
ATOM 1591 C C . VAL A 1 204 ? 27.921 -4.502 -24.156 1.00 82.50 204 VAL A C 1
ATOM 1593 O O . VAL A 1 204 ? 26.896 -3.919 -24.530 1.00 82.50 204 VAL A O 1
ATOM 1596 N N . GLU A 1 205 ? 29.138 -4.007 -24.329 1.00 77.81 205 GLU A N 1
ATOM 1597 C CA . GLU A 1 205 ? 29.425 -2.854 -25.171 1.00 77.81 205 GLU A CA 1
ATOM 1598 C C . GLU A 1 205 ? 29.562 -3.330 -26.615 1.00 77.81 205 GLU A C 1
ATOM 1600 O O . GLU A 1 205 ? 30.350 -4.228 -26.915 1.00 77.81 205 GLU A O 1
ATOM 1605 N N . ASP A 1 206 ? 28.785 -2.744 -27.522 1.00 61.12 206 ASP A N 1
ATOM 1606 C CA . ASP A 1 206 ? 28.940 -3.022 -28.947 1.00 61.12 206 ASP A CA 1
ATOM 1607 C C . ASP A 1 206 ? 30.310 -2.481 -29.394 1.00 61.12 206 ASP A C 1
ATOM 1609 O O . ASP A 1 206 ? 30.583 -1.282 -29.291 1.00 61.12 206 ASP A O 1
ATOM 1613 N N . HIS A 1 207 ? 31.209 -3.362 -29.837 1.00 39.12 207 HIS A N 1
ATOM 1614 C CA . HIS A 1 207 ? 32.595 -3.018 -30.152 1.00 39.12 207 HIS A CA 1
ATOM 1615 C C . HIS A 1 207 ? 32.686 -2.294 -31.505 1.00 39.12 207 HIS A C 1
ATOM 1617 O O . HIS A 1 207 ? 33.132 -2.864 -32.498 1.00 39.12 207 HIS A O 1
ATOM 1623 N N . HIS A 1 208 ? 32.283 -1.020 -31.554 1.00 35.16 208 HIS A N 1
ATOM 1624 C CA . HIS A 1 208 ? 32.570 -0.125 -32.676 1.00 35.16 208 HIS A CA 1
ATOM 1625 C C . HIS A 1 208 ? 32.970 1.293 -32.218 1.00 35.16 208 HIS A C 1
ATOM 1627 O O . HIS A 1 208 ? 32.141 2.113 -31.841 1.00 35.16 208 HIS A O 1
ATOM 1633 N N . SER A 1 209 ? 34.275 1.545 -32.388 1.00 30.34 209 SER A N 1
ATOM 1634 C CA . SER A 1 209 ? 35.070 2.784 -32.309 1.00 30.34 209 SER A CA 1
ATOM 1635 C C . SER A 1 209 ? 35.389 3.401 -30.927 1.00 30.34 209 SER A C 1
ATOM 1637 O O . SER A 1 209 ? 34.479 3.841 -30.233 1.00 30.34 209 SER A O 1
ATOM 1639 N N . PRO A 1 210 ? 36.686 3.556 -30.563 1.00 31.25 210 PRO A N 1
ATOM 1640 C CA . PRO A 1 210 ? 37.140 4.144 -29.293 1.00 31.25 210 PRO A CA 1
ATOM 1641 C C . PRO A 1 210 ? 37.023 5.682 -29.176 1.00 31.25 210 PRO A C 1
ATOM 1643 O O . PRO A 1 210 ? 37.690 6.261 -28.324 1.00 31.25 210 PRO A O 1
ATOM 1646 N N . GLU A 1 211 ? 36.233 6.370 -30.009 1.00 36.56 211 GLU A N 1
ATOM 1647 C CA . GLU A 1 211 ? 36.301 7.845 -30.121 1.00 36.56 211 GLU A CA 1
ATOM 1648 C C . GLU A 1 211 ? 34.995 8.623 -29.870 1.00 36.56 211 GLU A C 1
ATOM 1650 O O . GLU A 1 211 ? 35.012 9.847 -29.957 1.00 36.56 211 GLU A O 1
ATOM 1655 N N . GLU A 1 212 ? 33.878 7.996 -29.487 1.00 38.28 212 GLU A N 1
ATOM 1656 C CA . GLU A 1 212 ? 32.675 8.754 -29.088 1.00 38.28 212 GLU A CA 1
ATOM 1657 C C . GLU A 1 212 ? 32.439 8.673 -27.577 1.00 38.28 212 GLU A C 1
ATOM 1659 O O . GLU A 1 212 ? 31.660 7.865 -27.070 1.00 38.28 212 GLU A O 1
ATOM 1664 N N . ASP A 1 213 ? 33.135 9.565 -26.871 1.00 38.28 213 ASP A N 1
ATOM 1665 C CA . ASP A 1 213 ? 32.815 10.014 -25.519 1.00 38.28 213 ASP A CA 1
ATOM 1666 C C . ASP A 1 213 ? 31.301 10.272 -25.377 1.00 38.28 213 ASP A C 1
ATOM 1668 O O . ASP A 1 213 ? 30.703 11.007 -26.163 1.00 38.28 213 ASP A O 1
ATOM 1672 N N . GLN A 1 214 ? 30.691 9.655 -24.361 1.00 38.34 214 GLN A N 1
ATOM 1673 C CA . GLN A 1 214 ? 29.408 10.030 -23.746 1.00 38.34 214 GLN A CA 1
ATOM 1674 C C . GLN A 1 214 ? 28.335 10.606 -24.694 1.00 38.34 214 GLN A C 1
ATOM 1676 O O . GLN A 1 214 ? 27.853 11.723 -24.502 1.00 38.34 214 GLN A O 1
ATOM 1681 N N . THR A 1 215 ? 27.890 9.850 -25.699 1.00 38.06 215 THR A N 1
ATOM 1682 C CA . THR A 1 215 ? 26.719 10.269 -26.481 1.00 38.06 215 THR A CA 1
ATOM 1683 C C . THR A 1 215 ? 25.433 9.866 -25.771 1.00 38.06 215 THR A C 1
ATOM 1685 O O . THR A 1 215 ? 24.970 8.728 -25.820 1.00 38.06 215 THR A O 1
ATOM 1688 N N . THR A 1 216 ? 24.834 10.846 -25.101 1.00 41.03 216 THR A N 1
ATOM 1689 C CA . THR A 1 216 ? 23.453 10.817 -24.630 1.00 41.03 216 THR A CA 1
ATOM 1690 C C . THR A 1 216 ? 22.544 10.401 -25.787 1.00 41.03 216 THR A C 1
ATOM 1692 O O . THR A 1 216 ? 22.430 11.111 -26.790 1.00 41.03 216 THR A O 1
ATOM 1695 N N . ILE A 1 217 ? 21.906 9.235 -25.669 1.00 46.12 217 ILE A N 1
ATOM 1696 C CA . ILE A 1 217 ? 20.963 8.747 -26.675 1.00 46.12 217 ILE A CA 1
ATOM 1697 C C . ILE A 1 217 ? 19.832 9.774 -26.791 1.00 46.12 217 ILE A C 1
ATOM 1699 O O . ILE A 1 217 ? 19.098 10.039 -25.838 1.00 46.12 217 ILE A O 1
ATOM 1703 N N . THR A 1 218 ? 19.726 10.408 -27.955 1.00 42.00 218 THR A N 1
ATOM 1704 C CA . THR A 1 218 ? 18.745 11.464 -28.199 1.00 42.00 218 THR A CA 1
ATOM 1705 C C . THR A 1 218 ? 17.488 10.829 -28.784 1.00 42.00 218 THR A C 1
ATOM 1707 O O . THR A 1 218 ? 17.420 10.658 -29.994 1.00 42.00 218 THR A O 1
ATOM 1710 N N . PHE A 1 219 ? 16.479 10.536 -27.951 1.00 49.97 219 PHE A N 1
ATOM 1711 C CA . PHE A 1 219 ? 15.197 9.892 -28.323 1.00 49.97 219 PHE A CA 1
ATOM 1712 C C . PHE A 1 219 ? 14.303 10.683 -29.319 1.00 49.97 219 PHE A C 1
ATOM 1714 O O . PHE A 1 219 ? 13.091 10.482 -29.385 1.00 49.97 219 PHE A O 1
ATOM 1721 N N . MET A 1 220 ? 14.875 11.624 -30.075 1.00 46.62 220 MET A N 1
ATOM 1722 C CA . MET A 1 220 ? 14.185 12.607 -30.921 1.00 46.62 220 MET A CA 1
ATOM 1723 C C . MET A 1 220 ? 14.615 12.542 -32.403 1.00 46.62 220 MET A C 1
ATOM 1725 O O . MET A 1 220 ? 14.232 13.404 -33.191 1.00 46.62 220 MET A O 1
ATOM 1729 N N . GLY A 1 221 ? 15.419 11.551 -32.812 1.00 39.94 221 GLY A N 1
ATOM 1730 C CA . GLY A 1 221 ? 16.004 11.495 -34.158 1.00 39.94 221 GLY A CA 1
ATOM 1731 C C . GLY A 1 221 ? 15.040 11.068 -35.278 1.00 39.94 221 GLY A C 1
ATOM 1732 O O . GLY A 1 221 ? 14.647 9.903 -35.370 1.00 39.94 221 GLY A O 1
ATOM 1733 N N . SER A 1 222 ? 14.741 11.997 -36.191 1.00 38.19 222 SER A N 1
ATOM 1734 C CA . SER A 1 222 ? 14.021 11.833 -37.467 1.00 38.19 222 SER A CA 1
ATOM 1735 C C . SER A 1 222 ? 14.895 11.228 -38.587 1.00 38.19 222 SER A C 1
ATOM 1737 O O . SER A 1 222 ? 14.977 11.758 -39.695 1.00 38.19 222 SER A O 1
ATOM 1739 N N . GLY A 1 223 ? 15.573 10.109 -38.316 1.00 39.53 223 GLY A N 1
ATOM 1740 C CA . GLY A 1 223 ? 16.354 9.380 -39.325 1.00 39.53 223 GLY A CA 1
ATOM 1741 C C . GLY A 1 223 ? 15.469 8.663 -40.356 1.00 39.53 223 GLY A C 1
ATOM 1742 O O . GLY A 1 223 ? 14.438 8.088 -40.016 1.00 39.53 223 GLY A O 1
ATOM 1743 N N . HIS A 1 224 ? 15.839 8.678 -41.638 1.00 35.38 224 HIS A N 1
ATOM 1744 C CA . HIS A 1 224 ? 15.147 7.919 -42.687 1.00 35.38 224 HIS A CA 1
ATOM 1745 C C . HIS A 1 224 ? 15.324 6.405 -42.465 1.00 35.38 224 HIS A C 1
ATOM 1747 O O . HIS A 1 224 ? 16.399 5.863 -42.691 1.00 35.38 224 HIS A O 1
ATOM 1753 N N . GLY A 1 225 ? 14.263 5.743 -41.989 1.00 46.38 225 GLY A N 1
ATOM 1754 C CA . GLY A 1 225 ? 14.279 4.362 -41.469 1.00 46.38 225 GLY A CA 1
ATOM 1755 C C . GLY A 1 225 ? 13.789 4.249 -40.016 1.00 46.38 225 GLY A C 1
ATOM 1756 O O . GLY A 1 225 ? 13.626 3.146 -39.498 1.00 46.38 225 GLY A O 1
ATOM 1757 N N . ALA A 1 226 ? 13.522 5.394 -39.379 1.00 54.88 226 ALA A N 1
ATOM 1758 C CA . ALA A 1 226 ? 13.072 5.542 -38.006 1.00 54.88 226 ALA A CA 1
ATOM 1759 C C . ALA A 1 226 ? 11.809 4.731 -37.692 1.00 54.88 226 ALA A C 1
ATOM 1761 O O . ALA A 1 226 ? 10.742 4.967 -38.256 1.00 54.88 226 ALA A O 1
ATOM 1762 N N . LEU A 1 227 ? 11.914 3.848 -36.695 1.00 62.75 227 LEU A N 1
ATOM 1763 C CA . LEU A 1 227 ? 10.760 3.319 -35.967 1.00 62.75 227 LEU A CA 1
ATOM 1764 C C . LEU A 1 227 ? 9.798 4.454 -35.602 1.00 62.75 227 LEU A C 1
ATOM 1766 O O . LEU A 1 227 ? 10.246 5.495 -35.116 1.00 62.75 227 LEU A O 1
ATOM 1770 N N . ASP A 1 228 ? 8.505 4.218 -35.818 1.00 84.19 228 ASP A N 1
ATOM 1771 C CA . ASP A 1 228 ? 7.400 5.117 -35.484 1.00 84.19 228 ASP A CA 1
ATOM 1772 C C . ASP A 1 228 ? 7.563 5.702 -34.060 1.00 84.19 228 ASP A C 1
ATOM 1774 O O . ASP A 1 228 ? 7.646 4.930 -33.098 1.00 84.19 228 ASP A O 1
ATOM 1778 N N . PRO A 1 229 ? 7.617 7.039 -33.886 1.00 84.44 229 PRO A N 1
ATOM 1779 C CA . PRO A 1 229 ? 7.840 7.660 -32.580 1.00 84.44 229 PRO A CA 1
ATOM 1780 C C . PRO A 1 229 ? 6.804 7.252 -31.520 1.00 84.44 229 PRO A C 1
ATOM 1782 O O . PRO A 1 229 ? 7.152 7.122 -30.345 1.00 84.44 229 PRO A O 1
ATOM 1785 N N . GLY A 1 230 ? 5.559 6.966 -31.926 1.00 89.44 230 GLY A N 1
ATOM 1786 C CA . GLY A 1 230 ? 4.530 6.458 -31.013 1.00 89.44 230 GLY A CA 1
ATOM 1787 C C . GLY A 1 230 ? 4.838 5.053 -30.500 1.00 89.44 230 GLY A C 1
ATOM 1788 O O . GLY A 1 230 ? 4.647 4.759 -29.316 1.00 89.44 230 GLY A O 1
ATOM 1789 N N . LYS A 1 231 ? 5.401 4.206 -31.369 1.00 91.94 231 LYS A N 1
ATOM 1790 C CA . LYS A 1 231 ? 5.889 2.869 -31.017 1.00 91.94 231 LYS A CA 1
ATOM 1791 C C . LYS A 1 231 ? 7.037 2.946 -30.019 1.00 91.94 231 LYS A C 1
ATOM 1793 O O . LYS A 1 231 ? 7.034 2.202 -29.045 1.00 91.94 231 LYS A O 1
ATOM 1798 N N . ARG A 1 232 ? 7.992 3.860 -30.239 1.00 90.69 232 ARG A N 1
ATOM 1799 C CA . ARG A 1 232 ? 9.177 4.039 -29.380 1.00 90.69 232 ARG A CA 1
ATOM 1800 C C . ARG A 1 232 ? 8.795 4.362 -27.944 1.00 90.69 232 ARG A C 1
ATOM 1802 O O . ARG A 1 232 ? 9.193 3.638 -27.036 1.00 90.69 232 ARG A O 1
ATOM 1809 N N . LEU A 1 233 ? 7.979 5.400 -27.748 1.00 93.56 233 LEU A N 1
ATOM 1810 C CA . LEU A 1 233 ? 7.493 5.773 -26.418 1.00 93.56 233 LEU A CA 1
ATOM 1811 C C . LEU A 1 233 ? 6.752 4.607 -25.758 1.00 93.56 233 LEU A C 1
ATOM 1813 O O . LEU A 1 233 ? 7.000 4.288 -24.598 1.00 93.56 233 LEU A O 1
ATOM 1817 N N . THR A 1 234 ? 5.881 3.932 -26.507 1.00 95.56 234 THR A N 1
ATOM 1818 C CA . THR A 1 234 ? 5.098 2.817 -25.967 1.00 95.56 234 THR A CA 1
ATOM 1819 C C . THR A 1 234 ? 5.989 1.631 -25.582 1.00 95.56 234 THR A C 1
ATOM 1821 O O . THR A 1 234 ? 5.793 1.068 -24.511 1.00 95.56 234 THR A O 1
ATOM 1824 N N . LEU A 1 235 ? 7.012 1.286 -26.375 1.00 95.31 235 LEU A N 1
ATOM 1825 C CA . LEU A 1 235 ? 7.999 0.256 -26.021 1.00 95.31 235 LEU A CA 1
ATOM 1826 C C . LEU A 1 235 ? 8.740 0.605 -24.726 1.00 95.31 235 LEU A C 1
ATOM 1828 O O . LEU A 1 235 ? 8.810 -0.229 -23.825 1.00 95.31 235 LEU A O 1
ATOM 1832 N N . LEU A 1 236 ? 9.244 1.835 -24.600 1.00 96.12 236 LEU A N 1
ATOM 1833 C CA . LEU A 1 236 ? 9.920 2.291 -23.381 1.00 96.12 236 LEU A CA 1
ATOM 1834 C C . LEU A 1 236 ? 8.985 2.244 -22.163 1.00 96.12 236 LEU A C 1
ATOM 1836 O O . LEU A 1 236 ? 9.379 1.771 -21.096 1.00 96.12 236 LEU A O 1
ATOM 1840 N N . ALA A 1 237 ? 7.726 2.660 -22.334 1.00 97.19 237 ALA A N 1
ATOM 1841 C CA . ALA A 1 237 ? 6.709 2.585 -21.291 1.00 97.19 237 ALA A CA 1
ATOM 1842 C C . ALA A 1 237 ? 6.403 1.135 -20.881 1.00 97.19 237 ALA A C 1
ATOM 1844 O O . ALA A 1 237 ? 6.281 0.868 -19.687 1.00 97.19 237 ALA A O 1
ATOM 1845 N N . ILE A 1 238 ? 6.326 0.191 -21.829 1.00 96.88 238 ILE A N 1
ATOM 1846 C CA . ILE A 1 238 ? 6.171 -1.239 -21.521 1.00 96.88 238 ILE A CA 1
ATOM 1847 C C . ILE A 1 238 ? 7.352 -1.708 -20.667 1.00 96.88 238 ILE A C 1
ATOM 1849 O O . ILE A 1 238 ? 7.139 -2.199 -19.563 1.00 96.88 238 ILE A O 1
ATOM 1853 N N . TYR A 1 239 ? 8.590 -1.513 -21.123 1.00 96.44 239 TYR A N 1
ATOM 1854 C CA . TYR A 1 239 ? 9.763 -2.033 -20.416 1.00 96.44 239 TYR A CA 1
ATOM 1855 C C . TYR A 1 239 ? 9.988 -1.403 -19.031 1.00 96.44 239 TYR A C 1
ATOM 1857 O O . TYR A 1 239 ? 10.524 -2.077 -18.155 1.00 96.44 239 TYR A O 1
ATOM 1865 N N . LEU A 1 240 ? 9.537 -0.165 -18.795 1.00 97.12 240 LEU A N 1
ATOM 1866 C CA . LEU A 1 240 ? 9.622 0.483 -17.481 1.00 97.12 240 LEU A CA 1
ATOM 1867 C C . LEU A 1 240 ? 8.447 0.137 -16.549 1.00 97.12 240 LEU A C 1
ATOM 1869 O O . LEU A 1 240 ? 8.654 -0.104 -15.361 1.00 97.12 240 LEU A O 1
ATOM 1873 N N . LEU A 1 241 ? 7.211 0.142 -17.058 1.00 96.62 241 LEU A N 1
ATOM 1874 C CA . LEU A 1 241 ? 5.995 0.119 -16.231 1.00 96.62 241 LEU A CA 1
ATOM 1875 C C . LEU A 1 241 ? 5.323 -1.255 -16.171 1.00 96.62 241 LEU A C 1
ATOM 1877 O O . LEU A 1 241 ? 4.695 -1.580 -15.167 1.00 96.62 241 LEU A O 1
ATOM 1881 N N . ALA A 1 242 ? 5.447 -2.075 -17.219 1.00 94.69 242 ALA A N 1
ATOM 1882 C CA . ALA A 1 242 ? 4.825 -3.395 -17.256 1.00 94.69 242 ALA A CA 1
ATOM 1883 C C . ALA A 1 242 ? 5.289 -4.375 -16.162 1.00 94.69 242 ALA A C 1
ATOM 1885 O O . ALA A 1 242 ? 4.461 -5.207 -15.781 1.00 94.69 242 ALA A O 1
ATOM 1886 N N . PRO A 1 243 ? 6.524 -4.304 -15.611 1.00 93.25 243 PRO A N 1
ATOM 1887 C CA . PRO A 1 243 ? 6.918 -5.181 -14.508 1.00 93.25 243 PRO A CA 1
ATOM 1888 C C . PRO A 1 243 ? 6.051 -5.001 -13.256 1.00 93.25 243 PRO A C 1
ATOM 1890 O O . PRO A 1 243 ? 5.801 -5.976 -12.559 1.00 93.25 243 PRO A O 1
ATOM 1893 N N . ALA A 1 244 ? 5.518 -3.797 -13.015 1.00 91.50 244 ALA A N 1
ATOM 1894 C CA . ALA A 1 244 ? 4.672 -3.514 -11.856 1.00 91.50 244 ALA A CA 1
ATOM 1895 C C . ALA A 1 244 ? 3.277 -4.165 -11.914 1.00 91.50 244 ALA A C 1
ATOM 1897 O O . ALA A 1 244 ? 2.556 -4.205 -10.914 1.00 91.50 244 ALA A O 1
ATOM 1898 N N . TYR A 1 245 ? 2.847 -4.629 -13.090 1.00 90.31 245 TYR A N 1
ATOM 1899 C CA . TYR A 1 245 ? 1.490 -5.114 -13.313 1.00 90.31 245 TYR A CA 1
ATOM 1900 C C . TYR A 1 245 ? 1.434 -6.639 -13.329 1.00 90.31 245 TYR A C 1
ATOM 1902 O O . TYR A 1 245 ? 2.139 -7.305 -14.080 1.00 90.31 245 TYR A O 1
ATOM 1910 N N . SER A 1 246 ? 0.508 -7.197 -12.551 1.00 84.06 246 SER A N 1
ATOM 1911 C CA . SER A 1 246 ? 0.307 -8.645 -12.407 1.00 84.06 246 SER A CA 1
ATOM 1912 C C . SER A 1 246 ? -0.819 -9.218 -13.278 1.00 84.06 246 SER A C 1
ATOM 1914 O O . SER A 1 246 ? -1.025 -10.431 -13.289 1.00 84.06 246 SER A O 1
ATOM 1916 N N . ARG A 1 247 ? -1.549 -8.382 -14.033 1.00 84.88 247 ARG A N 1
ATOM 1917 C CA . ARG A 1 247 ? -2.713 -8.798 -14.838 1.00 84.88 247 ARG A CA 1
ATOM 1918 C C . ARG A 1 247 ? -2.527 -8.467 -16.316 1.00 84.88 247 ARG A C 1
ATOM 1920 O O . ARG A 1 247 ? -2.553 -7.302 -16.703 1.00 84.88 247 ARG A O 1
ATOM 1927 N N . ARG A 1 248 ? -2.408 -9.497 -17.162 1.00 87.00 248 ARG A N 1
ATOM 1928 C CA . ARG A 1 248 ? -2.207 -9.339 -18.616 1.00 87.00 248 ARG A CA 1
ATOM 1929 C C . ARG A 1 248 ? -3.379 -8.645 -19.317 1.00 87.00 248 ARG A C 1
ATOM 1931 O O . ARG A 1 248 ? -3.142 -7.866 -20.238 1.00 87.00 248 ARG A O 1
ATOM 1938 N N . GLU A 1 249 ? -4.607 -8.917 -18.879 1.00 88.12 249 GLU A N 1
ATOM 1939 C CA . GLU A 1 249 ? -5.847 -8.442 -19.515 1.00 88.12 249 GLU A CA 1
ATOM 1940 C C . GLU A 1 249 ? -5.987 -6.918 -19.490 1.00 88.12 249 GLU A C 1
ATOM 1942 O O . GLU A 1 249 ? -6.426 -6.337 -20.471 1.00 88.12 249 GLU A O 1
ATOM 1947 N N . ARG A 1 250 ? -5.566 -6.255 -18.405 1.00 89.06 250 ARG A N 1
ATOM 1948 C CA . ARG A 1 250 ? -5.664 -4.789 -18.250 1.00 89.06 250 ARG A CA 1
ATOM 1949 C C . ARG A 1 250 ? -4.355 -4.055 -18.559 1.00 89.06 250 ARG A C 1
ATOM 1951 O O . ARG A 1 250 ? -4.319 -2.825 -18.533 1.00 89.06 250 ARG A O 1
ATOM 1958 N N . LEU A 1 251 ? -3.288 -4.800 -18.858 1.00 92.81 251 LEU A N 1
ATOM 1959 C CA . LEU A 1 251 ? -1.943 -4.257 -19.042 1.00 92.81 251 LEU A CA 1
ATOM 1960 C C . LEU A 1 251 ? -1.904 -3.190 -20.142 1.00 92.81 251 LEU A C 1
ATOM 1962 O O . LEU A 1 251 ? -1.360 -2.112 -19.936 1.00 92.81 251 LEU A O 1
ATOM 1966 N N . HIS A 1 252 ? -2.517 -3.463 -21.293 1.00 95.62 252 HIS A N 1
ATOM 1967 C CA . HIS A 1 252 ? -2.485 -2.568 -22.449 1.00 95.62 252 HIS A CA 1
ATOM 1968 C C . HIS A 1 252 ? -3.169 -1.215 -22.169 1.00 95.62 252 HIS A C 1
ATOM 1970 O O . HIS A 1 252 ? -2.604 -0.166 -22.476 1.00 95.62 252 HIS A O 1
ATOM 1976 N N . GLU A 1 253 ? -4.326 -1.206 -21.497 1.00 95.56 253 GLU A N 1
ATOM 1977 C CA . GLU A 1 253 ? -5.009 0.030 -21.081 1.00 95.56 253 GLU A CA 1
ATOM 1978 C C . GLU A 1 253 ? -4.225 0.809 -20.019 1.00 95.56 253 GLU A C 1
ATOM 1980 O O . GLU A 1 253 ? -4.247 2.042 -19.987 1.00 95.56 253 GLU A O 1
ATOM 1985 N N . GLN A 1 254 ? -3.571 0.105 -19.092 1.00 95.12 254 GLN A N 1
ATOM 1986 C CA . GLN A 1 254 ? -2.756 0.731 -18.051 1.00 95.12 254 GLN A CA 1
ATOM 1987 C C . GLN A 1 254 ? -1.510 1.385 -18.655 1.00 95.12 254 GLN A C 1
ATOM 1989 O O . GLN A 1 254 ? -1.251 2.556 -18.382 1.00 95.12 254 GLN A O 1
ATOM 1994 N N . ILE A 1 255 ? -0.795 0.675 -19.532 1.00 97.50 255 ILE A N 1
ATOM 1995 C CA . ILE A 1 255 ? 0.387 1.196 -20.223 1.00 97.50 255 ILE A CA 1
ATOM 1996 C C . ILE A 1 255 ? 0.021 2.359 -21.143 1.00 97.50 255 ILE A C 1
ATOM 1998 O O . ILE A 1 255 ? 0.655 3.407 -21.047 1.00 97.50 255 ILE A O 1
ATOM 2002 N N . SER A 1 256 ? -1.016 2.229 -21.978 1.00 97.00 256 SER A N 1
ATOM 2003 C CA . SER A 1 256 ? -1.414 3.291 -22.915 1.00 97.00 256 SER A CA 1
ATOM 2004 C C . SER A 1 256 ? -1.770 4.594 -22.187 1.00 97.00 256 SER A C 1
ATOM 2006 O O . SER A 1 256 ? -1.275 5.658 -22.557 1.00 97.00 256 SER A O 1
ATOM 2008 N N . ARG A 1 257 ? -2.519 4.525 -21.073 1.00 97.06 257 ARG A N 1
ATOM 2009 C CA . ARG A 1 257 ? -2.831 5.705 -20.241 1.00 97.06 257 ARG A CA 1
ATOM 2010 C C . ARG A 1 257 ? -1.585 6.374 -19.657 1.00 97.06 257 ARG A C 1
ATOM 2012 O O . ARG A 1 257 ? -1.518 7.599 -19.589 1.00 97.06 257 ARG A O 1
ATOM 2019 N N . ARG A 1 258 ? -0.596 5.590 -19.221 1.00 96.69 258 ARG A N 1
ATOM 2020 C CA . ARG A 1 258 ? 0.656 6.125 -18.658 1.00 96.69 258 ARG A CA 1
ATOM 2021 C C . ARG A 1 258 ? 1.577 6.683 -19.739 1.00 96.69 258 ARG A C 1
ATOM 2023 O O . ARG A 1 258 ? 2.152 7.748 -19.539 1.00 96.69 258 ARG A O 1
ATOM 2030 N N . ALA A 1 259 ? 1.656 6.026 -20.894 1.00 96.12 259 ALA A N 1
ATOM 2031 C CA . ALA A 1 259 ? 2.371 6.529 -22.062 1.00 96.12 259 ALA A CA 1
ATOM 2032 C C . ALA A 1 259 ? 1.771 7.859 -22.542 1.00 96.12 259 ALA A C 1
ATOM 2034 O O . ALA A 1 259 ? 2.516 8.810 -22.758 1.00 96.12 259 ALA A O 1
ATOM 2035 N N . GLN A 1 260 ? 0.438 7.964 -22.607 1.00 96.62 260 GLN A N 1
ATOM 2036 C CA . GLN A 1 260 ? -0.268 9.217 -22.890 1.00 96.62 260 GLN A CA 1
ATOM 2037 C C . GLN A 1 260 ? 0.118 10.317 -21.896 1.00 96.62 260 GLN A C 1
ATOM 2039 O O . GLN A 1 260 ? 0.478 11.418 -22.303 1.00 96.62 260 GLN A O 1
ATOM 2044 N N . ALA A 1 261 ? 0.080 10.029 -20.592 1.00 96.06 261 ALA A N 1
ATOM 2045 C CA . ALA A 1 261 ? 0.447 11.007 -19.569 1.00 96.06 261 ALA A CA 1
ATOM 2046 C C . ALA A 1 261 ? 1.907 11.483 -19.708 1.00 96.06 261 ALA A C 1
ATOM 2048 O O . ALA A 1 261 ? 2.175 12.677 -19.585 1.00 96.06 261 ALA A O 1
ATOM 2049 N N . ALA A 1 262 ? 2.838 10.574 -20.019 1.00 95.25 262 ALA A N 1
ATOM 2050 C CA . ALA A 1 262 ? 4.248 10.901 -20.246 1.00 95.25 262 ALA A CA 1
ATOM 2051 C C . ALA A 1 262 ? 4.502 11.642 -21.574 1.00 95.25 262 ALA A C 1
ATOM 2053 O O . ALA A 1 262 ? 5.513 12.335 -21.710 1.00 95.25 262 ALA A O 1
ATOM 2054 N N . SER A 1 263 ? 3.601 11.517 -22.553 1.00 93.94 263 SER A N 1
ATOM 2055 C CA . SER A 1 263 ? 3.746 12.156 -23.863 1.00 93.94 263 SER A CA 1
ATOM 2056 C C . SER A 1 263 ? 3.361 13.638 -23.851 1.00 93.94 263 SER A C 1
ATOM 2058 O O . SER A 1 263 ? 3.921 14.408 -24.633 1.00 93.94 263 SER A O 1
ATOM 2060 N N . ILE A 1 264 ? 2.459 14.052 -22.949 1.00 92.75 264 ILE A N 1
ATOM 2061 C CA . ILE A 1 264 ? 1.912 15.420 -22.871 1.00 92.75 264 ILE A CA 1
ATOM 2062 C C . ILE A 1 264 ? 3.007 16.497 -22.753 1.00 92.75 264 ILE A C 1
ATOM 2064 O O . ILE A 1 264 ? 2.978 17.427 -23.563 1.00 92.75 264 ILE A O 1
ATOM 2068 N N . PRO A 1 265 ? 3.990 16.406 -21.829 1.00 88.06 265 PRO A N 1
ATOM 2069 C CA . PRO A 1 265 ? 4.994 17.463 -21.663 1.00 88.06 265 PRO A CA 1
ATOM 2070 C C . PRO A 1 265 ? 5.880 17.665 -22.898 1.00 88.06 265 PRO A C 1
ATOM 2072 O O . PRO A 1 265 ? 6.339 18.775 -23.150 1.00 88.06 265 PRO A O 1
ATOM 2075 N N . ASN A 1 266 ? 6.098 16.598 -23.675 1.00 84.06 266 ASN A N 1
ATOM 2076 C CA . ASN A 1 266 ? 6.997 16.578 -24.830 1.00 84.06 266 ASN A CA 1
ATOM 2077 C C . ASN A 1 266 ? 6.250 16.579 -26.179 1.00 84.06 266 ASN A C 1
ATOM 2079 O O . ASN A 1 266 ? 6.885 16.492 -27.225 1.00 84.06 266 ASN A O 1
ATOM 2083 N N . GLN A 1 267 ? 4.911 16.646 -26.163 1.00 88.62 267 GLN A N 1
ATOM 2084 C CA . GLN A 1 267 ? 4.035 16.575 -27.343 1.00 88.62 267 GLN A CA 1
ATOM 2085 C C . GLN A 1 267 ? 4.335 15.378 -28.263 1.00 88.62 267 GLN A C 1
ATOM 2087 O O . GLN A 1 267 ? 4.265 15.475 -29.489 1.00 88.62 267 GLN A O 1
ATOM 2092 N N . MET A 1 268 ? 4.672 14.229 -27.673 1.00 87.50 268 MET A N 1
ATOM 2093 C CA . MET A 1 268 ? 5.016 13.032 -28.438 1.00 87.50 268 MET A CA 1
ATOM 2094 C C . MET A 1 268 ? 3.768 12.221 -28.816 1.00 87.50 268 MET A C 1
ATOM 2096 O O . MET A 1 268 ? 2.827 12.121 -28.017 1.00 87.50 268 MET A O 1
ATOM 2100 N N . PRO A 1 269 ? 3.747 11.598 -30.008 1.00 91.62 269 PRO A N 1
ATOM 2101 C CA . PRO A 1 269 ? 2.740 10.596 -30.325 1.00 91.62 269 PRO A CA 1
ATOM 2102 C C . PRO A 1 269 ? 2.921 9.365 -29.424 1.00 91.62 269 PRO A C 1
ATOM 2104 O O . PRO A 1 269 ? 4.016 9.082 -28.942 1.00 91.62 269 PRO A O 1
ATOM 2107 N N . PHE A 1 270 ? 1.841 8.620 -29.212 1.00 92.50 270 PHE A N 1
ATOM 2108 C CA . PHE A 1 270 ? 1.813 7.387 -28.422 1.00 92.50 270 PHE A CA 1
ATOM 2109 C C . PHE A 1 270 ? 0.804 6.407 -29.035 1.00 92.50 270 PHE A C 1
ATOM 2111 O O . PHE A 1 270 ? 0.003 6.788 -29.893 1.00 92.50 270 PHE A O 1
ATOM 2118 N N . TYR A 1 271 ? 0.850 5.138 -28.628 1.00 95.69 271 TYR A N 1
ATOM 2119 C CA . TYR A 1 271 ? -0.134 4.142 -29.053 1.00 95.69 271 TYR A CA 1
ATOM 2120 C C . TYR A 1 271 ? -1.354 4.131 -28.136 1.00 95.69 271 TYR A C 1
ATOM 2122 O O . TYR A 1 271 ? -1.243 4.148 -26.909 1.00 95.69 271 TYR A O 1
ATOM 2130 N N . ASP A 1 272 ? -2.534 4.062 -28.750 1.00 95.94 272 ASP A N 1
ATOM 2131 C CA . ASP A 1 272 ? -3.773 3.767 -28.039 1.00 95.94 272 ASP A CA 1
ATOM 2132 C C . ASP A 1 272 ? -3.756 2.341 -27.455 1.00 95.94 272 ASP A C 1
ATOM 2134 O O . ASP A 1 272 ? -2.811 1.566 -27.642 1.00 95.94 272 ASP A O 1
ATOM 2138 N N . ALA A 1 273 ? -4.800 1.994 -26.705 1.00 96.00 273 ALA A N 1
ATOM 2139 C CA . ALA A 1 273 ? -4.890 0.717 -26.009 1.00 96.00 273 ALA A CA 1
ATOM 2140 C C . ALA A 1 273 ? -4.804 -0.489 -26.969 1.00 96.00 273 ALA A C 1
ATOM 2142 O O . ALA A 1 273 ? -4.115 -1.458 -26.655 1.00 96.00 273 ALA A O 1
ATOM 2143 N N . ALA A 1 274 ? -5.430 -0.408 -28.150 1.00 96.50 274 ALA A N 1
ATOM 2144 C CA . ALA A 1 274 ? -5.437 -1.492 -29.133 1.00 96.50 274 ALA A CA 1
ATOM 2145 C C . ALA A 1 274 ? -4.037 -1.740 -29.713 1.00 96.50 274 ALA A C 1
ATOM 2147 O O . ALA A 1 274 ? -3.519 -2.853 -29.635 1.00 96.50 274 ALA A O 1
ATOM 2148 N N . LYS A 1 275 ? -3.367 -0.685 -30.196 1.00 96.56 275 LYS A N 1
ATOM 2149 C CA . LYS A 1 275 ? -1.994 -0.797 -30.719 1.00 96.56 275 LYS A CA 1
ATOM 2150 C C . LYS A 1 275 ? -0.981 -1.174 -29.639 1.00 96.56 275 LYS A C 1
ATOM 2152 O O . LYS A 1 275 ? 0.031 -1.812 -29.927 1.00 96.56 275 LYS A O 1
ATOM 2157 N N . THR A 1 276 ? -1.234 -0.772 -28.393 1.00 96.88 276 THR A N 1
ATOM 2158 C CA . THR A 1 276 ? -0.418 -1.186 -27.246 1.00 96.88 276 THR A CA 1
ATOM 2159 C C . THR A 1 276 ? -0.543 -2.690 -27.011 1.00 96.88 276 THR A C 1
ATOM 2161 O O . THR A 1 276 ? 0.471 -3.341 -26.768 1.00 96.88 276 THR A O 1
ATOM 2164 N N . ASP A 1 277 ? -1.743 -3.269 -27.122 1.00 96.88 277 ASP A N 1
ATOM 2165 C CA . ASP A 1 277 ? -1.917 -4.717 -26.970 1.00 96.88 277 ASP A CA 1
ATOM 2166 C C . ASP A 1 277 ? -1.221 -5.505 -28.088 1.00 96.88 277 ASP A C 1
ATOM 2168 O O . ASP A 1 277 ? -0.498 -6.463 -27.799 1.00 96.88 277 ASP A O 1
ATOM 2172 N N . ASP A 1 278 ? -1.339 -5.047 -29.339 1.00 94.94 278 ASP A N 1
ATOM 2173 C CA . ASP A 1 278 ? -0.612 -5.619 -30.482 1.00 94.94 278 ASP A CA 1
ATOM 2174 C C . ASP A 1 278 ? 0.899 -5.651 -30.226 1.00 94.94 278 ASP A C 1
ATOM 2176 O O . ASP A 1 278 ? 1.566 -6.657 -30.479 1.00 94.94 278 ASP A O 1
ATOM 2180 N N . LEU A 1 279 ? 1.443 -4.566 -29.670 1.00 94.50 279 LEU A N 1
ATOM 2181 C CA . LEU A 1 279 ? 2.862 -4.448 -29.355 1.00 94.50 279 LEU A CA 1
ATOM 2182 C C . LEU A 1 279 ? 3.289 -5.387 -28.217 1.00 94.50 279 LEU A C 1
ATOM 2184 O O . LEU A 1 279 ? 4.313 -6.058 -28.339 1.00 94.50 279 LEU A O 1
ATOM 2188 N N . ILE A 1 280 ? 2.497 -5.484 -27.143 1.00 95.00 280 ILE A N 1
ATOM 2189 C CA . ILE A 1 280 ? 2.740 -6.414 -26.025 1.00 95.00 280 ILE A CA 1
ATOM 2190 C C . ILE A 1 280 ? 2.736 -7.870 -26.525 1.00 95.00 280 ILE A C 1
ATOM 2192 O O . ILE A 1 280 ? 3.589 -8.669 -26.123 1.00 95.00 280 ILE A O 1
ATOM 2196 N N . ASN A 1 281 ? 1.815 -8.211 -27.433 1.00 92.06 281 ASN A N 1
ATOM 2197 C CA . ASN A 1 281 ? 1.754 -9.522 -28.081 1.00 92.06 281 ASN A CA 1
ATOM 2198 C C . ASN A 1 281 ? 2.965 -9.762 -28.995 1.00 92.06 281 ASN A C 1
ATOM 2200 O O . ASN A 1 281 ? 3.567 -10.838 -28.949 1.00 92.06 281 ASN A O 1
ATOM 2204 N N . ALA A 1 282 ? 3.364 -8.758 -29.780 1.00 87.56 282 ALA A N 1
ATOM 2205 C CA . ALA A 1 282 ? 4.493 -8.845 -30.702 1.00 87.56 282 ALA A CA 1
ATOM 2206 C C . ALA A 1 282 ? 5.827 -9.092 -29.984 1.00 87.56 282 ALA A C 1
ATOM 2208 O O . ALA A 1 282 ? 6.631 -9.889 -30.461 1.00 87.56 282 ALA A O 1
ATOM 2209 N N . ILE A 1 283 ? 6.057 -8.482 -28.818 1.00 89.38 283 ILE A N 1
ATOM 2210 C CA . ILE A 1 283 ? 7.276 -8.723 -28.022 1.00 89.38 283 ILE A CA 1
ATOM 2211 C C . ILE A 1 283 ? 7.177 -9.961 -27.112 1.00 89.38 283 ILE A C 1
ATOM 2213 O O . ILE A 1 283 ? 8.147 -10.285 -26.419 1.00 89.38 283 ILE A O 1
ATOM 2217 N N . GLN A 1 284 ? 6.021 -10.640 -27.117 1.00 87.81 284 GLN A N 1
ATOM 2218 C CA . GLN A 1 284 ? 5.678 -11.781 -26.261 1.00 87.81 284 GLN A CA 1
ATOM 2219 C C . GLN A 1 284 ? 5.905 -11.503 -24.771 1.00 87.81 284 GLN A C 1
ATOM 2221 O O . GLN A 1 284 ? 6.494 -12.321 -24.059 1.00 87.81 284 GLN A O 1
ATOM 2226 N N . TRP A 1 285 ? 5.449 -10.342 -24.296 1.00 90.81 285 TRP A N 1
ATOM 2227 C CA . TRP A 1 285 ? 5.596 -9.977 -22.890 1.00 90.81 285 TRP A CA 1
ATOM 2228 C C . TRP A 1 285 ? 4.884 -10.981 -21.981 1.00 90.81 285 TRP A C 1
ATOM 2230 O O . TRP A 1 285 ? 3.684 -11.244 -22.127 1.00 90.81 285 TRP A O 1
ATOM 2240 N N . LYS A 1 286 ? 5.615 -11.505 -21.000 1.00 88.44 286 LYS A N 1
ATOM 2241 C CA . LYS A 1 286 ? 5.108 -12.432 -19.992 1.00 88.44 286 LYS A CA 1
ATOM 2242 C C . LYS A 1 286 ? 5.059 -11.734 -18.640 1.00 88.44 286 LYS A C 1
ATOM 2244 O O . LYS A 1 286 ? 6.065 -11.280 -18.097 1.00 88.44 286 LYS A O 1
ATOM 2249 N N . VAL A 1 287 ? 3.855 -11.665 -18.088 1.00 86.62 287 VAL A N 1
ATOM 2250 C CA . VAL A 1 287 ? 3.622 -11.140 -16.743 1.00 86.62 287 VAL A CA 1
ATOM 2251 C C . VAL A 1 287 ? 4.199 -12.114 -15.712 1.00 86.62 287 VAL A C 1
ATOM 2253 O O . VAL A 1 287 ? 4.004 -13.321 -15.832 1.00 86.62 287 VAL A O 1
ATOM 2256 N N . GLY A 1 288 ? 4.921 -11.595 -14.717 1.00 76.56 288 GLY A N 1
ATOM 2257 C CA . GLY A 1 288 ? 5.498 -12.394 -13.628 1.00 76.56 288 GLY A CA 1
ATOM 2258 C C . GLY A 1 288 ? 6.724 -13.240 -13.998 1.00 76.56 288 GLY A C 1
ATOM 2259 O O . GLY A 1 288 ? 7.202 -13.989 -13.156 1.00 76.56 288 GLY A O 1
ATOM 2260 N N . SER A 1 289 ? 7.259 -13.136 -15.220 1.00 73.06 289 SER A N 1
ATOM 2261 C CA . SER A 1 289 ? 8.440 -13.905 -15.651 1.00 73.06 289 SER A CA 1
ATOM 2262 C C . SER A 1 289 ? 9.773 -13.177 -15.432 1.00 73.06 289 SER A C 1
ATOM 2264 O O . SER A 1 289 ? 10.745 -13.466 -16.131 1.00 73.06 289 SER A O 1
ATOM 2266 N N . MET A 1 290 ? 9.809 -12.172 -14.557 1.00 77.62 290 MET A N 1
ATOM 2267 C CA . MET A 1 290 ? 11.016 -11.386 -14.299 1.00 77.62 290 MET A CA 1
ATOM 2268 C C . MET A 1 290 ? 11.879 -12.048 -13.230 1.00 77.62 290 MET A C 1
ATOM 2270 O O . MET A 1 290 ? 11.362 -12.589 -12.256 1.00 77.62 290 MET A O 1
ATOM 2274 N N . ILE A 1 291 ? 13.198 -11.974 -13.403 1.00 79.94 291 ILE A N 1
ATOM 2275 C CA . ILE A 1 291 ? 14.152 -12.336 -12.351 1.00 79.94 291 ILE A CA 1
ATOM 2276 C C . ILE A 1 291 ? 14.158 -11.264 -11.256 1.00 79.94 291 ILE A C 1
ATOM 2278 O O . ILE A 1 291 ? 14.003 -10.081 -11.555 1.00 79.94 291 ILE A O 1
ATOM 2282 N N . ALA A 1 292 ? 14.415 -11.662 -10.009 1.00 82.94 292 ALA A N 1
ATOM 2283 C CA . ALA A 1 292 ? 14.418 -10.760 -8.851 1.00 82.94 292 ALA A CA 1
ATOM 2284 C C . ALA A 1 292 ? 15.393 -9.573 -8.993 1.00 82.94 292 ALA A C 1
ATOM 2286 O O . ALA A 1 292 ? 15.138 -8.493 -8.472 1.00 82.94 292 ALA A O 1
ATOM 2287 N N . LEU A 1 293 ? 16.489 -9.736 -9.749 1.00 86.88 293 LEU A N 1
ATOM 2288 C CA . LEU A 1 293 ? 17.438 -8.653 -10.029 1.00 86.88 293 LEU A CA 1
ATOM 2289 C C . LEU A 1 293 ? 16.773 -7.434 -10.695 1.00 86.88 293 LEU A C 1
ATOM 2291 O O . LEU A 1 293 ? 17.226 -6.313 -10.490 1.00 86.88 293 LEU A O 1
ATOM 2295 N N . VAL A 1 294 ? 15.700 -7.625 -11.472 1.00 90.19 294 VAL A N 1
ATOM 2296 C CA . VAL A 1 294 ? 14.990 -6.519 -12.137 1.00 90.19 294 VAL A CA 1
ATOM 2297 C C . VAL A 1 294 ? 14.455 -5.506 -11.123 1.00 90.19 294 VAL A C 1
ATOM 2299 O O . VAL A 1 294 ? 14.529 -4.308 -11.390 1.00 90.19 294 VAL A O 1
ATOM 2302 N N . ASP A 1 295 ? 13.989 -5.954 -9.956 1.00 91.38 295 ASP A N 1
ATOM 2303 C CA . ASP A 1 295 ? 13.485 -5.058 -8.910 1.00 91.38 295 ASP A CA 1
ATOM 2304 C C . ASP A 1 295 ? 14.598 -4.164 -8.351 1.00 91.38 295 ASP A C 1
ATOM 2306 O O . ASP A 1 295 ? 14.377 -2.974 -8.129 1.00 91.38 295 ASP A O 1
ATOM 2310 N N . ASP A 1 296 ? 15.816 -4.697 -8.213 1.00 91.31 296 ASP A N 1
ATOM 2311 C CA . ASP A 1 296 ? 16.981 -3.903 -7.811 1.00 91.31 296 ASP A CA 1
ATOM 2312 C C . ASP A 1 296 ? 17.357 -2.871 -8.880 1.00 91.31 296 ASP A C 1
ATOM 2314 O O . ASP A 1 296 ? 17.665 -1.728 -8.550 1.00 91.31 296 ASP A O 1
ATOM 2318 N N . VAL A 1 297 ? 17.310 -3.236 -10.167 1.00 94.56 297 VAL A N 1
ATOM 2319 C CA . VAL A 1 297 ? 17.595 -2.294 -11.266 1.00 94.56 297 VAL A CA 1
ATOM 2320 C C . VAL A 1 297 ? 16.546 -1.181 -11.318 1.00 94.56 297 VAL A C 1
ATOM 2322 O O . VAL A 1 297 ? 16.886 -0.011 -11.489 1.00 94.56 297 VAL A O 1
ATOM 2325 N N . LEU A 1 298 ? 15.270 -1.515 -11.121 1.00 96.62 298 LEU A N 1
ATOM 2326 C CA . LEU A 1 298 ? 14.194 -0.529 -11.007 1.00 96.62 298 LEU A CA 1
ATOM 2327 C C . LEU A 1 298 ? 14.400 0.386 -9.792 1.00 96.62 298 LEU A C 1
ATOM 2329 O O . LEU A 1 298 ? 14.168 1.593 -9.892 1.00 96.62 298 LEU A O 1
ATOM 2333 N N . ALA A 1 299 ? 14.896 -0.149 -8.674 1.00 96.31 299 ALA A N 1
ATOM 2334 C CA . ALA A 1 299 ? 15.232 0.637 -7.492 1.00 96.31 299 ALA A CA 1
ATOM 2335 C C . ALA A 1 299 ? 16.325 1.680 -7.768 1.00 96.31 299 ALA A C 1
ATOM 2337 O O . ALA A 1 299 ? 16.181 2.820 -7.326 1.00 96.31 299 ALA A O 1
ATOM 2338 N N . MET A 1 300 ? 17.361 1.341 -8.552 1.00 96.00 300 MET A N 1
ATOM 2339 C CA . MET A 1 300 ? 18.430 2.286 -8.941 1.00 96.00 300 MET A CA 1
ATOM 2340 C C . MET A 1 300 ? 17.892 3.540 -9.642 1.00 96.00 300 MET A C 1
ATOM 2342 O O . MET A 1 300 ? 18.506 4.608 -9.611 1.00 96.00 300 MET A O 1
ATOM 2346 N N . ILE A 1 301 ? 16.731 3.411 -10.284 1.00 97.00 301 ILE A N 1
ATOM 2347 C CA . ILE A 1 301 ? 16.077 4.472 -11.045 1.00 97.00 301 ILE A CA 1
ATOM 2348 C C . ILE A 1 301 ? 15.070 5.213 -10.169 1.00 97.00 301 ILE A C 1
ATOM 2350 O O . ILE A 1 301 ? 15.138 6.434 -10.028 1.00 97.00 301 ILE A O 1
ATOM 2354 N N . ILE A 1 302 ? 14.135 4.473 -9.573 1.00 97.25 302 ILE A N 1
ATOM 2355 C CA . ILE A 1 302 ? 12.966 5.018 -8.873 1.00 97.25 302 ILE A CA 1
ATOM 2356 C C . ILE A 1 302 ? 13.365 5.598 -7.511 1.00 97.25 302 ILE A C 1
ATOM 2358 O O . ILE A 1 302 ? 12.897 6.683 -7.143 1.00 97.25 302 ILE A O 1
ATOM 2362 N N . CYS A 1 303 ? 14.274 4.915 -6.810 1.00 96.88 303 CYS A N 1
ATOM 2363 C CA . CYS A 1 303 ? 14.687 5.181 -5.431 1.00 96.88 303 CYS A CA 1
ATOM 2364 C C . CYS A 1 303 ? 16.017 5.948 -5.342 1.00 96.88 303 CYS A C 1
ATOM 2366 O O . CYS A 1 303 ? 16.712 5.877 -4.326 1.00 96.88 303 CYS A O 1
ATOM 2368 N N . ARG A 1 304 ? 16.395 6.666 -6.408 1.00 96.00 304 ARG A N 1
ATOM 2369 C CA . ARG A 1 304 ? 17.587 7.517 -6.419 1.00 96.00 304 ARG A CA 1
ATOM 2370 C C . ARG A 1 304 ? 17.387 8.732 -5.513 1.00 96.00 304 ARG A C 1
ATOM 2372 O O . ARG A 1 304 ? 16.479 9.534 -5.745 1.00 96.00 304 ARG A O 1
ATOM 2379 N N . THR A 1 305 ? 18.241 8.877 -4.508 1.00 96.38 305 THR A N 1
ATOM 2380 C CA . THR A 1 305 ? 18.249 10.018 -3.587 1.00 96.38 305 THR A CA 1
ATOM 2381 C C . THR A 1 305 ? 18.865 11.257 -4.230 1.00 96.38 305 THR A C 1
ATOM 2383 O O . THR A 1 305 ? 19.526 11.175 -5.269 1.00 96.38 305 THR A O 1
ATOM 2386 N N . ILE A 1 306 ? 18.663 12.417 -3.605 1.00 94.81 306 ILE A N 1
ATOM 2387 C CA . ILE A 1 306 ? 19.289 13.689 -4.008 1.00 94.81 306 ILE A CA 1
ATOM 2388 C C . ILE A 1 306 ? 20.826 13.577 -4.024 1.00 94.81 306 ILE A C 1
ATOM 2390 O O . ILE A 1 306 ? 21.470 14.146 -4.902 1.00 94.81 306 ILE A O 1
ATOM 2394 N N . ASP A 1 307 ? 21.397 12.764 -3.131 1.00 93.25 307 ASP A N 1
ATOM 2395 C CA . ASP A 1 307 ? 22.841 12.489 -3.054 1.00 93.25 307 ASP A CA 1
ATOM 2396 C C . ASP A 1 307 ? 23.337 11.498 -4.125 1.00 93.25 307 ASP A C 1
ATOM 2398 O O . ASP A 1 307 ? 24.519 11.166 -4.181 1.00 93.25 307 ASP A O 1
ATOM 2402 N N . GLY A 1 308 ? 22.441 10.994 -4.980 1.00 91.00 308 GLY A N 1
ATOM 2403 C CA . GLY A 1 308 ? 22.774 10.072 -6.063 1.00 91.00 308 GLY A CA 1
ATOM 2404 C C . GLY A 1 308 ? 22.931 8.608 -5.643 1.00 91.00 308 GLY A C 1
ATOM 2405 O O . GLY A 1 308 ? 23.403 7.805 -6.450 1.00 91.00 308 GLY A O 1
ATOM 2406 N N . MET A 1 309 ? 22.512 8.253 -4.427 1.00 94.31 309 MET A N 1
ATOM 2407 C CA . MET A 1 309 ? 22.528 6.882 -3.911 1.00 94.31 309 MET A CA 1
ATOM 2408 C C . MET A 1 309 ? 21.185 6.185 -4.144 1.00 94.31 309 MET A C 1
ATOM 2410 O O . MET A 1 309 ? 20.136 6.825 -4.177 1.00 94.31 309 MET A O 1
ATOM 2414 N N . THR A 1 310 ? 21.199 4.861 -4.261 1.00 95.38 310 THR A N 1
ATOM 2415 C CA . THR A 1 310 ? 19.977 4.049 -4.339 1.00 95.38 310 THR A CA 1
ATOM 2416 C C . THR A 1 310 ? 19.507 3.684 -2.933 1.00 95.38 310 THR A C 1
ATOM 2418 O O . THR A 1 310 ? 20.193 2.945 -2.227 1.00 95.38 310 THR A O 1
ATOM 2421 N N . ASN A 1 311 ? 18.339 4.179 -2.509 1.00 95.31 311 ASN A N 1
ATOM 2422 C CA . ASN A 1 311 ? 17.764 3.840 -1.203 1.00 95.31 311 ASN A CA 1
ATOM 2423 C C . ASN A 1 311 ? 16.240 3.611 -1.272 1.00 95.31 311 ASN A C 1
ATOM 2425 O O . ASN A 1 311 ? 15.472 4.572 -1.232 1.00 95.31 311 ASN A O 1
ATOM 2429 N N . PRO A 1 312 ? 15.779 2.347 -1.316 1.00 93.94 312 PRO A N 1
ATOM 2430 C CA . PRO A 1 312 ? 14.351 2.006 -1.285 1.00 93.94 312 PRO A CA 1
ATOM 2431 C C . PRO A 1 312 ? 13.596 2.456 -0.026 1.00 93.94 312 PRO A C 1
ATOM 2433 O O . PRO A 1 312 ? 12.380 2.622 -0.082 1.00 93.94 312 PRO A O 1
ATOM 2436 N N . ASP A 1 313 ? 14.298 2.679 1.089 1.00 93.88 313 ASP A N 1
ATOM 2437 C CA . ASP A 1 313 ? 13.692 3.122 2.350 1.00 93.88 313 ASP A CA 1
ATOM 2438 C C . ASP A 1 313 ? 13.629 4.659 2.462 1.00 93.88 313 ASP A C 1
ATOM 2440 O O . ASP A 1 313 ? 13.148 5.180 3.468 1.00 93.88 313 ASP A O 1
ATOM 2444 N N . ALA A 1 314 ? 14.093 5.399 1.447 1.00 94.69 314 ALA A N 1
ATOM 2445 C CA . ALA A 1 314 ? 14.060 6.858 1.440 1.00 94.69 314 ALA A CA 1
ATOM 2446 C C . ALA A 1 314 ? 12.627 7.410 1.382 1.00 94.69 314 ALA A C 1
ATOM 2448 O O . ALA A 1 314 ? 11.740 6.866 0.710 1.00 94.69 314 ALA A O 1
ATOM 2449 N N . LYS A 1 315 ? 12.413 8.539 2.061 1.00 94.94 315 LYS A N 1
ATOM 2450 C CA . LYS A 1 315 ? 11.148 9.284 2.023 1.00 94.94 315 LYS A CA 1
ATOM 2451 C C . LYS A 1 315 ? 11.011 10.005 0.682 1.00 94.94 315 LYS A C 1
ATOM 2453 O O . LYS A 1 315 ? 12.002 10.362 0.054 1.00 94.94 315 LYS A O 1
ATOM 2458 N N . ILE A 1 316 ? 9.781 10.312 0.256 1.00 92.94 316 ILE A N 1
ATOM 2459 C CA . ILE A 1 316 ? 9.521 10.966 -1.050 1.00 92.94 316 ILE A CA 1
ATOM 2460 C C . ILE A 1 316 ? 10.364 12.235 -1.261 1.00 92.94 316 ILE A C 1
ATOM 2462 O O . ILE A 1 316 ? 10.866 12.458 -2.358 1.00 92.94 316 ILE A O 1
ATOM 2466 N N . HIS A 1 317 ? 10.531 13.057 -0.222 1.00 94.19 317 HIS A N 1
ATOM 2467 C CA . HIS A 1 317 ? 11.269 14.322 -0.300 1.00 94.19 317 HIS A CA 1
ATOM 2468 C C . HIS A 1 317 ? 12.799 14.159 -0.301 1.00 94.19 317 HIS A C 1
ATOM 2470 O O . HIS A 1 317 ? 13.507 15.128 -0.549 1.00 94.19 317 HIS A O 1
ATOM 2476 N N . GLU A 1 318 ? 13.307 12.958 -0.022 1.00 95.88 318 GLU A N 1
ATOM 2477 C CA . GLU A 1 318 ? 14.736 12.615 -0.075 1.00 95.88 318 GLU A CA 1
ATOM 2478 C C . GLU A 1 318 ? 15.139 12.092 -1.467 1.00 95.88 318 GLU A C 1
ATOM 2480 O O . GLU A 1 318 ? 16.327 11.961 -1.777 1.00 95.88 318 GLU A O 1
ATOM 2485 N N . LEU A 1 319 ? 14.155 11.791 -2.323 1.00 96.31 319 LEU A N 1
ATOM 2486 C CA . LEU A 1 319 ? 14.360 11.308 -3.684 1.00 96.31 319 LEU A CA 1
ATOM 2487 C C . LEU A 1 319 ? 14.642 12.464 -4.646 1.00 96.31 319 LEU A C 1
ATOM 2489 O O . LEU A 1 319 ? 13.982 13.502 -4.609 1.00 96.31 319 LEU A O 1
ATOM 2493 N N . ALA A 1 320 ? 15.579 12.261 -5.573 1.00 96.12 320 ALA A N 1
ATOM 2494 C CA . ALA A 1 320 ? 15.863 13.229 -6.627 1.00 96.12 320 ALA A CA 1
ATOM 2495 C C . ALA A 1 320 ? 14.625 13.408 -7.517 1.00 96.12 320 ALA A C 1
ATOM 2497 O O . ALA A 1 320 ? 14.070 12.421 -8.012 1.00 96.12 320 ALA A O 1
ATOM 2498 N N . SER A 1 321 ? 14.172 14.644 -7.739 1.00 96.12 321 SER A N 1
ATOM 2499 C CA . SER A 1 321 ? 13.026 14.893 -8.619 1.00 96.12 321 SER A CA 1
ATOM 2500 C C . SER A 1 321 ? 13.391 14.634 -10.088 1.00 96.12 321 SER A C 1
ATOM 2502 O O . SER A 1 321 ? 14.538 14.834 -10.496 1.00 96.12 321 SER A O 1
ATOM 2504 N N . ALA A 1 322 ? 12.422 14.208 -10.906 1.00 95.50 322 ALA A N 1
ATOM 2505 C CA . ALA A 1 322 ? 12.652 14.021 -12.340 1.00 95.50 322 ALA A CA 1
ATOM 2506 C C . ALA A 1 322 ? 13.113 15.329 -13.007 1.00 95.50 322 ALA A C 1
ATOM 2508 O O . ALA A 1 322 ? 14.055 15.326 -13.797 1.00 95.50 322 ALA A O 1
ATOM 2509 N N . SER A 1 323 ? 12.515 16.458 -12.618 1.00 94.88 323 SER A N 1
ATOM 2510 C CA . SER A 1 323 ? 12.889 17.796 -13.086 1.00 94.88 323 SER A CA 1
ATOM 2511 C C . SER A 1 323 ? 14.341 18.160 -12.771 1.00 94.88 323 SER A C 1
ATOM 2513 O O . SER A 1 323 ? 15.019 18.733 -13.623 1.00 94.88 323 SER A O 1
ATOM 2515 N N . ASP A 1 324 ? 14.843 17.823 -11.578 1.00 94.50 324 ASP A N 1
ATOM 2516 C CA . ASP A 1 324 ? 16.236 18.100 -11.208 1.00 94.50 324 ASP A CA 1
ATOM 2517 C C . ASP A 1 324 ? 17.217 17.250 -12.021 1.00 94.50 324 ASP A C 1
ATOM 2519 O O . ASP A 1 324 ? 18.241 17.771 -12.467 1.00 94.50 324 ASP A O 1
ATOM 2523 N N . LEU A 1 325 ? 16.885 15.976 -12.267 1.00 95.00 325 LEU A N 1
ATOM 2524 C CA . LEU A 1 325 ? 17.689 15.068 -13.095 1.00 95.00 325 LEU A CA 1
ATOM 2525 C C . LEU A 1 325 ? 17.704 15.484 -14.574 1.00 95.00 325 LEU A C 1
ATOM 2527 O O . LEU A 1 325 ? 18.730 15.357 -15.240 1.00 95.00 325 LEU A O 1
ATOM 2531 N N . VAL A 1 326 ? 16.590 16.010 -15.093 1.00 95.06 326 VAL A N 1
ATOM 2532 C CA . VAL A 1 326 ? 16.536 16.586 -16.447 1.00 95.06 326 VAL A CA 1
ATOM 2533 C C . VAL A 1 326 ? 17.365 17.869 -16.514 1.00 95.06 326 VAL A C 1
ATOM 2535 O O . VAL A 1 326 ? 18.159 18.043 -17.436 1.00 95.06 326 VAL A O 1
ATOM 2538 N N . ARG A 1 327 ? 17.236 18.761 -15.522 1.00 93.75 327 ARG A N 1
ATOM 2539 C CA . ARG A 1 327 ? 17.975 20.035 -15.477 1.00 93.75 327 ARG A CA 1
ATOM 2540 C C . ARG A 1 327 ? 19.487 19.834 -15.373 1.00 93.75 327 ARG A C 1
ATOM 2542 O O . ARG A 1 327 ? 20.231 20.620 -15.951 1.00 93.75 327 ARG A O 1
ATOM 2549 N N . SER A 1 328 ? 19.943 18.817 -14.642 1.00 92.44 328 SER A N 1
ATOM 2550 C CA . SER A 1 328 ? 21.369 18.476 -14.543 1.00 92.44 328 SER A CA 1
ATOM 2551 C C . SER A 1 328 ? 21.913 17.754 -15.780 1.00 92.44 328 SER A C 1
ATOM 2553 O O . SER A 1 328 ? 23.121 17.550 -15.873 1.00 92.44 328 SER A O 1
ATOM 2555 N N . GLY A 1 329 ? 21.047 17.365 -16.722 1.00 90.56 329 GLY A N 1
ATOM 2556 C CA . GLY A 1 329 ? 21.418 16.588 -17.904 1.00 90.56 329 GLY A CA 1
ATOM 2557 C C . GLY A 1 329 ? 21.650 15.101 -17.626 1.00 90.56 329 GLY A C 1
ATOM 2558 O O . GLY A 1 329 ? 22.104 14.389 -18.518 1.00 90.56 329 GLY A O 1
ATOM 2559 N N . ALA A 1 330 ? 21.329 14.610 -16.423 1.00 90.06 330 ALA A N 1
ATOM 2560 C CA . ALA A 1 330 ? 21.478 13.198 -16.073 1.00 90.06 330 ALA A CA 1
ATOM 2561 C C . ALA A 1 330 ? 20.520 12.289 -16.864 1.00 90.06 330 ALA A C 1
ATOM 2563 O O . ALA A 1 330 ? 20.838 11.123 -17.097 1.00 90.06 330 ALA A O 1
ATOM 2564 N N . ILE A 1 331 ? 19.354 12.814 -17.265 1.00 93.50 331 ILE A N 1
ATOM 2565 C CA . ILE A 1 331 ? 18.362 12.127 -18.107 1.00 93.50 331 ILE A CA 1
ATOM 2566 C C . ILE A 1 331 ? 17.701 13.077 -19.103 1.00 93.50 331 ILE A C 1
ATOM 2568 O O . ILE A 1 331 ? 17.678 14.293 -18.922 1.00 93.50 331 ILE A O 1
ATOM 2572 N N . GLN A 1 332 ? 17.102 12.501 -20.144 1.00 90.94 332 GLN A N 1
ATOM 2573 C CA . GLN A 1 332 ? 16.320 13.236 -21.139 1.00 90.94 332 GLN A CA 1
ATOM 2574 C C . GLN A 1 332 ? 14.903 13.579 -20.632 1.00 90.94 332 GLN A C 1
ATOM 2576 O O . GLN A 1 332 ? 14.358 12.842 -19.805 1.00 90.94 332 GLN A O 1
ATOM 2581 N N . PRO A 1 333 ? 14.244 14.629 -21.168 1.00 92.88 333 PRO A N 1
ATOM 2582 C CA . PRO A 1 333 ? 12.889 15.028 -20.763 1.00 92.88 333 PRO A CA 1
ATOM 2583 C C . PRO A 1 333 ? 11.839 13.909 -20.833 1.00 92.88 333 PRO A C 1
ATOM 2585 O O . PRO A 1 333 ? 10.978 13.808 -19.960 1.00 92.88 333 PRO A O 1
ATOM 2588 N N . LEU A 1 334 ? 11.923 13.035 -21.842 1.00 92.25 334 LEU A N 1
ATOM 2589 C CA . LEU A 1 334 ? 11.031 11.880 -21.973 1.00 92.25 334 LEU A CA 1
ATOM 2590 C C . LEU A 1 334 ? 11.229 10.864 -20.841 1.00 92.25 334 LEU A C 1
ATOM 2592 O O . LEU A 1 334 ? 10.255 10.388 -20.261 1.00 92.25 334 LEU A O 1
ATOM 2596 N N . ALA A 1 335 ? 12.486 10.558 -20.508 1.00 94.56 335 ALA A N 1
ATOM 2597 C CA . ALA A 1 335 ? 12.828 9.665 -19.406 1.00 94.56 335 ALA A CA 1
ATOM 2598 C C . ALA A 1 335 ? 12.388 10.257 -18.057 1.00 94.56 335 ALA A C 1
ATOM 2600 O O . ALA A 1 335 ? 11.886 9.524 -17.210 1.00 94.56 335 ALA A O 1
ATOM 2601 N N . GLY A 1 336 ? 12.480 11.583 -17.887 1.00 96.50 336 GLY A N 1
ATOM 2602 C CA . GLY A 1 336 ? 11.925 12.289 -16.729 1.00 96.50 336 GLY A CA 1
ATOM 2603 C C . GLY A 1 336 ? 10.406 12.120 -16.602 1.00 96.50 336 GLY A C 1
ATOM 2604 O O . GLY A 1 336 ? 9.917 11.713 -15.551 1.00 96.50 336 GLY A O 1
ATOM 2605 N N . ALA A 1 337 ? 9.655 12.332 -17.687 1.00 96.50 337 ALA A N 1
ATOM 2606 C CA . ALA A 1 337 ? 8.201 12.146 -17.683 1.00 96.50 337 ALA A CA 1
ATOM 2607 C C . ALA A 1 337 ? 7.789 10.683 -17.413 1.00 96.50 337 ALA A C 1
ATOM 2609 O O . ALA A 1 337 ? 6.815 10.423 -16.703 1.00 96.50 337 ALA A O 1
ATOM 2610 N N . LEU A 1 338 ? 8.542 9.718 -17.950 1.00 97.38 338 LEU A N 1
ATOM 2611 C CA . LEU A 1 338 ? 8.349 8.292 -17.680 1.00 97.38 338 LEU A CA 1
ATOM 2612 C C . LEU A 1 338 ? 8.710 7.913 -16.236 1.00 97.38 338 LEU A C 1
ATOM 2614 O O . LEU A 1 338 ? 8.011 7.090 -15.646 1.00 97.38 338 LEU A O 1
ATOM 2618 N N . LEU A 1 339 ? 9.738 8.529 -15.644 1.00 97.50 339 LEU A N 1
ATOM 2619 C CA . LEU A 1 339 ? 10.110 8.339 -14.239 1.00 97.50 339 LEU A CA 1
ATOM 2620 C C . LEU A 1 339 ? 8.990 8.781 -13.291 1.00 97.50 339 LEU A C 1
ATOM 2622 O O . LEU A 1 339 ? 8.678 8.061 -12.343 1.00 97.50 339 LEU A O 1
ATOM 2626 N N . ASP A 1 340 ? 8.341 9.913 -13.566 1.00 96.62 340 ASP A N 1
ATOM 2627 C CA . ASP A 1 340 ? 7.192 10.365 -12.774 1.00 96.62 340 ASP A CA 1
ATOM 2628 C C . ASP A 1 340 ? 6.028 9.365 -12.854 1.00 96.62 340 ASP A C 1
ATOM 2630 O O . ASP A 1 340 ? 5.423 9.024 -11.834 1.00 96.62 340 ASP A O 1
ATOM 2634 N N . GLN A 1 341 ? 5.748 8.817 -14.043 1.00 97.38 341 GLN A N 1
ATOM 2635 C CA . GLN A 1 341 ? 4.744 7.756 -14.179 1.00 97.38 341 GLN A CA 1
ATOM 2636 C C . GLN A 1 341 ? 5.163 6.463 -13.472 1.00 97.38 341 GLN A C 1
ATOM 2638 O O . GLN A 1 341 ? 4.320 5.826 -12.841 1.00 97.38 341 GLN A O 1
ATOM 2643 N N . ALA A 1 342 ? 6.443 6.087 -13.527 1.00 97.44 342 ALA A N 1
ATOM 2644 C CA . ALA A 1 342 ? 6.960 4.920 -12.819 1.00 97.44 342 ALA A CA 1
ATOM 2645 C C . ALA A 1 342 ? 6.782 5.076 -11.307 1.00 97.44 342 ALA A C 1
ATOM 2647 O O . ALA A 1 342 ? 6.219 4.194 -10.667 1.00 97.44 342 ALA A O 1
ATOM 2648 N N . ARG A 1 343 ? 7.140 6.226 -10.737 1.00 96.94 343 ARG A N 1
ATOM 2649 C CA . ARG A 1 343 ? 6.936 6.526 -9.312 1.00 96.94 343 ARG A CA 1
ATOM 2650 C C . ARG A 1 343 ? 5.473 6.388 -8.878 1.00 96.94 343 ARG A C 1
ATOM 2652 O O . ARG A 1 343 ? 5.187 5.777 -7.851 1.00 96.94 343 ARG A O 1
ATOM 2659 N N . LEU A 1 344 ? 4.524 6.832 -9.700 1.00 95.25 344 LEU A N 1
ATOM 2660 C CA . LEU A 1 344 ? 3.097 6.615 -9.424 1.00 95.25 344 LEU A CA 1
ATOM 2661 C C . LEU A 1 344 ? 2.701 5.133 -9.446 1.00 95.25 344 LEU A C 1
ATOM 2663 O O . LEU A 1 344 ? 1.893 4.698 -8.630 1.00 95.25 344 LEU A O 1
ATOM 2667 N N . VAL A 1 345 ? 3.233 4.362 -10.394 1.00 94.69 345 VAL A N 1
ATOM 2668 C CA . VAL A 1 345 ? 2.872 2.951 -10.589 1.00 94.69 345 VAL A CA 1
ATOM 2669 C C . VAL A 1 345 ? 3.510 2.042 -9.537 1.00 94.69 345 VAL A C 1
ATOM 2671 O O . VAL A 1 345 ? 2.849 1.136 -9.040 1.00 94.69 345 VAL A O 1
ATOM 2674 N N . TYR A 1 346 ? 4.765 2.298 -9.172 1.00 95.56 346 TYR A N 1
ATOM 2675 C CA . TYR A 1 346 ? 5.519 1.489 -8.215 1.00 95.56 346 TYR A CA 1
ATOM 2676 C C . TYR A 1 346 ? 5.288 1.887 -6.751 1.00 95.56 346 TYR A C 1
ATOM 2678 O O . TYR A 1 346 ? 5.886 1.293 -5.854 1.00 95.56 346 TYR A O 1
ATOM 2686 N N . THR A 1 347 ? 4.415 2.863 -6.482 1.00 94.38 347 THR A N 1
ATOM 2687 C CA . THR A 1 347 ? 4.031 3.213 -5.109 1.00 94.38 347 THR A CA 1
ATOM 2688 C C . THR A 1 347 ? 3.445 1.984 -4.407 1.00 94.38 347 THR A C 1
ATOM 2690 O O . THR A 1 347 ? 2.456 1.400 -4.849 1.00 94.38 347 THR A O 1
ATOM 2693 N N . ASN A 1 348 ? 4.069 1.594 -3.299 1.00 90.75 348 ASN A N 1
ATOM 2694 C CA . ASN A 1 348 ? 3.760 0.431 -2.469 1.00 90.75 348 ASN A CA 1
ATOM 2695 C C . ASN A 1 348 ? 3.841 -0.912 -3.216 1.00 90.75 348 ASN A C 1
ATOM 2697 O O . ASN A 1 348 ? 3.236 -1.907 -2.793 1.00 90.75 348 ASN A O 1
ATOM 2701 N N . TYR A 1 349 ? 4.591 -0.966 -4.321 1.00 90.62 349 TYR A N 1
ATOM 2702 C CA . TYR A 1 349 ? 4.861 -2.207 -5.043 1.00 90.62 349 TYR A CA 1
ATOM 2703 C C . TYR A 1 349 ? 5.580 -3.213 -4.130 1.00 90.62 349 TYR A C 1
ATOM 2705 O O . TYR A 1 349 ? 6.348 -2.825 -3.247 1.00 90.62 349 TYR A O 1
ATOM 2713 N N . HIS A 1 350 ? 5.229 -4.498 -4.257 1.00 86.38 350 HIS A N 1
ATOM 2714 C CA . HIS A 1 350 ? 5.633 -5.600 -3.361 1.00 86.38 350 HIS A CA 1
ATOM 2715 C C . HIS A 1 350 ? 5.407 -5.386 -1.850 1.00 86.38 350 HIS A C 1
ATOM 2717 O O . HIS A 1 350 ? 5.826 -6.202 -1.033 1.00 86.38 350 HIS A O 1
ATOM 2723 N N . SER A 1 351 ? 4.684 -4.337 -1.457 1.00 87.56 351 SER A N 1
ATOM 2724 C CA . SER A 1 351 ? 4.444 -3.981 -0.055 1.00 87.56 351 SER A CA 1
ATOM 2725 C C . SER A 1 351 ? 2.996 -3.569 0.222 1.00 87.56 351 SER A C 1
ATOM 2727 O O . SER A 1 351 ? 2.663 -3.142 1.323 1.00 87.56 351 SER A O 1
ATOM 2729 N N . THR A 1 352 ? 2.079 -3.735 -0.730 1.00 86.69 352 THR A N 1
ATOM 2730 C CA . THR A 1 352 ? 0.685 -3.285 -0.589 1.00 86.69 352 THR A CA 1
ATOM 2731 C C . THR A 1 352 ? -0.016 -3.905 0.628 1.00 86.69 352 THR A C 1
ATOM 2733 O O . THR A 1 352 ? -0.666 -3.192 1.387 1.00 86.69 352 THR A O 1
ATOM 2736 N N . SER A 1 353 ? 0.180 -5.207 0.883 1.00 89.19 353 SER A N 1
ATOM 2737 C CA . SER A 1 353 ? -0.445 -5.909 2.017 1.00 89.19 353 SER A CA 1
ATOM 2738 C C . SER A 1 353 ? -0.091 -5.310 3.381 1.00 89.19 353 SER A C 1
ATOM 2740 O O . SER A 1 353 ? -0.960 -5.215 4.241 1.00 89.19 353 SER A O 1
ATOM 2742 N N . ILE A 1 354 ? 1.165 -4.898 3.590 1.00 91.00 354 ILE A N 1
ATOM 2743 C CA . ILE A 1 354 ? 1.598 -4.349 4.884 1.00 91.00 354 ILE A CA 1
ATOM 2744 C C . ILE A 1 354 ? 1.054 -2.928 5.107 1.00 91.00 354 ILE A C 1
ATOM 2746 O O . ILE A 1 354 ? 0.785 -2.541 6.241 1.00 91.00 354 ILE A O 1
ATOM 2750 N N . HIS A 1 355 ? 0.791 -2.177 4.032 1.00 91.75 355 HIS A N 1
ATOM 2751 C CA . HIS A 1 355 ? 0.199 -0.839 4.119 1.00 91.75 355 HIS A CA 1
ATOM 2752 C C . HIS A 1 355 ? -1.266 -0.858 4.571 1.00 91.75 355 HIS A C 1
ATOM 2754 O O . HIS A 1 355 ? -1.712 0.112 5.181 1.00 91.75 355 HIS A O 1
ATOM 2760 N N . PHE A 1 356 ? -2.001 -1.960 4.369 1.00 92.38 356 PHE A N 1
ATOM 2761 C CA . PHE A 1 356 ? -3.362 -2.103 4.906 1.00 92.38 356 PHE A CA 1
ATOM 2762 C C . PHE A 1 356 ? -3.413 -2.111 6.438 1.00 92.38 356 PHE A C 1
ATOM 2764 O O . PHE A 1 356 ? -4.482 -1.909 7.005 1.00 92.38 356 PHE A O 1
ATOM 2771 N N . ILE A 1 357 ? -2.277 -2.293 7.118 1.00 94.62 357 ILE A N 1
ATOM 2772 C CA . ILE A 1 357 ? -2.195 -2.196 8.578 1.00 94.62 357 ILE A CA 1
ATOM 2773 C C . ILE A 1 357 ? -2.305 -0.735 9.038 1.00 94.62 357 ILE A C 1
ATOM 2775 O O . ILE A 1 357 ? -2.883 -0.467 10.088 1.00 94.62 357 ILE A O 1
ATOM 2779 N N . LEU A 1 358 ? -1.785 0.225 8.261 1.00 93.19 358 LEU A N 1
ATOM 2780 C CA . LEU A 1 358 ? -1.679 1.628 8.686 1.00 93.19 358 LEU A CA 1
ATOM 2781 C C . LEU A 1 358 ? -3.019 2.241 9.129 1.00 93.19 358 LEU A C 1
ATOM 2783 O O . LEU A 1 358 ? -3.039 2.841 10.205 1.00 93.19 358 LEU A O 1
ATOM 2787 N N . PRO A 1 359 ? -4.135 2.086 8.383 1.00 89.00 359 PRO A N 1
ATOM 2788 C CA . PRO A 1 359 ? -5.405 2.699 8.765 1.00 89.00 359 PRO A CA 1
ATOM 2789 C C . PRO A 1 359 ? -6.030 2.075 10.015 1.00 89.00 359 PRO A C 1
ATOM 2791 O O . PRO A 1 359 ? -6.798 2.745 10.695 1.00 89.00 359 PRO A O 1
ATOM 2794 N N . VAL A 1 360 ? -5.718 0.810 10.316 1.00 90.31 360 VAL A N 1
ATOM 2795 C CA . VAL A 1 360 ? -6.327 0.052 11.424 1.00 90.31 360 VAL A CA 1
ATOM 2796 C C . VAL A 1 360 ? -5.469 0.002 12.677 1.00 90.31 360 VAL A C 1
ATOM 2798 O O . VAL A 1 360 ? -5.983 -0.310 13.745 1.00 90.31 360 VAL A O 1
ATOM 2801 N N . PHE A 1 361 ? -4.174 0.300 12.574 1.00 92.06 361 PHE A N 1
ATOM 2802 C CA . PHE A 1 361 ? -3.233 0.086 13.668 1.00 92.06 361 PHE A CA 1
ATOM 2803 C C . PHE A 1 361 ? -3.629 0.832 14.949 1.00 92.06 361 PHE A C 1
ATOM 2805 O O . PHE A 1 361 ? -3.745 0.211 16.003 1.00 92.06 361 PHE A O 1
ATOM 2812 N N . GLU A 1 362 ? -3.898 2.139 14.855 1.00 87.75 362 GLU A N 1
ATOM 2813 C CA . GLU A 1 362 ? -4.326 2.932 16.018 1.00 87.75 362 GLU A CA 1
ATOM 2814 C C . GLU A 1 362 ? -5.717 2.530 16.506 1.00 87.75 362 GLU A C 1
ATOM 2816 O O . GLU A 1 362 ? -5.931 2.407 17.705 1.00 87.75 362 GLU A O 1
ATOM 2821 N N . LEU A 1 363 ? -6.642 2.229 15.591 1.00 85.75 363 LEU A N 1
ATOM 2822 C CA . LEU A 1 363 ? -7.993 1.780 15.939 1.00 85.75 363 LEU A CA 1
ATOM 2823 C C . LEU A 1 363 ? -7.969 0.502 16.783 1.00 85.75 363 LEU A C 1
ATOM 2825 O O . LEU A 1 363 ? -8.654 0.409 17.800 1.00 85.75 363 LEU A O 1
ATOM 2829 N N . VAL A 1 364 ? -7.156 -0.476 16.384 1.00 88.06 364 VAL A N 1
ATOM 2830 C CA . VAL A 1 364 ? -6.967 -1.731 17.122 1.00 88.06 364 VAL A CA 1
ATOM 2831 C C . VAL A 1 364 ? -6.319 -1.462 18.476 1.00 88.06 364 VAL A C 1
ATOM 2833 O O . VAL A 1 364 ? -6.765 -1.999 19.490 1.00 88.06 364 VAL A O 1
ATOM 2836 N N . LYS A 1 365 ? -5.300 -0.602 18.500 1.00 87.00 365 LYS A N 1
ATOM 2837 C CA . LYS A 1 365 ? -4.579 -0.213 19.710 1.00 87.00 365 LYS A CA 1
ATOM 2838 C C . LYS A 1 365 ? -5.488 0.465 20.739 1.00 87.00 365 LYS A C 1
ATOM 2840 O O . LYS A 1 365 ? -5.427 0.119 21.916 1.00 87.00 365 LYS A O 1
ATOM 2845 N N . GLU A 1 366 ? -6.348 1.376 20.294 1.00 82.75 366 GLU A N 1
ATOM 2846 C CA . GLU A 1 366 ? -7.330 2.080 21.124 1.00 82.75 366 GLU A CA 1
ATOM 2847 C C . GLU A 1 366 ? -8.469 1.157 21.583 1.00 82.75 366 GLU A C 1
ATOM 2849 O O . GLU A 1 366 ? -8.885 1.227 22.738 1.00 82.75 366 GLU A O 1
ATOM 2854 N N . SER A 1 367 ? -8.958 0.272 20.706 1.00 81.38 367 SER A N 1
ATOM 2855 C CA . SER A 1 367 ? -10.142 -0.560 20.983 1.00 81.38 367 SER A CA 1
ATOM 2856 C C . SER A 1 367 ? -9.838 -1.795 21.834 1.00 81.38 367 SER A C 1
ATOM 2858 O O . SER A 1 367 ? -10.655 -2.184 22.666 1.00 81.38 367 SER A O 1
ATOM 2860 N N . LEU A 1 368 ? -8.685 -2.439 21.622 1.00 82.81 368 LEU A N 1
ATOM 2861 C CA . LEU A 1 368 ? -8.314 -3.696 22.292 1.00 82.81 368 LEU A CA 1
ATOM 2862 C C . LEU A 1 368 ? -7.207 -3.523 23.339 1.00 82.81 368 LEU A C 1
ATOM 2864 O O . LEU A 1 368 ? -7.004 -4.411 24.170 1.00 82.81 368 LEU A O 1
ATOM 2868 N N . GLY A 1 369 ? -6.501 -2.391 23.307 1.00 78.81 369 GLY A N 1
ATOM 2869 C CA . GLY A 1 369 ? -5.333 -2.121 24.137 1.00 78.81 369 GLY A CA 1
ATOM 2870 C C . GLY A 1 369 ? -4.030 -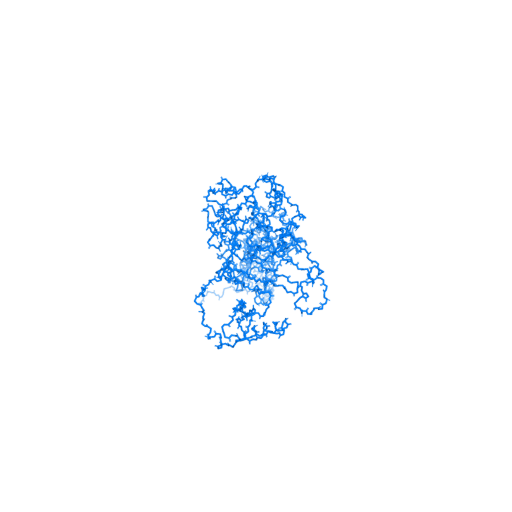2.682 23.556 1.00 78.81 369 GLY A C 1
ATOM 2871 O O . GLY A 1 369 ? -4.004 -3.689 22.849 1.00 78.81 369 GLY A O 1
ATOM 2872 N N . GLU A 1 370 ? -2.912 -2.044 23.912 1.00 75.19 370 GLU A N 1
ATOM 2873 C CA . GLU A 1 370 ? -1.558 -2.402 23.447 1.00 75.19 370 GLU A CA 1
ATOM 2874 C C . GLU A 1 370 ? -1.124 -3.831 23.820 1.00 75.19 370 GLU A C 1
ATOM 2876 O O . GLU A 1 370 ? -0.298 -4.433 23.139 1.00 75.19 370 GLU A O 1
ATOM 2881 N N . ASN A 1 371 ? -1.693 -4.386 24.893 1.00 73.25 371 ASN A N 1
ATOM 2882 C CA . ASN A 1 371 ? -1.309 -5.679 25.463 1.00 73.25 371 ASN A CA 1
ATOM 2883 C C . ASN A 1 371 ? -2.299 -6.803 25.134 1.00 73.25 371 ASN A C 1
ATOM 2885 O O . ASN A 1 371 ? -2.385 -7.788 25.871 1.00 73.25 371 ASN A O 1
ATOM 2889 N N . TYR A 1 372 ? -3.070 -6.673 24.051 1.00 82.19 372 TYR A N 1
ATOM 2890 C CA . TYR A 1 372 ? -3.963 -7.745 23.628 1.00 82.19 372 TYR A CA 1
ATOM 2891 C C . TYR A 1 372 ? -3.152 -8.987 23.235 1.00 82.19 372 TYR A C 1
ATOM 2893 O O . TYR A 1 372 ? -2.491 -9.011 22.197 1.00 82.19 372 TYR A O 1
ATOM 2901 N N . VAL A 1 373 ? -3.211 -10.026 24.076 1.00 84.62 373 VAL A N 1
ATOM 2902 C CA . VAL A 1 373 ? -2.304 -11.191 24.067 1.00 84.62 373 VAL A CA 1
ATOM 2903 C C . VAL A 1 373 ? -2.108 -11.795 22.675 1.00 84.62 373 VAL A C 1
ATOM 2905 O O . VAL A 1 373 ? -0.994 -12.158 22.309 1.00 84.62 373 VAL A O 1
ATOM 2908 N N . THR A 1 374 ? -3.165 -11.886 21.864 1.00 84.69 374 THR A N 1
ATOM 2909 C CA . THR A 1 374 ? -3.083 -12.567 20.564 1.00 84.69 374 THR A CA 1
ATOM 2910 C C . THR A 1 374 ? -2.444 -11.734 19.450 1.00 84.69 374 THR A C 1
ATOM 2912 O O . THR A 1 374 ? -1.976 -12.312 18.462 1.00 84.69 374 THR A O 1
ATOM 2915 N N . LEU A 1 375 ? -2.419 -10.404 19.594 1.00 90.56 375 LEU A N 1
ATOM 2916 C CA . LEU A 1 375 ? -1.838 -9.464 18.626 1.00 90.56 375 LEU A CA 1
ATOM 2917 C C . LEU A 1 375 ? -0.573 -8.770 19.147 1.00 90.56 375 LEU A C 1
ATOM 2919 O O . LEU A 1 375 ? 0.125 -8.145 18.357 1.00 90.56 375 LEU A O 1
ATOM 2923 N N . GLN A 1 376 ? -0.247 -8.899 20.436 1.00 90.19 376 GLN A N 1
ATOM 2924 C CA . GLN A 1 376 ? 0.823 -8.147 21.099 1.00 90.19 376 GLN A CA 1
ATOM 2925 C C . GLN A 1 376 ? 2.171 -8.230 20.368 1.00 90.19 376 GLN A C 1
ATOM 2927 O O . GLN A 1 376 ? 2.836 -7.209 20.189 1.00 90.19 376 GLN A O 1
ATOM 2932 N N . SER A 1 377 ? 2.570 -9.423 19.913 1.00 91.12 377 SER A N 1
ATOM 2933 C CA . SER A 1 377 ? 3.835 -9.608 19.193 1.00 91.12 377 SER A CA 1
ATOM 2934 C C . SER A 1 377 ? 3.854 -8.861 17.857 1.00 91.12 377 SER A C 1
ATOM 2936 O O . SER A 1 377 ? 4.824 -8.168 17.565 1.00 91.12 377 SER A O 1
ATOM 2938 N N . GLU A 1 378 ? 2.774 -8.948 17.073 1.00 93.88 378 GLU A N 1
ATOM 2939 C CA . GLU A 1 378 ? 2.663 -8.245 15.787 1.00 93.88 378 GLU A CA 1
ATOM 2940 C C . GLU A 1 378 ? 2.517 -6.733 15.989 1.00 93.88 378 GLU A C 1
ATOM 2942 O O . GLU A 1 378 ? 3.109 -5.957 15.250 1.00 93.88 378 GLU A O 1
ATOM 2947 N N . MET A 1 379 ? 1.788 -6.292 17.020 1.00 93.69 379 MET A N 1
ATOM 2948 C CA . MET A 1 379 ? 1.643 -4.868 17.338 1.00 93.69 379 MET A CA 1
ATOM 2949 C C . MET A 1 379 ? 2.974 -4.242 17.747 1.00 93.69 379 MET A C 1
ATOM 2951 O O . MET A 1 379 ? 3.311 -3.155 17.280 1.00 93.69 379 MET A O 1
ATOM 2955 N N . THR A 1 380 ? 3.746 -4.947 18.577 1.00 92.44 380 THR A N 1
ATOM 2956 C CA . THR A 1 380 ? 5.091 -4.519 18.978 1.00 92.44 380 THR A CA 1
ATOM 2957 C C . THR A 1 380 ? 6.010 -4.458 17.764 1.00 92.44 380 THR A C 1
ATOM 2959 O O . THR A 1 380 ? 6.682 -3.452 17.553 1.00 92.44 380 THR A O 1
ATOM 2962 N N . HIS A 1 381 ? 6.005 -5.500 16.928 1.00 93.62 381 HIS A N 1
ATOM 2963 C CA . HIS A 1 381 ? 6.824 -5.551 15.719 1.00 93.62 381 HIS A CA 1
ATOM 2964 C C . HIS A 1 381 ? 6.459 -4.431 14.737 1.00 93.62 381 HIS A C 1
ATOM 2966 O O . HIS A 1 381 ? 7.328 -3.653 14.345 1.00 93.62 381 HIS A O 1
ATOM 2972 N N . PHE A 1 382 ? 5.179 -4.279 14.390 1.00 94.81 382 PHE A N 1
ATOM 2973 C CA . PHE A 1 382 ? 4.725 -3.241 13.465 1.00 94.81 382 PHE A CA 1
ATOM 2974 C C . PHE A 1 382 ? 5.058 -1.835 13.968 1.00 94.81 382 PHE A C 1
ATOM 2976 O O . PHE A 1 382 ? 5.481 -0.997 13.175 1.00 94.81 382 PHE A O 1
ATOM 2983 N N . ALA A 1 383 ? 4.953 -1.577 15.278 1.00 94.00 383 ALA A N 1
ATOM 2984 C CA . ALA A 1 383 ? 5.326 -0.289 15.860 1.00 94.00 383 ALA A CA 1
ATOM 2985 C C . ALA A 1 383 ? 6.778 0.114 15.538 1.00 94.00 383 ALA A C 1
ATOM 2987 O O . ALA A 1 383 ? 7.034 1.296 15.318 1.00 94.00 383 ALA A O 1
ATOM 2988 N N . THR A 1 384 ? 7.707 -0.848 15.446 1.00 93.69 384 THR A N 1
ATOM 2989 C CA . THR A 1 384 ? 9.122 -0.573 15.123 1.00 93.69 384 THR A CA 1
ATOM 2990 C C . THR A 1 384 ? 9.354 -0.195 13.661 1.00 93.69 384 THR A C 1
ATOM 2992 O O . THR A 1 384 ? 10.241 0.599 13.366 1.00 93.69 384 THR A O 1
ATOM 2995 N N . ILE A 1 385 ? 8.552 -0.735 12.739 1.00 93.75 385 ILE A N 1
ATOM 2996 C CA . ILE A 1 385 ? 8.719 -0.530 11.292 1.00 93.75 385 ILE A CA 1
ATOM 2997 C C . ILE A 1 385 ? 7.744 0.500 10.714 1.00 93.75 385 ILE A C 1
ATOM 2999 O O . ILE A 1 385 ? 7.888 0.905 9.560 1.00 93.75 385 ILE A O 1
ATOM 3003 N N . ARG A 1 386 ? 6.750 0.933 11.497 1.00 94.38 386 ARG A N 1
ATOM 3004 C CA . ARG A 1 386 ? 5.634 1.765 11.038 1.00 94.38 386 ARG A CA 1
ATOM 3005 C C . ARG A 1 386 ? 6.075 3.057 10.368 1.00 94.38 386 ARG A C 1
ATOM 3007 O O . ARG A 1 386 ? 5.452 3.446 9.388 1.00 94.38 386 ARG A O 1
ATOM 3014 N N . GLU A 1 387 ? 7.107 3.729 10.881 1.00 92.44 387 GLU A N 1
ATOM 3015 C CA . GLU A 1 387 ? 7.567 4.986 10.278 1.00 92.44 387 GLU A CA 1
ATOM 3016 C C . GLU A 1 387 ? 8.057 4.766 8.841 1.00 92.44 387 GLU A C 1
ATOM 3018 O O . GLU A 1 387 ? 7.714 5.551 7.961 1.00 92.44 387 GLU A O 1
ATOM 3023 N N . VAL A 1 388 ? 8.792 3.679 8.590 1.00 91.19 388 VAL A N 1
ATOM 3024 C CA . VAL A 1 388 ? 9.261 3.325 7.243 1.00 91.19 388 VAL A CA 1
ATOM 3025 C C . VAL A 1 388 ? 8.073 2.946 6.361 1.00 91.19 388 VAL A C 1
ATOM 3027 O O . VAL A 1 388 ? 7.894 3.526 5.298 1.00 91.19 388 VAL A O 1
ATOM 3030 N N . VAL A 1 389 ? 7.194 2.056 6.835 1.00 92.38 389 VAL A N 1
ATOM 3031 C CA . VAL A 1 389 ? 5.996 1.640 6.079 1.00 92.38 389 VAL A CA 1
ATOM 3032 C C . VAL A 1 389 ? 5.101 2.839 5.733 1.00 92.38 389 VAL A C 1
ATOM 3034 O O . VAL A 1 389 ? 4.501 2.873 4.671 1.00 92.38 389 VAL A O 1
ATOM 3037 N N . ALA A 1 390 ? 4.997 3.843 6.604 1.00 92.56 390 ALA A N 1
ATOM 3038 C CA . ALA A 1 390 ? 4.161 5.014 6.352 1.00 92.56 390 ALA A CA 1
ATOM 3039 C C . ALA A 1 390 ? 4.780 6.017 5.364 1.00 92.56 390 ALA A C 1
ATOM 3041 O O . ALA A 1 390 ? 4.036 6.737 4.699 1.00 92.56 390 ALA A O 1
ATOM 3042 N N . ASN A 1 391 ? 6.113 6.107 5.295 1.00 93.12 391 ASN A N 1
ATOM 3043 C CA . ASN A 1 391 ? 6.798 7.219 4.626 1.00 93.12 391 ASN A CA 1
ATOM 3044 C C . ASN A 1 391 ? 7.689 6.811 3.443 1.00 93.12 391 ASN A C 1
ATOM 3046 O O . ASN A 1 391 ? 8.120 7.695 2.697 1.00 93.12 391 ASN A O 1
ATOM 3050 N N . SER A 1 392 ? 7.950 5.516 3.255 1.00 94.06 392 SER A N 1
ATOM 3051 C CA . SER A 1 392 ? 8.882 4.982 2.256 1.00 94.06 392 SER A CA 1
ATOM 3052 C C . SER A 1 392 ? 8.121 4.173 1.195 1.00 94.06 392 SER A C 1
ATOM 3054 O O . SER A 1 392 ? 8.038 2.944 1.278 1.00 94.06 392 SER A O 1
ATOM 3056 N N . PRO A 1 393 ? 7.548 4.836 0.171 1.00 92.75 393 PRO A N 1
ATOM 3057 C CA . PRO A 1 393 ? 6.603 4.211 -0.761 1.00 92.75 393 PRO A CA 1
ATOM 3058 C C . PRO A 1 393 ? 7.223 3.131 -1.654 1.00 92.75 393 PRO A C 1
ATOM 3060 O O . PRO A 1 393 ? 6.496 2.371 -2.284 1.00 92.75 393 PRO A O 1
ATOM 3063 N N . TYR A 1 394 ? 8.550 3.056 -1.747 1.00 95.38 394 TYR A N 1
ATOM 3064 C CA . TYR A 1 394 ? 9.248 2.145 -2.655 1.00 95.38 394 TYR A CA 1
ATOM 3065 C C . TYR A 1 394 ? 10.049 1.057 -1.933 1.00 95.38 394 TYR A C 1
ATOM 3067 O O . TYR A 1 394 ? 10.845 0.372 -2.570 1.00 95.38 394 TYR A O 1
ATOM 3075 N N . MET A 1 395 ? 9.818 0.839 -0.632 1.00 93.56 395 MET A N 1
ATOM 3076 C CA . MET A 1 395 ? 10.593 -0.119 0.177 1.00 93.56 395 MET A CA 1
ATOM 3077 C C . MET A 1 395 ? 10.564 -1.565 -0.353 1.00 93.56 395 MET A C 1
ATOM 3079 O O . MET A 1 395 ? 11.449 -2.362 -0.043 1.00 93.56 395 MET A O 1
ATOM 3083 N N . GLY A 1 396 ? 9.546 -1.909 -1.152 1.00 90.56 396 GLY A N 1
ATOM 3084 C CA . GLY A 1 396 ? 9.396 -3.224 -1.773 1.00 90.56 396 GLY A CA 1
ATOM 3085 C C . GLY A 1 396 ? 10.170 -3.426 -3.079 1.00 90.56 396 GLY A C 1
ATOM 3086 O O . GLY A 1 396 ? 10.225 -4.555 -3.556 1.00 90.56 396 GLY A O 1
ATOM 3087 N N . LEU A 1 397 ? 10.779 -2.383 -3.657 1.00 92.25 397 LEU A N 1
ATOM 3088 C CA . LEU A 1 397 ? 11.625 -2.495 -4.853 1.00 92.25 397 LEU A CA 1
ATOM 3089 C C . LEU A 1 397 ? 13.013 -3.028 -4.489 1.00 92.25 397 LEU A C 1
ATOM 3091 O O . LEU A 1 397 ? 13.985 -2.278 -4.407 1.00 92.25 397 LEU A O 1
ATOM 3095 N N . ARG A 1 398 ? 13.078 -4.325 -4.192 1.00 89.81 398 ARG A N 1
ATOM 3096 C CA . ARG A 1 398 ? 14.300 -5.056 -3.849 1.00 89.81 398 ARG A CA 1
ATOM 3097 C C . ARG A 1 398 ? 14.153 -6.506 -4.288 1.00 89.81 398 ARG A C 1
ATOM 3099 O O . ARG A 1 398 ? 13.093 -7.094 -4.086 1.00 89.81 398 ARG A O 1
ATOM 3106 N N . SER A 1 399 ? 15.234 -7.104 -4.776 1.00 86.06 399 SER A N 1
ATOM 3107 C CA . SER A 1 399 ? 15.281 -8.535 -5.110 1.00 86.06 399 SER A CA 1
ATOM 3108 C C . SER A 1 399 ? 14.954 -9.429 -3.913 1.00 86.06 399 SER A C 1
ATOM 3110 O O . SER A 1 399 ? 14.318 -10.474 -4.055 1.00 86.06 399 SER A O 1
ATOM 3112 N N . GLN A 1 400 ? 15.360 -9.000 -2.716 1.00 85.88 400 GLN A N 1
ATOM 3113 C CA . GLN A 1 400 ? 15.023 -9.645 -1.458 1.00 85.88 400 GLN A CA 1
ATOM 3114 C C . GLN A 1 400 ? 14.526 -8.609 -0.451 1.00 85.88 400 GLN A C 1
ATOM 3116 O O . GLN A 1 400 ? 15.267 -7.739 0.009 1.00 85.88 400 GLN A O 1
ATOM 3121 N N . LEU A 1 401 ? 13.253 -8.730 -0.074 1.00 85.25 401 LEU A N 1
ATOM 3122 C CA . LEU A 1 401 ? 12.672 -7.904 0.975 1.00 85.25 401 LEU A CA 1
ATOM 3123 C C . LEU A 1 401 ? 13.303 -8.272 2.335 1.00 85.25 401 LEU A C 1
ATOM 3125 O O . LEU A 1 401 ? 13.376 -9.463 2.653 1.00 85.25 401 LEU A O 1
ATOM 3129 N N . PRO A 1 402 ? 13.723 -7.299 3.164 1.00 87.69 402 PRO A N 1
ATOM 3130 C CA . PRO A 1 402 ? 14.170 -7.569 4.529 1.00 87.69 402 PRO A CA 1
ATOM 3131 C C . PRO A 1 402 ? 13.110 -8.308 5.353 1.00 87.69 402 PRO A C 1
ATOM 3133 O O . PRO A 1 402 ? 11.925 -7.974 5.279 1.00 87.69 402 PRO A O 1
ATOM 3136 N N . ASP A 1 403 ? 13.535 -9.269 6.183 1.00 87.75 403 ASP A N 1
ATOM 3137 C CA . ASP A 1 403 ? 12.627 -10.119 6.970 1.00 87.75 403 ASP A CA 1
ATOM 3138 C C . ASP A 1 403 ? 11.631 -9.303 7.798 1.00 87.75 403 ASP A C 1
ATOM 3140 O O . ASP A 1 403 ? 10.454 -9.646 7.864 1.00 87.75 403 ASP A O 1
ATOM 3144 N N . GLN A 1 404 ? 12.058 -8.180 8.380 1.00 87.44 404 GLN A N 1
ATOM 3145 C CA . GLN A 1 404 ? 11.192 -7.325 9.195 1.00 87.44 404 GLN A CA 1
ATOM 3146 C C . GLN A 1 404 ? 9.953 -6.798 8.450 1.00 87.44 404 GLN A C 1
ATOM 3148 O O . GLN A 1 404 ? 8.931 -6.553 9.086 1.00 87.44 404 GLN A O 1
ATOM 3153 N N . TYR A 1 405 ? 10.002 -6.686 7.119 1.00 88.31 405 TYR A N 1
ATOM 3154 C CA . TYR A 1 405 ? 8.872 -6.247 6.294 1.00 88.31 405 TYR A CA 1
ATOM 3155 C C . TYR A 1 405 ? 8.060 -7.410 5.712 1.00 88.31 405 TYR A C 1
ATOM 3157 O O . TYR A 1 405 ? 7.051 -7.182 5.042 1.00 88.31 405 TYR A O 1
ATOM 3165 N N . HIS A 1 406 ? 8.464 -8.664 5.945 1.00 88.31 406 HIS A N 1
ATOM 3166 C CA . HIS A 1 406 ? 7.715 -9.816 5.449 1.00 88.31 406 HIS A CA 1
ATOM 3167 C C . HIS A 1 406 ? 6.342 -9.883 6.101 1.00 88.31 406 HIS A C 1
ATOM 3169 O O . HIS A 1 406 ? 6.198 -9.808 7.323 1.00 88.31 406 HIS A O 1
ATOM 3175 N N . ILE A 1 407 ? 5.327 -10.135 5.275 1.00 88.25 407 ILE A N 1
ATOM 3176 C CA . ILE A 1 407 ? 3.938 -10.195 5.728 1.00 88.25 407 ILE A CA 1
ATOM 3177 C C . ILE A 1 407 ? 3.702 -11.289 6.776 1.00 88.25 407 ILE A C 1
ATOM 3179 O O . ILE A 1 407 ? 2.858 -11.121 7.647 1.00 88.25 407 ILE A O 1
ATOM 3183 N N . LYS A 1 408 ? 4.506 -12.364 6.752 1.00 88.75 408 LYS A N 1
ATOM 3184 C CA . LYS A 1 408 ? 4.478 -13.462 7.733 1.00 88.75 408 LYS A CA 1
ATOM 3185 C C . LYS A 1 408 ? 4.630 -12.977 9.184 1.00 88.75 408 LYS A C 1
ATOM 3187 O O . LYS A 1 408 ? 4.087 -13.603 10.084 1.00 88.75 408 LYS A O 1
ATOM 3192 N N . ASN A 1 409 ? 5.330 -11.859 9.396 1.00 89.81 409 ASN A N 1
ATOM 3193 C CA . ASN A 1 409 ? 5.580 -11.288 10.722 1.00 89.81 409 ASN A CA 1
ATOM 3194 C C . ASN A 1 409 ? 4.438 -10.386 11.218 1.00 89.81 409 ASN A C 1
ATOM 3196 O O . ASN A 1 409 ? 4.414 -10.035 12.391 1.00 89.81 409 ASN A O 1
ATOM 3200 N N . ASN A 1 410 ? 3.503 -10.011 10.339 1.00 93.12 410 ASN A N 1
ATOM 3201 C CA . ASN A 1 410 ? 2.358 -9.146 10.642 1.00 93.12 410 ASN A CA 1
ATOM 3202 C C . ASN A 1 410 ? 1.073 -9.683 9.986 1.00 93.12 410 ASN A C 1
ATOM 3204 O O . ASN A 1 410 ? 0.257 -8.917 9.467 1.00 93.12 410 ASN A O 1
ATOM 3208 N N . ALA A 1 411 ? 0.932 -11.010 9.907 1.00 93.56 411 ALA A N 1
ATOM 3209 C CA . ALA A 1 411 ? -0.097 -11.642 9.089 1.00 93.56 411 ALA A CA 1
ATOM 3210 C C . ALA A 1 411 ? -1.508 -11.366 9.626 1.00 93.56 411 ALA A C 1
ATOM 3212 O O . ALA A 1 411 ? -2.416 -11.101 8.835 1.00 93.56 411 ALA A O 1
ATOM 3213 N N . LYS A 1 412 ? -1.701 -11.380 10.954 1.00 94.44 412 LYS A N 1
ATOM 3214 C CA . LYS A 1 412 ? -3.006 -11.106 11.574 1.00 94.44 412 LYS A CA 1
ATOM 3215 C C . LYS A 1 412 ? -3.386 -9.641 11.409 1.00 94.44 412 LYS A C 1
ATOM 3217 O O . LYS A 1 412 ? -4.520 -9.364 11.024 1.00 94.44 412 LYS A O 1
ATOM 3222 N N . LEU A 1 413 ? -2.451 -8.717 11.639 1.00 94.62 413 LEU A N 1
ATOM 3223 C CA . LEU A 1 413 ? -2.687 -7.284 11.445 1.00 94.62 413 LEU A CA 1
ATOM 3224 C C . LEU A 1 413 ? -2.976 -6.943 9.979 1.00 94.62 413 LEU A C 1
ATOM 3226 O O . LEU A 1 413 ? -3.890 -6.170 9.699 1.00 94.62 413 LEU A O 1
ATOM 3230 N N . ALA A 1 414 ? -2.248 -7.543 9.036 1.00 94.69 414 ALA A N 1
ATOM 3231 C CA . ALA A 1 414 ? -2.495 -7.341 7.611 1.00 94.69 414 ALA A CA 1
ATOM 3232 C C . ALA A 1 414 ? -3.848 -7.911 7.174 1.00 94.69 414 ALA A C 1
ATOM 3234 O O . ALA A 1 414 ? -4.580 -7.259 6.431 1.00 94.69 414 ALA A O 1
ATOM 3235 N N . TYR A 1 415 ? -4.205 -9.106 7.655 1.00 94.88 415 TYR A N 1
ATOM 3236 C CA . TYR A 1 415 ? -5.511 -9.705 7.385 1.00 94.88 415 TYR A CA 1
ATOM 3237 C C . TYR A 1 415 ? -6.650 -8.852 7.958 1.00 94.88 415 TYR A C 1
ATOM 3239 O O . TYR A 1 415 ? -7.627 -8.591 7.259 1.00 94.88 415 TYR A O 1
ATOM 3247 N N . LEU A 1 416 ? -6.489 -8.342 9.183 1.00 94.25 416 LEU A N 1
ATOM 3248 C CA . LEU A 1 416 ? -7.418 -7.400 9.810 1.00 94.25 416 LEU A CA 1
ATOM 3249 C C . LEU A 1 416 ? -7.588 -6.142 8.951 1.00 94.25 416 LEU A C 1
ATOM 3251 O O . LEU A 1 416 ? -8.715 -5.763 8.644 1.00 94.25 416 LEU A O 1
ATOM 3255 N N . GLY A 1 417 ? -6.480 -5.533 8.520 1.00 93.81 417 GLY A N 1
ATOM 3256 C CA . GLY A 1 417 ? -6.482 -4.351 7.659 1.00 93.81 417 GLY A CA 1
ATOM 3257 C C . GLY A 1 417 ? -7.194 -4.571 6.324 1.00 93.81 417 GLY A C 1
ATOM 3258 O O . GLY A 1 417 ? -7.987 -3.735 5.897 1.00 93.81 417 GLY A O 1
ATOM 3259 N N . LEU A 1 418 ? -6.970 -5.726 5.692 1.00 93.00 418 LEU A N 1
ATOM 3260 C CA . LEU A 1 418 ? -7.632 -6.107 4.442 1.00 93.00 418 LEU A CA 1
ATOM 3261 C C . LEU A 1 418 ? -9.143 -6.283 4.615 1.00 93.00 418 LEU A C 1
ATOM 3263 O O . LEU A 1 418 ? -9.914 -5.764 3.809 1.00 93.00 418 LEU A O 1
ATOM 3267 N N . LEU A 1 419 ? -9.575 -6.995 5.659 1.00 92.12 419 LEU A N 1
ATOM 3268 C CA . LEU A 1 419 ? -10.996 -7.200 5.946 1.00 92.12 419 LEU A CA 1
ATOM 3269 C C . LEU A 1 419 ? -11.698 -5.888 6.307 1.00 92.12 419 LEU A C 1
ATOM 3271 O O . LEU A 1 419 ? -12.820 -5.641 5.867 1.00 92.12 419 LEU A O 1
ATOM 3275 N N . TYR A 1 420 ? -11.031 -5.035 7.078 1.00 91.50 420 TYR A N 1
ATOM 3276 C CA . TYR A 1 420 ? -11.557 -3.727 7.437 1.00 91.50 420 TYR A CA 1
ATOM 3277 C C . TYR A 1 420 ? -11.682 -2.814 6.210 1.00 91.50 420 TYR A C 1
ATOM 3279 O O . TYR A 1 420 ? -12.730 -2.205 5.996 1.00 91.50 420 TYR A O 1
ATOM 3287 N N . HIS A 1 421 ? -10.674 -2.802 5.329 1.00 91.06 421 HIS A N 1
ATOM 3288 C CA . HIS A 1 421 ? -10.765 -2.101 4.051 1.00 91.06 421 HIS A CA 1
ATOM 3289 C C . HIS A 1 421 ? -11.915 -2.639 3.191 1.00 91.06 421 HIS A C 1
ATOM 3291 O O . HIS A 1 421 ? -12.708 -1.849 2.684 1.00 91.06 421 HIS A O 1
ATOM 3297 N N . GLN A 1 422 ? -12.072 -3.963 3.091 1.00 89.50 422 GLN A N 1
ATOM 3298 C CA . GLN A 1 422 ? -13.177 -4.591 2.362 1.00 89.50 422 GLN A CA 1
ATOM 3299 C C . GLN A 1 422 ? -14.551 -4.131 2.869 1.00 89.50 422 GLN A C 1
ATOM 3301 O O . GLN A 1 422 ? -15.440 -3.866 2.060 1.00 89.50 422 GLN A O 1
ATOM 3306 N N . GLY A 1 423 ? -14.724 -4.037 4.192 1.00 86.06 423 GLY A N 1
ATOM 3307 C CA . GLY A 1 423 ? -15.955 -3.548 4.816 1.00 86.06 423 GLY A CA 1
ATOM 3308 C C . GLY A 1 423 ? -16.241 -2.071 4.530 1.00 86.06 423 GLY A C 1
ATOM 3309 O O . GLY A 1 423 ? -17.398 -1.665 4.536 1.00 86.06 423 GLY A O 1
ATOM 3310 N N . SER A 1 424 ? -15.205 -1.285 4.224 1.00 84.81 424 SER A N 1
ATOM 3311 C CA . SER A 1 424 ? -15.312 0.155 3.960 1.00 84.81 424 SER A CA 1
ATOM 3312 C C . SER A 1 424 ? -15.624 0.538 2.511 1.00 84.81 424 SER A C 1
ATOM 3314 O O . SER A 1 424 ? -15.901 1.705 2.238 1.00 84.81 424 SER A O 1
ATOM 3316 N N . LEU A 1 425 ? -15.576 -0.416 1.577 1.00 87.00 425 LEU A N 1
ATOM 3317 C CA . LEU A 1 425 ? -15.849 -0.158 0.162 1.00 87.00 425 LEU A CA 1
ATOM 3318 C C . LEU A 1 425 ? -17.334 0.157 -0.048 1.00 87.00 425 LEU A C 1
ATOM 3320 O O . LEU A 1 425 ? -18.207 -0.637 0.316 1.00 87.00 425 L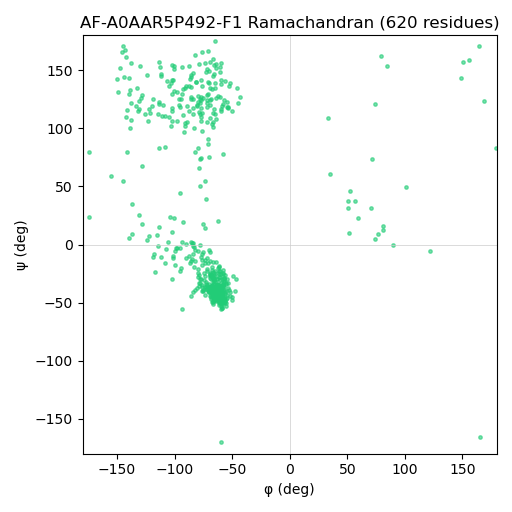EU A O 1
ATOM 3324 N N . ALA A 1 426 ? -17.620 1.310 -0.653 1.00 82.88 426 ALA A N 1
ATOM 3325 C CA . ALA A 1 426 ? -18.977 1.841 -0.755 1.00 82.88 426 ALA A CA 1
ATOM 3326 C C . ALA A 1 426 ? -19.755 1.220 -1.920 1.00 82.88 426 ALA A C 1
ATOM 3328 O O . ALA A 1 426 ? -20.947 0.933 -1.793 1.00 82.88 426 ALA A O 1
ATOM 3329 N N . THR A 1 427 ? -19.086 1.005 -3.053 1.00 86.44 427 THR A N 1
ATOM 3330 C CA . THR A 1 427 ? -19.729 0.548 -4.290 1.00 86.44 427 THR A CA 1
ATOM 3331 C C . THR A 1 427 ? -19.533 -0.949 -4.524 1.00 86.44 427 THR A C 1
ATOM 3333 O O . THR A 1 427 ? -18.527 -1.546 -4.136 1.00 86.44 427 THR A O 1
ATOM 3336 N N . GLU A 1 428 ? -20.492 -1.583 -5.202 1.00 84.75 428 GLU A N 1
ATOM 3337 C CA . GLU A 1 428 ? -20.357 -2.994 -5.591 1.00 84.75 428 GLU A CA 1
ATOM 3338 C C . GLU A 1 428 ? -19.234 -3.211 -6.618 1.00 84.75 428 GLU A C 1
ATOM 3340 O O . GLU A 1 428 ? -18.621 -4.276 -6.635 1.00 84.75 428 GLU A O 1
ATOM 3345 N N . GLU A 1 429 ? -18.905 -2.195 -7.421 1.00 84.06 429 GLU A N 1
ATOM 3346 C CA . GLU A 1 429 ? -17.778 -2.213 -8.363 1.00 84.06 429 GLU A CA 1
ATOM 3347 C C . GLU A 1 429 ? -16.428 -2.258 -7.637 1.00 84.06 429 GLU A C 1
ATOM 3349 O O . GLU A 1 429 ? -15.579 -3.092 -7.958 1.00 84.06 429 GLU A O 1
ATOM 3354 N N . GLU A 1 430 ? -16.241 -1.427 -6.606 1.00 82.06 430 GLU A N 1
ATOM 3355 C CA . GLU A 1 430 ? -15.047 -1.465 -5.753 1.00 82.06 430 GLU A CA 1
ATOM 3356 C C . GLU A 1 430 ? -14.918 -2.816 -5.052 1.00 82.06 430 GLU A C 1
ATOM 3358 O O . GLU A 1 430 ? -13.846 -3.426 -5.071 1.00 82.06 430 GLU A O 1
ATOM 3363 N N . LYS A 1 431 ? -16.018 -3.329 -4.486 1.00 84.44 431 LYS A N 1
ATOM 3364 C CA . LYS A 1 431 ? -16.037 -4.655 -3.855 1.00 84.44 431 LYS A CA 1
ATOM 3365 C C . LYS A 1 431 ? -15.702 -5.758 -4.854 1.00 84.44 431 LYS A C 1
ATOM 3367 O O . LYS A 1 431 ? -14.962 -6.676 -4.506 1.00 84.44 431 LYS A O 1
ATOM 3372 N N . ALA A 1 432 ? -16.222 -5.692 -6.079 1.00 81.38 432 ALA A N 1
ATOM 3373 C CA . ALA A 1 432 ? -15.912 -6.652 -7.133 1.00 81.38 432 ALA A CA 1
ATOM 3374 C C . ALA A 1 432 ? -14.428 -6.596 -7.524 1.00 81.38 432 ALA A C 1
ATOM 3376 O O . ALA A 1 432 ? -13.774 -7.635 -7.553 1.00 81.38 432 ALA A O 1
ATOM 3377 N N . SER A 1 433 ? -13.869 -5.399 -7.717 1.00 76.81 433 SER A N 1
ATOM 3378 C CA . SER A 1 433 ? -12.444 -5.215 -8.017 1.00 76.81 433 SER A CA 1
ATOM 3379 C C . SER A 1 433 ? -11.542 -5.676 -6.864 1.00 76.81 433 SER A C 1
ATOM 3381 O O . SER A 1 433 ? -10.476 -6.248 -7.099 1.00 76.81 433 SER A O 1
ATOM 3383 N N . PHE A 1 434 ? -11.961 -5.468 -5.612 1.00 84.81 434 PHE A N 1
ATOM 3384 C CA . PHE A 1 434 ? -11.209 -5.903 -4.435 1.00 84.81 434 PHE A CA 1
ATOM 3385 C C . PHE A 1 434 ? -11.292 -7.414 -4.196 1.00 84.81 434 PHE A C 1
ATOM 3387 O O . PHE A 1 434 ? -10.319 -8.004 -3.736 1.00 84.81 434 PHE A O 1
ATOM 3394 N N . LYS A 1 435 ? -12.393 -8.083 -4.572 1.00 79.12 435 LYS A N 1
ATOM 3395 C CA . LYS A 1 435 ? -12.474 -9.559 -4.563 1.00 79.12 435 LYS A CA 1
ATOM 3396 C C . LYS A 1 435 ? -11.404 -10.212 -5.440 1.00 79.12 435 LYS A C 1
ATOM 3398 O O . LYS A 1 435 ? -11.036 -11.355 -5.190 1.00 79.12 435 LYS A O 1
ATOM 3403 N N . GLU A 1 436 ? -10.894 -9.497 -6.443 1.00 71.62 436 GLU A N 1
ATOM 3404 C CA . GLU A 1 436 ? -9.779 -9.955 -7.277 1.00 71.62 436 GLU A CA 1
ATOM 3405 C C . GLU A 1 436 ? -8.409 -9.870 -6.551 1.00 71.62 436 GLU A C 1
ATOM 3407 O O . GLU A 1 436 ? -7.392 -10.289 -7.110 1.00 71.62 436 GLU A O 1
ATOM 3412 N N . TYR A 1 437 ? -8.336 -9.294 -5.342 1.00 78.44 437 TYR A N 1
ATOM 3413 C CA . TYR A 1 437 ? -7.137 -9.279 -4.495 1.00 78.44 437 TYR A CA 1
ATOM 3414 C C . TYR A 1 437 ? -6.995 -10.600 -3.727 1.00 78.44 437 TYR A C 1
ATOM 3416 O O . TYR A 1 437 ? -7.970 -11.136 -3.199 1.00 78.44 437 TYR A O 1
ATOM 3424 N N . ASN A 1 438 ? -5.769 -11.123 -3.606 1.00 79.75 438 ASN A N 1
ATOM 3425 C CA . ASN A 1 438 ? -5.515 -12.409 -2.949 1.00 79.75 438 ASN A CA 1
ATOM 3426 C C . ASN A 1 438 ? -5.530 -12.310 -1.408 1.00 79.75 438 ASN A C 1
ATOM 3428 O O . ASN A 1 438 ? -4.516 -12.517 -0.740 1.00 79.75 438 ASN A O 1
ATOM 3432 N N . VAL A 1 439 ? -6.694 -12.006 -0.828 1.00 84.00 439 VAL A N 1
ATOM 3433 C CA . VAL A 1 439 ? -6.901 -11.995 0.633 1.00 84.00 439 VAL A CA 1
ATOM 3434 C C . VAL A 1 439 ? -6.687 -13.394 1.229 1.00 84.00 439 VAL A C 1
ATOM 3436 O O . VAL A 1 439 ? -6.146 -13.529 2.328 1.00 84.00 439 VAL A O 1
ATOM 3439 N N . ALA A 1 440 ? -7.057 -14.444 0.487 1.00 81.75 440 ALA A N 1
ATOM 3440 C CA . ALA A 1 440 ? -6.891 -15.835 0.906 1.00 81.75 440 ALA A CA 1
ATOM 3441 C C . ALA A 1 440 ? -5.417 -16.201 1.155 1.00 81.75 440 ALA A C 1
ATOM 3443 O O . ALA A 1 440 ? -5.117 -16.811 2.178 1.00 81.75 440 ALA A O 1
ATOM 3444 N N . GLY A 1 441 ? -4.495 -15.745 0.302 1.00 83.31 441 GLY A N 1
ATOM 3445 C CA . GLY A 1 441 ? -3.060 -15.975 0.490 1.00 83.31 441 GLY A CA 1
ATOM 3446 C C . GLY A 1 441 ? -2.518 -15.377 1.793 1.00 83.31 441 GLY A C 1
ATOM 3447 O O . GLY A 1 441 ? -1.704 -15.999 2.467 1.00 83.31 441 GLY A O 1
ATOM 3448 N N . ILE A 1 442 ? -3.020 -14.211 2.222 1.00 85.06 442 ILE A N 1
ATOM 3449 C CA . ILE A 1 442 ? -2.637 -13.635 3.524 1.00 85.06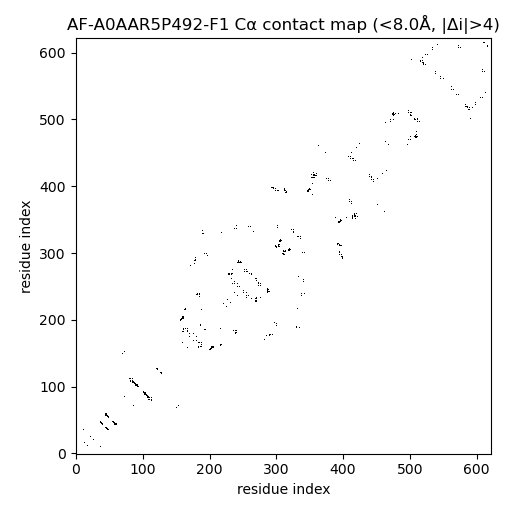 442 ILE A CA 1
ATOM 3450 C C . ILE A 1 442 ? -3.225 -14.446 4.683 1.00 85.06 442 ILE A C 1
ATOM 3452 O O . ILE A 1 442 ? -2.538 -14.709 5.670 1.00 85.06 442 ILE A O 1
ATOM 3456 N N . ARG A 1 443 ? -4.472 -14.908 4.545 1.00 88.19 443 ARG A N 1
ATOM 3457 C CA . ARG A 1 443 ? -5.138 -15.770 5.533 1.00 88.19 443 ARG A CA 1
ATOM 3458 C C . ARG A 1 443 ? -4.381 -17.082 5.774 1.00 88.19 443 ARG A C 1
ATOM 3460 O O . ARG A 1 443 ? -4.371 -17.580 6.900 1.00 88.19 443 ARG A O 1
ATOM 3467 N N . GLU A 1 444 ? -3.749 -17.640 4.744 1.00 88.44 444 GLU A N 1
ATOM 3468 C CA . GLU A 1 444 ? -2.972 -18.884 4.826 1.00 88.44 444 GLU A CA 1
ATOM 3469 C C . GLU A 1 444 ? -1.712 -18.755 5.692 1.00 88.44 444 GLU A C 1
ATOM 3471 O O . GLU A 1 444 ? -1.328 -19.728 6.342 1.00 88.44 444 GLU A O 1
ATOM 3476 N N . HIS A 1 445 ? -1.130 -17.556 5.803 1.00 88.50 445 HIS A N 1
ATOM 3477 C CA . HIS A 1 445 ? -0.000 -17.298 6.704 1.00 88.50 445 HIS A CA 1
ATOM 3478 C C . HIS A 1 445 ? -0.376 -17.347 8.195 1.00 88.50 445 HIS A C 1
ATOM 3480 O O . HIS A 1 445 ? 0.505 -17.454 9.046 1.00 88.50 445 HIS A O 1
ATOM 3486 N N . ILE A 1 446 ? -1.670 -17.313 8.532 1.00 89.75 446 ILE A N 1
ATOM 3487 C CA . ILE A 1 446 ? -2.160 -17.481 9.904 1.00 89.75 446 ILE A CA 1
ATOM 3488 C C . ILE A 1 446 ? -2.436 -18.970 10.120 1.00 89.75 446 ILE A C 1
ATOM 3490 O O . ILE A 1 446 ? -3.433 -19.487 9.624 1.00 89.75 446 ILE A O 1
ATOM 3494 N N . SER A 1 447 ? -1.578 -19.682 10.849 1.00 87.19 447 SER A N 1
ATOM 3495 C CA . SER A 1 447 ? -1.697 -21.141 11.028 1.00 87.19 447 SER A CA 1
ATOM 3496 C C . SER A 1 447 ? -2.925 -21.567 11.848 1.00 87.19 447 SER A C 1
ATOM 3498 O O . SER A 1 447 ? -3.568 -22.567 11.534 1.00 87.19 447 SER A O 1
ATOM 3500 N N . SER A 1 448 ? -3.278 -20.796 12.878 1.00 90.94 448 SER A N 1
ATOM 3501 C CA . SER A 1 448 ? -4.393 -21.077 13.791 1.00 90.94 448 SER A CA 1
ATOM 3502 C C . SER A 1 448 ? -5.745 -20.685 13.182 1.00 90.94 448 SER A C 1
ATOM 3504 O O . SER A 1 448 ? -5.979 -19.524 12.845 1.00 90.94 448 SER A O 1
ATOM 3506 N N . SER A 1 449 ? -6.682 -21.636 13.082 1.00 88.56 449 SER A N 1
ATOM 3507 C CA . SER A 1 449 ? -8.063 -21.350 12.658 1.00 88.56 449 SER A CA 1
ATOM 3508 C C . SER A 1 449 ? -8.809 -20.465 13.660 1.00 88.56 449 SER A C 1
ATOM 3510 O O . SER A 1 449 ? -9.595 -19.611 13.249 1.00 88.56 449 SER A O 1
ATOM 3512 N N . ALA A 1 450 ? -8.526 -20.626 14.955 1.00 89.00 450 ALA A N 1
ATOM 3513 C CA . ALA A 1 450 ? -9.080 -19.787 16.010 1.00 89.00 450 ALA A CA 1
ATOM 3514 C C . ALA A 1 450 ? -8.634 -18.327 15.849 1.00 89.00 450 ALA A C 1
ATOM 3516 O O . ALA A 1 450 ? -9.459 -17.424 15.961 1.00 89.00 450 ALA A O 1
ATOM 3517 N N . ASP A 1 451 ? -7.367 -18.095 15.491 1.00 88.75 451 ASP A N 1
ATOM 3518 C CA . ASP A 1 451 ? -6.832 -16.747 15.270 1.00 88.75 451 ASP A CA 1
ATOM 3519 C C . ASP A 1 451 ? -7.491 -16.087 14.054 1.00 88.75 451 ASP A C 1
ATOM 3521 O O . ASP A 1 451 ? -7.810 -14.902 14.100 1.00 88.75 451 ASP A O 1
ATOM 3525 N N . ARG A 1 452 ? -7.763 -16.851 12.985 1.00 90.81 452 ARG A N 1
ATOM 3526 C CA . ARG A 1 452 ? -8.489 -16.345 11.805 1.00 90.81 452 ARG A CA 1
ATOM 3527 C C . ARG A 1 452 ? -9.900 -15.879 12.171 1.00 90.81 452 ARG A C 1
ATOM 3529 O O . ARG A 1 452 ? -10.277 -14.765 11.821 1.00 90.81 452 ARG A O 1
ATOM 3536 N N . ILE A 1 453 ? -10.656 -16.710 12.894 1.00 89.94 453 ILE A N 1
ATOM 3537 C CA . ILE A 1 453 ? -12.019 -16.382 13.351 1.00 89.94 453 ILE A CA 1
ATOM 3538 C C . ILE A 1 453 ? -11.990 -15.180 14.301 1.00 89.94 453 ILE A C 1
ATOM 3540 O O . ILE A 1 453 ? -12.853 -14.309 14.239 1.00 89.94 453 ILE A O 1
ATOM 3544 N N . MET A 1 454 ? -10.991 -15.117 15.178 1.00 90.44 454 MET A N 1
ATOM 3545 C CA . MET A 1 454 ? -10.815 -14.005 16.103 1.00 90.44 454 MET A CA 1
ATOM 3546 C C . MET A 1 454 ? -10.558 -12.690 15.357 1.00 90.44 454 MET A C 1
ATOM 3548 O O . MET A 1 454 ? -11.242 -11.714 15.647 1.00 90.44 454 MET A O 1
ATOM 3552 N N . VAL A 1 455 ? -9.684 -12.670 14.344 1.00 91.88 455 VAL A N 1
ATOM 3553 C CA . VAL A 1 455 ? -9.473 -11.480 13.498 1.00 91.88 455 VAL A CA 1
ATOM 3554 C C . VAL A 1 455 ? -10.763 -11.069 12.781 1.00 91.88 455 VAL A C 1
ATOM 3556 O O . VAL A 1 455 ? -11.120 -9.893 12.794 1.00 91.88 455 VAL A O 1
ATOM 3559 N N . GLU A 1 456 ? -11.503 -12.027 12.215 1.00 91.81 456 GLU A N 1
ATOM 3560 C CA . GLU A 1 456 ? -12.803 -11.769 11.573 1.00 91.81 456 GLU A CA 1
ATOM 3561 C C . GLU A 1 456 ? -13.820 -11.155 12.557 1.00 91.81 456 GLU A C 1
ATOM 3563 O O . GLU A 1 456 ? -14.577 -10.257 12.188 1.00 91.81 456 GLU A O 1
ATOM 3568 N N . ASN A 1 457 ? -13.816 -11.591 13.820 1.00 89.44 457 ASN A N 1
ATOM 3569 C CA . ASN A 1 457 ? -14.667 -11.028 14.867 1.00 89.44 457 ASN A CA 1
ATOM 3570 C C . ASN A 1 457 ? -14.197 -9.647 15.338 1.00 89.44 457 ASN A C 1
ATOM 3572 O O . ASN A 1 457 ? -15.047 -8.798 15.594 1.00 89.44 457 ASN A O 1
ATOM 3576 N N . ILE A 1 458 ? -12.883 -9.396 15.420 1.00 89.50 458 ILE A N 1
ATOM 3577 C CA . ILE A 1 458 ? -12.348 -8.068 15.758 1.00 89.50 458 ILE A CA 1
ATOM 3578 C C . ILE A 1 458 ? -12.842 -7.039 14.743 1.00 89.50 458 ILE A C 1
ATOM 3580 O O . ILE A 1 458 ? -13.356 -5.997 15.130 1.00 89.50 458 ILE A O 1
ATOM 3584 N N . VAL A 1 459 ? -12.749 -7.337 13.447 1.00 89.69 459 VAL A N 1
ATOM 3585 C CA . VAL A 1 459 ? -13.169 -6.397 12.395 1.00 89.69 459 VAL A CA 1
ATOM 3586 C C . VAL A 1 459 ? -14.639 -5.998 12.538 1.00 89.69 459 VAL A C 1
ATOM 3588 O O . VAL A 1 459 ? -14.979 -4.852 12.274 1.00 89.69 459 VAL A O 1
ATOM 3591 N N . ARG A 1 460 ? -15.504 -6.908 13.004 1.00 86.12 460 ARG A N 1
ATOM 3592 C CA . ARG A 1 460 ? -16.937 -6.634 13.218 1.00 86.12 460 ARG A CA 1
ATOM 3593 C C . ARG A 1 460 ? -17.230 -5.720 14.404 1.00 86.12 460 ARG A C 1
ATOM 3595 O O . ARG A 1 460 ? -18.329 -5.182 14.465 1.00 86.12 460 ARG A O 1
ATOM 3602 N N . VAL A 1 461 ? -16.309 -5.608 15.360 1.00 84.06 461 VAL A N 1
ATOM 3603 C CA . VAL A 1 461 ? -16.471 -4.741 16.539 1.00 84.06 461 VAL A CA 1
ATOM 3604 C C . VAL A 1 461 ? -15.698 -3.432 16.415 1.00 84.06 461 VAL A C 1
ATOM 3606 O O . VAL A 1 461 ? -15.908 -2.533 17.225 1.00 84.06 461 VAL A O 1
ATOM 3609 N N . LEU A 1 462 ? -14.805 -3.313 15.428 1.00 85.06 462 LEU A N 1
ATOM 3610 C CA . LEU A 1 462 ? -14.134 -2.053 15.137 1.00 85.06 462 LEU A CA 1
ATOM 3611 C C . LEU A 1 462 ? -15.135 -1.051 14.544 1.00 85.06 462 LEU A C 1
ATOM 3613 O O . LEU A 1 462 ? -15.955 -1.435 13.707 1.00 85.06 462 LEU A O 1
ATOM 3617 N N . PRO A 1 463 ? -15.068 0.229 14.947 1.00 82.75 463 PRO A N 1
ATOM 3618 C CA . PRO A 1 463 ? -15.953 1.251 14.409 1.00 82.75 463 PRO A CA 1
ATOM 3619 C C . PRO A 1 463 ? -15.670 1.475 12.925 1.00 82.75 463 PRO A C 1
ATOM 3621 O O . PRO A 1 463 ? -14.524 1.409 12.489 1.00 82.75 463 PRO A O 1
ATOM 3624 N N . GLU A 1 464 ? -16.704 1.795 12.149 1.00 83.44 464 GLU A N 1
ATOM 3625 C CA . GLU A 1 464 ? -16.539 2.093 10.728 1.00 83.44 464 GLU A CA 1
ATOM 3626 C C . GLU A 1 464 ? -15.678 3.348 10.495 1.00 83.44 464 GLU A C 1
ATOM 3628 O O . GLU A 1 464 ? -15.620 4.275 11.315 1.00 83.44 464 GLU A O 1
ATOM 3633 N N . HIS A 1 465 ? -15.050 3.433 9.317 1.00 81.69 465 HIS A N 1
ATOM 3634 C CA . HIS A 1 465 ? -14.294 4.620 8.905 1.00 81.69 465 HIS A CA 1
ATOM 3635 C C . HIS A 1 465 ? -15.152 5.891 8.913 1.00 81.69 465 HIS A C 1
ATOM 3637 O O . HIS A 1 465 ? -14.684 6.953 9.324 1.00 81.69 465 HIS A O 1
ATOM 3643 N N . SER A 1 466 ? -16.411 5.772 8.489 1.00 82.69 466 SER A N 1
ATOM 3644 C CA . SER A 1 466 ? -17.412 6.841 8.489 1.00 82.69 466 SER A CA 1
ATOM 3645 C C . SER A 1 466 ? -17.665 7.372 9.908 1.00 82.69 466 SER A C 1
ATOM 3647 O O . SER A 1 466 ? -17.605 8.582 10.133 1.00 82.69 466 SER A O 1
ATOM 3649 N N . THR A 1 467 ? -17.871 6.472 10.873 1.00 85.94 467 THR A N 1
ATOM 3650 C CA . THR A 1 467 ? -18.097 6.776 12.292 1.00 85.94 467 THR A CA 1
ATOM 3651 C C . THR A 1 467 ? -16.854 7.388 12.934 1.00 85.94 467 THR A C 1
ATOM 3653 O O . THR A 1 467 ? -16.948 8.402 13.623 1.00 85.94 467 THR A O 1
ATOM 3656 N N . THR A 1 468 ? -15.669 6.843 12.649 1.00 84.31 468 THR A N 1
ATOM 3657 C CA . THR A 1 468 ? -14.393 7.364 13.168 1.00 84.31 468 THR A CA 1
ATOM 3658 C C . THR A 1 468 ? -14.105 8.775 12.643 1.00 84.31 468 THR A C 1
ATOM 3660 O O . THR A 1 468 ? -13.706 9.656 13.408 1.00 84.31 468 THR A O 1
ATOM 3663 N N . ALA A 1 469 ? -14.337 9.021 11.349 1.00 84.75 469 ALA A N 1
ATOM 3664 C CA . ALA A 1 469 ? -14.188 10.342 10.741 1.00 84.75 469 ALA A CA 1
ATOM 3665 C C . ALA A 1 469 ? -15.201 11.343 11.314 1.00 84.75 469 ALA A C 1
ATOM 3667 O O . ALA A 1 469 ? -14.843 12.484 11.611 1.00 84.75 469 ALA A O 1
ATOM 3668 N N . LEU A 1 470 ? -16.446 10.902 11.520 1.00 88.12 470 LEU A N 1
ATOM 3669 C CA . LEU A 1 470 ? -17.486 11.707 12.153 1.00 88.12 470 LEU A CA 1
ATOM 3670 C C . LEU A 1 470 ? -17.106 12.079 13.590 1.00 88.12 470 LEU A C 1
ATOM 3672 O O . LEU A 1 470 ? -17.228 13.245 13.951 1.00 88.12 470 LEU A O 1
ATOM 3676 N N . ALA A 1 471 ? -16.581 11.138 14.380 1.00 87.94 471 ALA A N 1
ATOM 3677 C CA . ALA A 1 471 ? -16.093 11.411 15.729 1.00 87.94 471 ALA A CA 1
ATOM 3678 C C . ALA A 1 471 ? -14.976 12.464 15.725 1.00 87.94 471 ALA A C 1
ATOM 3680 O O . ALA A 1 471 ? -15.073 13.464 16.430 1.00 87.94 471 ALA A O 1
ATOM 3681 N N . THR A 1 472 ? -13.961 12.309 14.873 1.00 87.56 472 THR A N 1
ATOM 3682 C CA . THR A 1 472 ? -12.874 13.295 14.745 1.00 87.56 472 THR A CA 1
ATOM 3683 C C . THR A 1 472 ? -13.376 14.676 14.309 1.00 87.56 472 THR A C 1
ATOM 3685 O O . THR A 1 472 ? -12.881 15.688 14.797 1.00 87.56 472 THR A O 1
ATOM 3688 N N . LEU A 1 473 ? -14.383 14.747 13.434 1.00 89.81 473 LEU A N 1
ATOM 3689 C CA . LEU A 1 473 ? -15.000 16.019 13.057 1.00 89.81 473 LEU A CA 1
ATOM 3690 C C . LEU A 1 473 ? -15.751 16.653 14.237 1.00 89.81 473 LEU A C 1
ATOM 3692 O O . LEU A 1 473 ? -15.530 17.822 14.546 1.00 89.81 473 LEU A O 1
ATOM 3696 N N . ILE A 1 474 ? -16.608 15.881 14.913 1.00 91.94 474 ILE A N 1
ATOM 3697 C CA . ILE A 1 474 ? -17.404 16.332 16.066 1.00 91.94 474 ILE A CA 1
ATOM 3698 C C . ILE A 1 474 ? -16.512 16.840 17.202 1.00 91.94 474 ILE A C 1
ATOM 3700 O O . ILE A 1 474 ? -16.847 17.828 17.852 1.00 91.94 474 ILE A O 1
ATOM 3704 N N . GLN A 1 475 ? -15.350 16.217 17.395 1.00 91.06 475 GLN A N 1
ATOM 3705 C CA . GLN A 1 475 ? -14.358 16.605 18.397 1.00 91.06 475 GLN A CA 1
ATOM 3706 C C . GLN A 1 475 ? -13.881 18.062 18.251 1.00 91.06 475 GLN A C 1
ATOM 3708 O O . GLN A 1 475 ? -13.480 18.680 19.237 1.00 91.06 475 GLN A O 1
ATOM 3713 N N . HIS A 1 476 ? -13.894 18.611 17.033 1.00 90.00 476 HIS A N 1
ATOM 3714 C CA . HIS A 1 476 ? -13.264 19.895 16.712 1.00 90.00 476 HIS A CA 1
ATOM 3715 C C . HIS A 1 476 ? -14.239 21.002 16.307 1.00 90.00 476 HIS A C 1
ATOM 3717 O O . HIS A 1 476 ? -13.799 22.124 16.051 1.00 90.00 476 HIS A O 1
ATOM 3723 N N . ILE A 1 477 ? -15.542 20.723 16.248 1.00 91.75 477 ILE A N 1
ATOM 3724 C CA . ILE A 1 477 ? -16.543 21.728 15.880 1.00 91.75 477 ILE A CA 1
ATOM 3725 C C . ILE A 1 477 ? -17.300 22.273 17.102 1.00 91.75 477 ILE A C 1
ATOM 3727 O O . ILE A 1 477 ? -17.421 21.584 18.117 1.00 91.75 477 ILE A O 1
ATOM 3731 N N . PRO A 1 478 ? -17.830 23.508 17.019 1.00 92.94 478 PRO A N 1
ATOM 3732 C CA . PRO A 1 478 ? -18.670 24.085 18.067 1.00 92.94 478 PRO A CA 1
ATOM 3733 C C . PRO A 1 478 ? -19.944 23.271 18.350 1.00 92.94 478 PRO A C 1
ATOM 3735 O O . PRO A 1 478 ? -20.439 22.550 17.478 1.00 92.94 478 PRO A O 1
ATOM 3738 N N . LEU A 1 479 ? -20.492 23.422 19.563 1.00 91.31 479 LEU A N 1
ATOM 3739 C CA . LEU A 1 479 ? -21.633 22.645 20.066 1.00 91.31 479 LEU A CA 1
ATOM 3740 C C . LEU A 1 479 ? -22.862 22.702 19.147 1.00 91.31 479 LEU A C 1
ATOM 3742 O O . LEU A 1 479 ? -23.433 21.664 18.828 1.00 91.31 479 LEU A O 1
ATOM 3746 N N . ASP A 1 480 ? -23.237 23.891 18.680 1.00 92.62 480 ASP A N 1
ATOM 3747 C CA . ASP A 1 480 ? -24.391 24.125 17.802 1.00 92.62 480 ASP A CA 1
ATOM 3748 C C . ASP A 1 480 ? -24.274 23.353 16.477 1.00 92.62 480 ASP A C 1
ATOM 3750 O O . ASP A 1 480 ? -25.230 22.728 16.007 1.00 92.62 480 ASP A O 1
ATOM 3754 N N . ARG A 1 481 ? -23.073 23.337 15.888 1.00 90.88 481 ARG A N 1
ATOM 3755 C CA . ARG A 1 481 ? -22.781 22.582 14.662 1.00 90.88 481 ARG A CA 1
ATOM 3756 C C . ARG A 1 481 ? -22.720 21.082 14.919 1.00 90.88 481 ARG A C 1
ATOM 3758 O O . ARG A 1 481 ? -23.216 20.320 14.090 1.00 90.88 481 ARG A O 1
ATOM 3765 N N . GLY A 1 482 ? -22.166 20.672 16.060 1.00 89.62 482 GLY A N 1
ATOM 3766 C CA . GLY A 1 482 ? -22.163 19.282 16.516 1.00 89.62 482 GLY A CA 1
ATOM 3767 C C . GLY A 1 482 ? -23.573 18.727 16.689 1.00 89.62 482 GLY A C 1
ATOM 3768 O O . GLY A 1 482 ? -23.906 17.703 16.096 1.00 89.62 482 GLY A O 1
ATOM 3769 N N . GLN A 1 483 ? -24.433 19.445 17.412 1.00 90.69 483 GLN A N 1
ATOM 3770 C CA . GLN A 1 483 ? -25.837 19.081 17.613 1.00 90.69 483 GLN A CA 1
ATOM 3771 C C . GLN A 1 483 ? -26.585 18.962 16.285 1.00 90.69 483 GLN A C 1
ATOM 3773 O O . GLN A 1 483 ? -27.251 17.954 16.049 1.00 90.69 483 GLN A O 1
ATOM 3778 N N . LEU A 1 484 ? -26.436 19.944 15.390 1.00 91.62 484 LEU A N 1
ATOM 3779 C CA . LEU A 1 484 ? -27.073 19.900 14.075 1.00 91.62 484 LEU A CA 1
ATOM 3780 C C . LEU A 1 484 ? -26.627 18.666 13.279 1.00 91.62 484 LEU A C 1
ATOM 3782 O O . LEU A 1 484 ? -27.467 17.948 12.739 1.00 91.62 484 LEU A O 1
ATOM 3786 N N . LEU A 1 485 ? -25.320 18.390 13.244 1.00 90.94 485 LEU A N 1
ATOM 3787 C CA . LEU A 1 485 ? -24.764 17.265 12.497 1.00 90.94 485 LEU A CA 1
ATOM 3788 C C . LEU A 1 485 ? -25.221 15.912 13.059 1.00 90.94 485 LEU A C 1
ATOM 3790 O O . LEU A 1 485 ? -25.564 15.017 12.286 1.00 90.94 485 LEU A O 1
ATOM 3794 N N . MET A 1 486 ? -25.257 15.772 14.386 1.00 91.94 486 MET A N 1
ATOM 3795 C CA . MET A 1 486 ? -25.634 14.525 15.057 1.00 91.94 486 MET A CA 1
ATOM 3796 C C . MET A 1 486 ? -27.144 14.299 15.080 1.00 91.94 486 MET A C 1
ATOM 3798 O O . MET A 1 486 ? -27.576 13.154 14.984 1.00 91.94 486 MET A O 1
ATOM 3802 N N . SER A 1 487 ? -27.956 15.361 15.103 1.00 89.38 487 SER A N 1
ATOM 3803 C CA . SER A 1 487 ? -29.424 15.257 15.085 1.00 89.38 487 SER A CA 1
ATOM 3804 C C . SER A 1 487 ? -29.971 14.527 13.851 1.00 89.38 487 SER A C 1
ATOM 3806 O O . SER A 1 487 ? -30.997 13.857 13.936 1.00 89.38 487 SER A O 1
ATOM 3808 N N . GLY A 1 488 ? -29.264 14.606 12.718 1.00 86.25 488 GLY A N 1
ATOM 3809 C CA . GLY A 1 488 ? -29.616 13.911 11.477 1.00 86.25 488 GLY A CA 1
ATOM 3810 C C . GLY A 1 488 ? -29.109 12.467 11.381 1.00 86.25 488 GLY A C 1
ATOM 3811 O O . GLY A 1 488 ? -29.299 11.833 10.343 1.00 86.25 488 GLY A O 1
ATOM 3812 N N . LYS A 1 489 ? -28.422 11.945 12.406 1.00 91.44 489 LYS A N 1
ATOM 3813 C CA . LYS A 1 489 ? -27.854 10.585 12.422 1.00 91.44 489 LYS A CA 1
ATOM 3814 C C . LYS A 1 489 ? -28.728 9.619 13.218 1.00 91.44 489 LYS A C 1
ATOM 3816 O O . LYS A 1 489 ? -29.430 10.025 14.140 1.00 91.44 489 LYS A O 1
ATOM 3821 N N . ALA A 1 490 ? -28.653 8.332 12.877 1.00 90.69 490 ALA A N 1
ATOM 3822 C CA . ALA A 1 490 ? -29.291 7.266 13.647 1.00 90.69 490 ALA A CA 1
ATOM 3823 C C . ALA A 1 490 ? -28.731 7.220 15.079 1.00 90.69 490 ALA A C 1
ATOM 3825 O O . ALA A 1 490 ? -27.561 7.546 15.297 1.00 90.69 490 ALA A O 1
ATOM 3826 N N . LYS A 1 491 ? -29.553 6.815 16.054 1.00 87.88 491 LYS A N 1
ATOM 3827 C CA . LYS A 1 491 ? -29.156 6.799 17.473 1.00 87.88 491 LYS A CA 1
ATOM 3828 C C . LYS A 1 491 ? -27.963 5.883 17.720 1.00 87.88 491 LYS A C 1
ATOM 3830 O O . LYS A 1 491 ? -27.095 6.223 18.512 1.00 87.88 491 LYS A O 1
ATOM 3835 N N . GLU A 1 492 ? -27.905 4.763 17.015 1.00 86.38 492 GLU A N 1
ATOM 3836 C CA . GLU A 1 492 ? -26.815 3.794 17.075 1.00 86.38 492 GLU A CA 1
ATOM 3837 C C . GLU A 1 492 ? -25.485 4.458 16.693 1.00 86.38 492 GLU A C 1
ATOM 3839 O O . GLU A 1 492 ? -24.531 4.419 17.461 1.00 86.38 492 GLU A O 1
ATOM 3844 N N . THR A 1 493 ? -25.457 5.195 15.579 1.00 86.50 493 THR A N 1
ATOM 3845 C CA . THR A 1 493 ? -24.277 5.964 15.154 1.00 86.50 493 THR A CA 1
ATOM 3846 C C . THR A 1 493 ? -23.915 7.059 16.156 1.00 86.50 493 THR A C 1
ATOM 3848 O O . THR A 1 493 ? -22.737 7.303 16.401 1.00 86.50 493 THR A O 1
ATOM 3851 N N . GLN A 1 494 ? -24.908 7.737 16.745 1.00 89.12 494 GLN A N 1
ATOM 3852 C CA . GLN A 1 494 ? -24.647 8.751 17.771 1.00 89.12 494 GLN A CA 1
ATOM 3853 C C . GLN A 1 494 ? -23.966 8.142 19.002 1.00 89.12 494 GLN A C 1
ATOM 3855 O O . GLN A 1 494 ? -23.005 8.719 19.510 1.00 89.12 494 GLN A O 1
ATOM 3860 N N . LEU A 1 495 ? -24.428 6.969 19.443 1.00 87.56 495 LEU A N 1
ATOM 3861 C CA . LEU A 1 495 ? -23.844 6.229 20.560 1.00 87.56 495 LEU A CA 1
ATOM 3862 C C . LEU A 1 495 ? -22.426 5.747 20.246 1.00 87.56 495 LEU A C 1
ATOM 3864 O O . LEU A 1 495 ? -21.540 5.909 21.080 1.00 87.56 495 LEU A O 1
ATOM 3868 N N . GLU A 1 496 ? -22.182 5.211 19.050 1.00 84.56 496 GLU A N 1
ATOM 3869 C CA . GLU A 1 496 ? -20.835 4.795 18.638 1.00 84.56 496 GLU A CA 1
ATOM 3870 C C . GLU A 1 496 ? -19.857 5.974 18.608 1.00 84.56 496 GLU A C 1
ATOM 3872 O O . GLU A 1 496 ? -18.760 5.883 19.158 1.00 84.56 496 GLU A O 1
ATOM 3877 N N . VAL A 1 497 ? -20.262 7.109 18.026 1.00 89.19 497 VAL A N 1
ATOM 3878 C CA . VAL A 1 497 ? -19.454 8.339 18.029 1.00 89.19 497 VAL A CA 1
ATOM 3879 C C . VAL A 1 497 ? -19.168 8.797 19.457 1.00 89.19 497 VAL A C 1
ATOM 3881 O O . VAL A 1 497 ? -18.029 9.146 19.772 1.00 89.19 497 VAL A O 1
ATOM 3884 N N . LEU A 1 498 ? -20.176 8.780 20.330 1.00 88.88 498 LEU A N 1
ATOM 3885 C CA . LEU A 1 498 ? -20.016 9.155 21.731 1.00 88.88 498 LEU A CA 1
ATOM 3886 C C . LEU A 1 498 ? -19.024 8.235 22.455 1.00 88.88 498 LEU A C 1
ATOM 3888 O O . LEU A 1 498 ? -18.180 8.722 23.206 1.00 88.88 498 LEU A O 1
ATOM 3892 N N . GLU A 1 499 ? -19.083 6.927 22.209 1.00 85.25 499 GLU A N 1
ATOM 3893 C CA . GLU A 1 499 ? -18.202 5.950 22.852 1.00 85.25 499 GLU A CA 1
ATOM 3894 C C . GLU A 1 499 ? -16.748 6.078 22.367 1.00 85.25 499 GLU A C 1
ATOM 3896 O O . GLU A 1 499 ? -15.826 6.022 23.184 1.00 85.25 499 GLU A O 1
ATOM 3901 N N . ILE A 1 500 ? -16.532 6.382 21.080 1.00 84.69 500 ILE A N 1
ATOM 3902 C CA . ILE A 1 500 ? -15.206 6.742 20.543 1.00 84.69 500 ILE A CA 1
ATOM 3903 C C . ILE A 1 500 ? -14.686 8.025 21.201 1.00 84.69 500 ILE A C 1
ATOM 3905 O O . ILE A 1 500 ? -13.527 8.106 21.596 1.00 84.69 500 ILE A O 1
ATOM 3909 N N . LEU A 1 501 ? -15.521 9.057 21.335 1.00 87.31 501 LEU A N 1
ATOM 3910 C CA . LEU A 1 501 ? -15.096 10.322 21.939 1.00 87.31 501 LEU A CA 1
ATOM 3911 C C . LEU A 1 501 ? -14.831 10.186 23.441 1.00 87.31 501 LEU A C 1
ATOM 3913 O O . LEU A 1 501 ? -13.967 10.879 23.973 1.00 87.31 501 LEU A O 1
ATOM 3917 N N . ARG A 1 502 ? -15.504 9.264 24.137 1.00 85.25 502 ARG A N 1
ATOM 3918 C CA . ARG A 1 502 ? -15.276 8.990 25.564 1.00 85.25 502 ARG A CA 1
ATOM 3919 C C . ARG A 1 502 ? -13.871 8.495 25.870 1.00 85.25 502 ARG A C 1
ATOM 3921 O O . ARG A 1 502 ? -13.322 8.894 26.903 1.00 85.25 502 ARG A O 1
ATOM 3928 N N . SER A 1 503 ? -13.302 7.658 25.002 1.00 78.00 503 SER A N 1
ATOM 3929 C CA . SER A 1 503 ? -11.944 7.126 25.171 1.00 78.00 503 SER A CA 1
ATOM 3930 C C . SER A 1 503 ? -10.857 8.171 24.894 1.00 78.00 503 SER A C 1
ATOM 3932 O O . SER A 1 503 ? -9.720 7.998 25.332 1.00 78.00 503 SER A O 1
ATOM 3934 N N . ARG A 1 504 ? -11.197 9.287 24.234 1.00 81.75 504 ARG A N 1
ATOM 3935 C CA . ARG A 1 504 ? -10.256 10.367 23.916 1.00 81.75 504 ARG A CA 1
ATOM 3936 C C . ARG A 1 504 ? -10.090 11.359 25.079 1.00 81.75 504 ARG A C 1
ATOM 3938 O O . ARG A 1 504 ? -11.051 11.634 25.803 1.00 81.75 504 ARG A O 1
ATOM 3945 N N . PRO A 1 505 ? -8.889 11.949 25.249 1.00 78.38 505 PRO A N 1
ATOM 3946 C CA . PRO A 1 505 ? -8.631 12.951 26.287 1.00 78.38 505 PRO A CA 1
ATOM 3947 C C . PRO A 1 505 ? -9.335 14.287 26.016 1.00 78.38 505 PRO A C 1
ATOM 3949 O O . PRO A 1 505 ? -9.778 14.942 26.951 1.00 78.38 505 PRO A O 1
ATOM 3952 N N . ASN A 1 506 ? -9.470 14.679 24.746 1.00 83.94 506 ASN A N 1
ATOM 3953 C CA . ASN A 1 506 ? -10.265 15.831 24.328 1.00 83.94 506 ASN A CA 1
ATOM 3954 C C . ASN A 1 506 ? -11.490 15.321 23.566 1.00 83.94 506 ASN A C 1
ATOM 3956 O O . ASN A 1 506 ? -11.333 14.781 22.474 1.00 83.94 506 ASN A O 1
ATOM 3960 N N . ARG A 1 507 ? -12.684 15.456 24.144 1.00 85.19 507 ARG A N 1
ATOM 3961 C CA . ARG A 1 507 ? -13.917 14.852 23.604 1.00 85.19 507 ARG A CA 1
ATOM 3962 C C . ARG A 1 507 ? -14.710 15.792 22.705 1.00 85.19 507 ARG A C 1
ATOM 3964 O O . ARG A 1 507 ? -15.510 15.335 21.895 1.00 85.19 507 ARG A O 1
ATOM 3971 N N . GLY A 1 508 ? -14.458 17.089 22.836 1.00 89.50 508 GLY A N 1
ATOM 3972 C CA . GLY A 1 508 ? -15.220 18.144 22.191 1.00 89.50 508 GLY A CA 1
ATOM 3973 C C . GLY A 1 508 ? -16.544 18.468 22.905 1.00 89.50 508 GLY A C 1
ATOM 3974 O O . GLY A 1 508 ? -17.059 17.650 23.675 1.00 89.50 508 GLY A O 1
ATOM 3975 N N . PRO A 1 509 ? -17.129 19.648 22.624 1.00 91.50 509 PRO A N 1
ATOM 3976 C CA . PRO A 1 509 ? -18.257 20.189 23.389 1.00 91.50 509 PRO A CA 1
ATOM 3977 C C . PRO A 1 509 ? -19.524 19.331 23.321 1.00 91.50 509 PRO A C 1
ATOM 3979 O O . PRO A 1 509 ? -20.246 19.198 24.303 1.00 91.50 509 PRO A O 1
ATOM 3982 N N . TRP A 1 510 ? -19.800 18.731 22.157 1.00 93.44 510 TRP A N 1
ATOM 3983 C CA . TRP A 1 510 ? -20.995 17.905 21.969 1.00 93.44 510 TRP A CA 1
ATOM 3984 C C . TRP A 1 510 ? -20.966 16.647 22.839 1.00 93.44 510 TRP A C 1
ATOM 3986 O O . TRP A 1 510 ? -21.954 16.323 23.491 1.00 93.44 510 TRP A O 1
ATOM 3996 N N . ALA A 1 511 ? -19.830 15.947 22.884 1.00 89.94 511 ALA A N 1
ATOM 3997 C CA . ALA A 1 511 ? -19.712 14.738 23.689 1.00 89.94 511 ALA A CA 1
ATOM 3998 C C . ALA A 1 511 ? -19.788 15.049 25.189 1.00 89.94 511 ALA A C 1
ATOM 4000 O O . ALA A 1 511 ? -20.358 14.263 25.941 1.00 89.94 511 ALA A O 1
ATOM 4001 N N . GLU A 1 512 ? -19.243 16.188 25.623 1.00 88.75 512 GLU A N 1
ATOM 4002 C CA . GLU A 1 512 ? -19.343 16.650 27.012 1.00 88.75 512 GLU A CA 1
ATOM 4003 C C . GLU A 1 512 ? -20.796 16.892 27.429 1.00 88.75 512 GLU A C 1
ATOM 4005 O O . GLU A 1 512 ? -21.222 16.336 28.440 1.00 88.75 512 GLU A O 1
ATOM 4010 N N . GLU A 1 513 ? -21.576 17.607 26.613 1.00 89.19 513 GLU A N 1
ATOM 4011 C CA . GLU A 1 513 ? -23.001 17.848 26.877 1.00 89.19 513 GLU A CA 1
ATOM 4012 C C . GLU A 1 513 ? -23.798 16.536 26.947 1.00 89.19 513 GLU A C 1
ATOM 4014 O O . GLU A 1 513 ? -24.604 16.344 27.856 1.00 89.19 513 GLU A O 1
ATOM 4019 N N . GLN A 1 514 ? -23.557 15.594 26.026 1.00 89.25 514 GLN A N 1
ATOM 4020 C CA . GLN A 1 514 ? -24.250 14.300 26.053 1.00 89.25 514 GLN A CA 1
ATOM 4021 C C . GLN A 1 514 ? -23.879 13.473 27.291 1.00 89.25 514 GLN A C 1
ATOM 4023 O O . GLN A 1 514 ? -24.748 12.866 27.916 1.00 89.25 514 GLN A O 1
ATOM 4028 N N . ILE A 1 515 ? -22.602 13.469 27.687 1.00 84.00 515 ILE A N 1
ATOM 4029 C CA . ILE A 1 515 ? -22.150 12.798 28.915 1.00 84.00 515 ILE A CA 1
ATOM 4030 C C . ILE A 1 515 ? -22.796 13.443 30.148 1.00 84.00 515 ILE A C 1
ATOM 4032 O O . ILE A 1 515 ? -23.234 12.733 31.054 1.00 84.00 515 ILE A O 1
ATOM 4036 N N . GLU A 1 516 ? -22.874 14.770 30.203 1.00 81.00 516 GLU A N 1
ATOM 4037 C CA . GLU A 1 516 ? -23.524 15.500 31.294 1.00 81.00 516 GLU A CA 1
ATOM 4038 C C . GLU A 1 516 ? -25.028 15.203 31.369 1.00 81.00 516 GLU A C 1
ATOM 4040 O O . GLU A 1 516 ? -25.548 14.914 32.450 1.00 81.00 516 GLU A O 1
ATOM 4045 N N . ALA A 1 517 ? -25.712 15.179 30.223 1.00 82.56 517 ALA A N 1
ATOM 4046 C CA . ALA A 1 517 ? -27.123 14.827 30.135 1.00 82.56 517 ALA A CA 1
ATOM 4047 C C . ALA A 1 517 ? -27.390 13.386 30.610 1.00 82.56 517 ALA A C 1
ATOM 4049 O O . ALA A 1 517 ? -28.308 13.160 31.404 1.00 82.56 517 ALA A O 1
ATOM 4050 N N . GLU A 1 518 ? -26.572 12.414 30.186 1.00 80.38 518 GLU A N 1
ATOM 4051 C CA . GLU A 1 518 ? -26.685 11.019 30.632 1.00 80.38 518 GLU A CA 1
ATOM 4052 C C . GLU A 1 518 ? -26.437 10.866 32.138 1.00 80.38 518 GLU A C 1
ATOM 4054 O O . GLU A 1 518 ? -27.175 10.150 32.821 1.00 80.38 518 GLU A O 1
ATOM 4059 N N . ASN A 1 519 ? -25.431 11.557 32.677 1.00 75.50 519 ASN A N 1
ATOM 4060 C CA . ASN A 1 519 ? -25.132 11.522 34.107 1.00 75.50 519 ASN A CA 1
ATOM 4061 C C . ASN A 1 519 ? -26.254 12.131 34.946 1.00 75.50 519 ASN A C 1
ATOM 4063 O O . ASN A 1 519 ? -26.648 11.541 35.953 1.00 75.50 519 ASN A O 1
ATOM 4067 N N . SER A 1 520 ? -26.791 13.272 34.516 1.00 71.56 520 SER A N 1
ATOM 4068 C CA . SER A 1 520 ? -27.912 13.939 35.181 1.00 71.56 520 SER A CA 1
ATOM 4069 C C . SER A 1 520 ? -29.169 13.062 35.173 1.00 71.56 520 SER A C 1
ATOM 4071 O O . SER A 1 520 ? -29.829 12.904 36.203 1.00 71.56 520 SER A O 1
ATOM 4073 N N . ALA A 1 521 ? -29.474 12.416 34.041 1.00 77.50 521 ALA A N 1
ATOM 4074 C CA . ALA A 1 521 ? -30.591 11.477 33.935 1.00 77.50 521 ALA A CA 1
ATOM 4075 C C . ALA A 1 521 ? -30.410 10.252 34.852 1.00 77.50 521 ALA A C 1
ATOM 4077 O O . ALA A 1 521 ? -31.338 9.880 35.577 1.00 77.50 521 ALA A O 1
ATOM 4078 N N . TYR A 1 522 ? -29.212 9.659 34.869 1.00 74.44 522 TYR A N 1
ATOM 4079 C CA . TYR A 1 522 ? -28.886 8.518 35.728 1.00 74.44 522 TYR A CA 1
ATOM 4080 C C . TYR A 1 522 ? -28.972 8.871 37.219 1.00 74.44 522 TYR A C 1
ATOM 4082 O O . TYR A 1 522 ? -29.590 8.144 38.000 1.00 74.44 522 TYR A O 1
ATOM 4090 N N . ALA A 1 523 ? -28.408 10.011 37.620 1.00 70.69 523 ALA A N 1
ATOM 4091 C CA . ALA A 1 523 ? -28.460 10.484 38.996 1.00 70.69 523 ALA A CA 1
ATOM 4092 C C . ALA A 1 523 ? -29.897 10.716 39.468 1.00 70.69 523 ALA A C 1
ATOM 4094 O O . ALA A 1 523 ? -30.271 10.270 40.554 1.00 70.69 523 ALA A O 1
ATOM 4095 N N . LYS A 1 524 ? -30.725 11.347 38.630 1.00 75.19 524 LYS A N 1
ATOM 4096 C CA . LYS A 1 524 ? -32.144 11.557 38.921 1.00 75.19 524 LYS A CA 1
ATOM 4097 C C . LYS A 1 524 ? -32.871 10.231 39.147 1.00 75.19 524 LYS A C 1
ATOM 4099 O O . LYS A 1 524 ? -33.549 10.081 40.161 1.00 75.19 524 LYS A O 1
ATOM 4104 N N . GLN A 1 525 ? -32.674 9.249 38.266 1.00 78.38 525 GLN A N 1
ATOM 4105 C CA . GLN A 1 525 ? -33.281 7.923 38.411 1.00 78.38 525 GLN A CA 1
ATOM 4106 C C . GLN A 1 525 ? -32.841 7.226 39.709 1.00 78.38 525 GLN A C 1
ATOM 4108 O O . GLN A 1 525 ? -33.659 6.616 40.407 1.00 78.38 525 GLN A O 1
ATOM 4113 N N . LEU A 1 526 ? -31.554 7.321 40.051 1.00 75.00 526 LEU A N 1
ATOM 4114 C CA . LEU A 1 526 ? -30.984 6.706 41.248 1.00 75.00 526 LEU A CA 1
ATOM 4115 C C . LEU A 1 526 ? -31.522 7.362 42.531 1.00 75.00 526 LEU A C 1
ATOM 4117 O O . LEU A 1 526 ? -31.882 6.655 43.475 1.00 75.00 526 LEU A O 1
ATOM 4121 N N . ILE A 1 527 ? -31.657 8.692 42.542 1.00 75.00 527 ILE A N 1
ATOM 4122 C CA . ILE A 1 527 ? -32.255 9.455 43.646 1.00 75.00 527 ILE A CA 1
ATOM 4123 C C . ILE A 1 527 ? -33.739 9.144 43.793 1.00 75.00 527 ILE A C 1
ATOM 4125 O O . ILE A 1 527 ? -34.178 8.834 44.897 1.00 75.00 527 ILE A O 1
ATOM 4129 N N . GLU A 1 528 ? -34.514 9.168 42.711 1.00 78.94 528 GLU A N 1
ATOM 4130 C CA . GLU A 1 528 ? -35.946 8.851 42.753 1.00 78.94 528 GLU A CA 1
ATOM 4131 C C . GLU A 1 528 ? -36.189 7.435 43.290 1.00 78.94 528 GLU A C 1
ATOM 4133 O O . GLU A 1 528 ? -37.014 7.236 44.187 1.00 78.94 528 GLU A O 1
ATOM 4138 N N . THR A 1 529 ? -35.417 6.458 42.809 1.00 79.44 529 THR A N 1
ATOM 4139 C CA . THR A 1 529 ? -35.515 5.064 43.264 1.00 79.44 529 THR A CA 1
ATOM 4140 C C . THR A 1 529 ? -35.126 4.933 44.740 1.00 79.44 529 THR A C 1
ATOM 4142 O O . THR A 1 529 ? -35.879 4.352 45.527 1.00 79.44 529 THR A O 1
ATOM 4145 N N . GLY A 1 530 ? -33.995 5.521 45.149 1.00 77.38 530 GLY A N 1
ATOM 4146 C CA . GLY A 1 530 ? -33.515 5.484 46.533 1.00 77.38 530 GLY A CA 1
ATOM 4147 C C . GLY A 1 530 ? -34.457 6.186 47.515 1.00 77.38 530 GLY A C 1
ATOM 4148 O O . GLY A 1 530 ? -34.795 5.632 48.562 1.00 77.38 530 GLY A O 1
ATOM 4149 N N . VAL A 1 531 ? -34.956 7.375 47.164 1.00 80.50 531 VAL A N 1
ATOM 4150 C CA . VAL A 1 531 ? -35.917 8.135 47.978 1.00 80.50 531 VAL A CA 1
ATOM 4151 C C . VAL A 1 531 ? -37.230 7.376 48.131 1.00 80.50 531 VAL A C 1
ATOM 4153 O O . VAL A 1 531 ? -37.770 7.335 49.236 1.00 80.50 531 VAL A O 1
ATOM 4156 N N . ASN A 1 532 ? -37.737 6.735 47.076 1.00 80.81 532 ASN A N 1
ATOM 4157 C CA . ASN A 1 532 ? -38.950 5.922 47.170 1.00 80.81 532 ASN A CA 1
ATOM 4158 C C . ASN A 1 532 ? -38.769 4.730 48.123 1.00 80.81 532 ASN A C 1
ATOM 4160 O O . ASN A 1 532 ? -39.625 4.499 48.980 1.00 80.81 532 ASN A O 1
ATOM 4164 N N . MET A 1 533 ? -37.633 4.027 48.049 1.00 80.25 533 MET A N 1
ATOM 4165 C CA . MET A 1 533 ? -37.316 2.941 48.986 1.00 80.25 533 MET A CA 1
ATOM 4166 C C . MET A 1 533 ? -37.246 3.435 50.439 1.00 80.25 533 MET A C 1
ATOM 4168 O O . MET A 1 533 ? -37.861 2.842 51.328 1.00 80.25 533 MET A O 1
ATOM 4172 N N . MET A 1 534 ? -36.553 4.549 50.689 1.00 82.25 534 MET A N 1
ATOM 4173 C CA . MET A 1 534 ? -36.428 5.114 52.037 1.00 82.25 534 MET A CA 1
ATOM 4174 C C . MET A 1 534 ? -37.758 5.659 52.573 1.00 82.25 534 MET A C 1
ATOM 4176 O O . MET A 1 534 ? -38.044 5.496 53.756 1.00 82.25 534 MET A O 1
ATOM 4180 N N . LYS A 1 535 ? -38.605 6.266 51.729 1.00 83.31 535 LYS A N 1
ATOM 4181 C CA . LYS A 1 535 ? -39.955 6.720 52.114 1.00 83.31 535 LYS A CA 1
ATOM 4182 C C . LYS A 1 535 ? -40.845 5.554 52.534 1.00 83.31 535 LYS A C 1
ATOM 4184 O O . LYS A 1 535 ? -41.543 5.669 53.541 1.00 83.31 535 LYS A O 1
ATOM 4189 N N . ASN A 1 536 ? -40.791 4.436 51.811 1.00 84.69 536 ASN A N 1
ATOM 4190 C CA . ASN A 1 536 ? -41.513 3.222 52.194 1.00 84.69 536 ASN A CA 1
ATOM 4191 C C . ASN A 1 536 ? -41.045 2.728 53.567 1.00 84.69 536 ASN A C 1
ATOM 4193 O O . ASN A 1 536 ? -41.867 2.521 54.457 1.00 84.69 536 ASN A O 1
ATOM 4197 N N . ARG A 1 537 ? -39.725 2.667 53.786 1.00 83.69 537 ARG A N 1
ATOM 4198 C CA . ARG A 1 537 ? -39.156 2.247 55.073 1.00 83.69 537 ARG A CA 1
ATOM 4199 C C . ARG A 1 537 ? -39.479 3.204 56.225 1.00 83.69 537 ARG A C 1
ATOM 4201 O O . ARG A 1 537 ? -39.760 2.756 57.335 1.00 83.69 537 ARG A O 1
ATOM 4208 N N . LEU A 1 538 ? -39.466 4.512 55.970 1.00 87.50 538 LEU A N 1
ATOM 4209 C CA . LEU A 1 538 ? -39.871 5.537 56.932 1.00 87.50 538 LEU A CA 1
ATOM 4210 C C . LEU A 1 538 ? -41.334 5.355 57.348 1.00 87.50 538 LEU A C 1
ATOM 4212 O O . LEU A 1 538 ? -41.640 5.444 58.534 1.00 87.50 538 LEU A O 1
ATOM 4216 N N . ASN A 1 539 ? -42.228 5.096 56.390 1.00 86.88 539 ASN A N 1
ATOM 4217 C CA . ASN A 1 539 ? -43.642 4.866 56.677 1.00 86.88 539 ASN A CA 1
ATOM 4218 C C . ASN A 1 539 ? -43.845 3.593 57.513 1.00 86.88 539 ASN A C 1
ATOM 4220 O O . ASN A 1 539 ? -44.572 3.645 58.499 1.00 86.88 539 ASN A O 1
ATOM 4224 N N . GLU A 1 540 ? -43.157 2.493 57.193 1.00 86.12 540 GLU A N 1
ATOM 4225 C CA . GLU A 1 540 ? -43.186 1.265 58.006 1.00 86.12 540 GLU A CA 1
ATOM 4226 C C . GLU A 1 540 ? -42.755 1.529 59.457 1.00 86.12 540 GLU A C 1
ATOM 4228 O O . GLU A 1 540 ? -43.456 1.161 60.398 1.00 86.12 540 GLU A O 1
ATOM 4233 N N . GLN A 1 541 ? -41.619 2.206 59.654 1.00 84.75 541 GLN A N 1
ATOM 4234 C CA . GLN A 1 541 ? -41.099 2.515 60.991 1.00 84.75 541 GLN A CA 1
ATOM 4235 C C . GLN A 1 541 ? -41.982 3.506 61.754 1.00 84.75 541 GLN A C 1
ATOM 4237 O O . GLN A 1 541 ? -42.143 3.388 62.969 1.00 84.75 541 GLN A O 1
ATOM 4242 N N . PHE A 1 542 ? -42.584 4.467 61.054 1.00 87.88 542 PHE A N 1
ATOM 4243 C CA . PHE A 1 542 ? -43.555 5.379 61.646 1.00 87.88 542 PHE A CA 1
ATOM 4244 C C . PHE A 1 542 ? -44.797 4.635 62.142 1.00 87.88 542 PHE A C 1
ATOM 4246 O O . PHE A 1 542 ? -45.214 4.868 63.274 1.00 87.88 542 PHE A O 1
ATOM 4253 N N . GLU A 1 543 ? -45.352 3.715 61.348 1.00 86.31 543 GLU A N 1
ATOM 4254 C CA . GLU A 1 543 ? -46.505 2.905 61.762 1.00 86.31 543 GLU A CA 1
ATOM 4255 C C . GLU A 1 543 ? -46.163 1.987 62.944 1.00 86.31 543 GLU A C 1
ATOM 4257 O O . GLU A 1 543 ? -46.951 1.884 63.882 1.00 86.31 543 GLU A O 1
ATOM 4262 N N . ILE A 1 544 ? -44.956 1.407 62.986 1.00 85.25 544 ILE A N 1
ATOM 4263 C CA . ILE A 1 544 ? -44.484 0.643 64.154 1.00 85.25 544 ILE A CA 1
ATOM 4264 C C . ILE A 1 544 ? -44.459 1.535 65.403 1.00 85.25 544 ILE A C 1
ATOM 4266 O O . ILE A 1 544 ? -45.088 1.200 66.407 1.00 85.25 544 ILE A O 1
ATOM 4270 N N . ARG A 1 545 ? -43.797 2.699 65.344 1.00 84.31 545 ARG A N 1
ATOM 4271 C CA . ARG A 1 545 ? -43.705 3.634 66.483 1.00 84.31 545 ARG A CA 1
ATOM 4272 C C . ARG A 1 545 ? -45.074 4.153 66.925 1.00 84.31 545 ARG A C 1
ATOM 4274 O O . ARG A 1 545 ? -45.328 4.277 68.121 1.00 84.31 545 ARG A O 1
ATOM 4281 N N . ARG A 1 546 ? -45.968 4.420 65.972 1.00 84.38 546 ARG A N 1
ATOM 4282 C CA . ARG A 1 546 ? -47.350 4.834 66.231 1.00 84.38 546 ARG A CA 1
ATOM 4283 C C . ARG A 1 546 ? -48.150 3.723 66.908 1.00 84.38 546 ARG A C 1
ATOM 4285 O O . ARG A 1 546 ? -48.791 3.989 67.916 1.00 84.38 546 ARG A O 1
ATOM 4292 N N . SER A 1 547 ? -48.054 2.488 66.415 1.00 83.62 547 SER A N 1
ATOM 4293 C CA . SER A 1 547 ? -48.735 1.333 67.012 1.00 83.62 547 SER A CA 1
ATOM 4294 C C . SER A 1 547 ? -48.263 1.056 68.445 1.00 83.62 547 SER A C 1
ATOM 4296 O O . SER A 1 547 ? -49.077 0.762 69.315 1.00 83.62 547 SER A O 1
ATOM 4298 N N . MET A 1 548 ? -46.965 1.232 68.729 1.00 83.00 548 MET A N 1
ATOM 4299 C CA . MET A 1 548 ? -46.419 1.139 70.087 1.00 83.00 548 MET A CA 1
ATOM 4300 C C . MET A 1 548 ? -46.987 2.225 71.005 1.00 83.00 548 MET A C 1
ATOM 4302 O O . MET A 1 548 ? -47.357 1.927 72.137 1.00 83.00 548 MET A O 1
ATOM 4306 N N . ALA A 1 549 ? -47.093 3.464 70.517 1.00 81.69 549 ALA A N 1
ATOM 4307 C CA . ALA A 1 549 ? -47.689 4.563 71.272 1.00 81.69 549 ALA A CA 1
ATOM 4308 C C . ALA A 1 549 ? -49.194 4.354 71.514 1.00 81.69 549 ALA A C 1
ATOM 4310 O O . ALA A 1 549 ? -49.694 4.670 72.591 1.00 81.69 549 ALA A O 1
ATOM 4311 N N . ASP A 1 550 ? -49.914 3.787 70.544 1.00 81.88 550 ASP A N 1
ATOM 4312 C CA . ASP A 1 550 ? -51.348 3.500 70.652 1.00 81.88 550 ASP A CA 1
ATOM 4313 C C . ASP A 1 550 ? -51.682 2.413 71.687 1.00 81.88 550 ASP A C 1
ATOM 4315 O O . ASP A 1 550 ? -52.794 2.407 72.214 1.00 81.88 550 ASP A O 1
ATOM 4319 N N . ASN A 1 551 ? -50.715 1.556 72.028 1.00 82.69 551 ASN A N 1
ATOM 4320 C CA . ASN A 1 551 ? -50.838 0.531 73.067 1.00 82.69 551 ASN A CA 1
ATOM 4321 C C . ASN A 1 551 ? -50.581 1.058 74.496 1.00 82.69 551 ASN A C 1
ATOM 4323 O O . ASN A 1 551 ? -50.687 0.289 75.453 1.00 82.69 551 ASN A O 1
ATOM 4327 N N . LEU A 1 552 ? -50.234 2.340 74.665 1.00 82.31 552 LEU A N 1
ATOM 4328 C CA . LEU A 1 552 ? -50.022 2.947 75.982 1.00 82.31 552 LEU A CA 1
ATOM 4329 C C . LEU A 1 552 ? -51.356 3.228 76.687 1.00 82.31 552 LEU A C 1
ATOM 4331 O O . LEU A 1 552 ? -52.304 3.739 76.087 1.00 82.31 552 LEU A O 1
ATOM 4335 N N . VAL A 1 553 ? -51.410 2.907 77.982 1.00 77.44 553 VAL A N 1
ATOM 4336 C CA . VAL A 1 553 ? -52.621 3.028 78.814 1.00 77.44 553 VAL A CA 1
ATOM 4337 C C . VAL A 1 553 ? -52.876 4.479 79.244 1.00 77.44 553 VAL A C 1
ATOM 4339 O O . VAL A 1 553 ? -54.033 4.881 79.347 1.00 77.44 553 VAL A O 1
ATOM 4342 N N . ASP A 1 554 ? -51.821 5.274 79.468 1.00 85.88 554 ASP A N 1
ATOM 4343 C CA . ASP A 1 554 ? -51.933 6.689 79.846 1.00 85.88 554 ASP A CA 1
ATOM 4344 C C . ASP A 1 554 ? -52.203 7.584 78.612 1.00 85.88 554 ASP A C 1
ATOM 4346 O O . ASP A 1 554 ? -51.367 7.661 77.702 1.00 85.88 554 ASP A O 1
ATOM 4350 N N . PRO A 1 555 ? -53.338 8.313 78.568 1.00 80.19 555 PRO A N 1
ATOM 4351 C CA . PRO A 1 555 ? -53.660 9.233 77.480 1.00 80.19 555 PRO A CA 1
ATOM 4352 C C . PRO A 1 555 ? -52.648 10.370 77.275 1.00 80.19 555 PRO A C 1
ATOM 4354 O O . PRO A 1 555 ? -52.460 10.803 76.133 1.00 80.19 555 PRO A O 1
ATOM 4357 N N . MET A 1 556 ? -52.011 10.884 78.338 1.00 81.25 556 MET A N 1
ATOM 4358 C CA . MET A 1 556 ? -51.010 11.955 78.202 1.00 81.25 556 MET A CA 1
ATOM 4359 C C . MET A 1 556 ? -49.707 11.422 77.609 1.00 81.25 556 MET A C 1
ATOM 4361 O O . MET A 1 556 ? -49.158 12.034 76.689 1.00 81.25 556 MET A O 1
ATOM 4365 N N . GLU A 1 557 ? -49.251 10.263 78.079 1.00 81.06 557 GLU A N 1
ATOM 4366 C CA . GLU A 1 557 ? -48.046 9.601 77.578 1.00 81.06 557 GLU A CA 1
ATOM 4367 C C . GLU A 1 557 ? -48.207 9.153 76.117 1.00 81.06 557 GLU A C 1
ATOM 4369 O O . GLU A 1 557 ? -47.332 9.401 75.281 1.00 81.06 557 GLU A O 1
ATOM 4374 N N . ARG A 1 558 ? -49.378 8.604 75.767 1.00 81.00 558 ARG A N 1
ATOM 4375 C CA . ARG A 1 558 ? -49.747 8.269 74.384 1.00 81.00 558 ARG A CA 1
ATOM 4376 C C . ARG A 1 558 ? -49.655 9.478 73.460 1.00 81.00 558 ARG A C 1
ATOM 4378 O O . ARG A 1 558 ? -49.050 9.396 72.390 1.00 81.00 558 ARG A O 1
ATOM 4385 N N . ARG A 1 559 ? -50.233 10.614 73.864 1.00 82.12 559 ARG A N 1
ATOM 4386 C CA . ARG A 1 559 ? -50.217 11.843 73.057 1.00 82.12 559 ARG A CA 1
ATOM 4387 C C . ARG A 1 559 ? -48.793 12.365 72.863 1.00 82.12 559 ARG A C 1
ATOM 4389 O O . ARG A 1 559 ? -48.410 12.664 71.736 1.00 82.12 559 ARG A O 1
ATOM 4396 N N . ALA A 1 560 ? -47.991 12.377 73.929 1.00 84.38 560 ALA A N 1
ATOM 4397 C CA . ALA A 1 560 ? -46.592 12.789 73.866 1.00 84.38 560 ALA A CA 1
ATOM 4398 C C . ALA A 1 560 ? -45.763 11.914 72.905 1.00 84.38 560 ALA A C 1
ATOM 4400 O O . ALA A 1 560 ? -44.977 12.445 72.117 1.00 84.38 560 ALA A O 1
ATOM 4401 N N . LYS A 1 561 ? -45.973 10.590 72.915 1.00 81.44 561 LYS A N 1
ATOM 4402 C CA . LYS A 1 561 ? -45.262 9.640 72.041 1.00 81.44 561 LYS A CA 1
ATOM 4403 C C . LYS A 1 561 ? -45.688 9.720 70.574 1.00 81.44 561 LYS A C 1
ATOM 4405 O O . LYS A 1 561 ? -44.842 9.599 69.687 1.00 81.44 561 LYS A O 1
ATOM 4410 N N . ILE A 1 562 ? -46.964 9.987 70.297 1.00 83.75 562 ILE A N 1
ATOM 4411 C CA . ILE A 1 562 ? -47.442 10.248 68.929 1.00 83.75 562 ILE A CA 1
ATOM 4412 C C . ILE A 1 562 ? -46.838 11.555 68.390 1.00 83.75 562 ILE A C 1
ATOM 4414 O O . ILE A 1 562 ? -46.322 11.575 67.271 1.00 83.75 562 ILE A O 1
ATOM 4418 N N . ASP A 1 563 ? -46.824 12.622 69.193 1.00 84.88 563 ASP A N 1
ATOM 4419 C CA . ASP A 1 563 ? -46.229 13.910 68.807 1.00 84.88 563 ASP A CA 1
ATOM 4420 C C . ASP A 1 563 ? -44.704 13.807 68.597 1.00 84.88 563 ASP A C 1
ATOM 4422 O O . ASP A 1 563 ? -44.128 14.496 67.750 1.00 84.88 563 ASP A O 1
ATOM 4426 N N . GLU A 1 564 ? -44.026 12.934 69.346 1.00 85.81 564 GLU A N 1
ATOM 4427 C CA . GLU A 1 564 ? -42.616 12.582 69.140 1.00 85.81 564 GLU A CA 1
ATOM 4428 C C . GLU A 1 564 ? -42.403 11.867 67.794 1.00 85.81 564 GLU A C 1
ATOM 4430 O O . GLU A 1 564 ? -41.547 12.277 67.007 1.00 85.81 564 GLU A O 1
ATOM 4435 N N . ALA A 1 565 ? -43.223 10.859 67.475 1.00 83.62 565 ALA A N 1
ATOM 4436 C CA . ALA A 1 565 ? -43.148 10.136 66.204 1.00 83.62 565 ALA A CA 1
ATOM 4437 C C . ALA A 1 565 ? -43.430 11.045 64.993 1.00 83.62 565 ALA A C 1
ATOM 4439 O O . ALA A 1 565 ? -42.761 10.927 63.962 1.00 83.62 565 ALA A O 1
ATOM 4440 N N . ILE A 1 566 ? -44.387 11.977 65.106 1.00 85.88 566 ILE A N 1
ATOM 4441 C CA . ILE A 1 566 ? -44.708 12.954 64.051 1.00 85.88 566 ILE A CA 1
ATOM 4442 C C . ILE A 1 566 ? -43.530 13.907 63.821 1.00 85.88 566 ILE A C 1
ATOM 4444 O O . ILE A 1 566 ? -43.133 14.118 62.672 1.00 85.88 566 ILE A O 1
ATOM 4448 N N . ARG A 1 567 ? -42.935 14.450 64.892 1.00 86.62 567 ARG A N 1
ATOM 4449 C CA . ARG A 1 567 ? -41.757 15.330 64.792 1.00 86.62 567 ARG A CA 1
ATOM 4450 C C . ARG A 1 567 ? -40.547 14.607 64.207 1.00 86.62 567 ARG A C 1
ATOM 4452 O O . ARG A 1 567 ? -39.874 15.162 63.339 1.00 86.62 567 ARG A O 1
ATOM 4459 N N . TRP A 1 568 ? -40.308 13.362 64.615 1.00 88.56 568 TRP A N 1
ATOM 4460 C CA . TRP A 1 568 ? -39.265 12.517 64.030 1.00 88.56 568 TRP A CA 1
ATOM 4461 C C . TRP A 1 568 ? -39.488 12.314 62.527 1.00 88.56 568 TRP A C 1
ATOM 4463 O O . TRP A 1 568 ? -38.592 12.598 61.733 1.00 88.56 568 TRP A O 1
ATOM 4473 N N . ARG A 1 569 ? -40.701 11.924 62.108 1.00 87.06 569 ARG A N 1
ATOM 4474 C CA . ARG A 1 569 ? -41.036 11.751 60.686 1.00 87.06 569 ARG A CA 1
ATOM 4475 C C . ARG A 1 569 ? -40.827 13.042 59.893 1.00 87.06 569 ARG A C 1
ATOM 4477 O O . ARG A 1 569 ? -40.262 12.990 58.804 1.00 87.06 569 ARG A O 1
ATOM 4484 N N . ALA A 1 570 ? -41.242 14.188 60.432 1.00 85.56 570 ALA A N 1
ATOM 4485 C CA . ALA A 1 570 ? -41.044 15.490 59.797 1.00 85.56 570 ALA A CA 1
ATOM 4486 C C . ALA A 1 570 ? -39.553 15.838 59.627 1.00 85.56 570 ALA A C 1
ATOM 4488 O O . ALA A 1 570 ? -39.162 16.328 58.570 1.00 85.56 570 ALA A O 1
ATOM 4489 N N . SER A 1 571 ? -38.710 15.517 60.616 1.00 86.19 571 SER A N 1
ATOM 4490 C CA . SER A 1 571 ? -37.254 15.692 60.528 1.00 86.19 571 SER A CA 1
ATOM 4491 C C . SER A 1 571 ? -36.622 14.811 59.442 1.00 86.19 571 SER A C 1
ATOM 4493 O O . SER A 1 571 ? -35.781 15.293 58.684 1.00 86.19 571 SER A O 1
ATOM 4495 N N . ILE A 1 572 ? -37.059 13.552 59.296 1.00 84.62 572 ILE A N 1
ATOM 4496 C CA . ILE A 1 572 ? -36.584 12.687 58.202 1.00 84.62 572 ILE A CA 1
ATOM 4497 C C . ILE A 1 572 ? -37.059 13.195 56.831 1.00 84.62 572 ILE A C 1
ATOM 4499 O O . ILE A 1 572 ? -36.278 13.227 55.883 1.00 84.62 572 ILE A O 1
ATOM 4503 N N . LEU A 1 573 ? -38.317 13.633 56.716 1.00 83.25 573 LEU A N 1
ATOM 4504 C CA . LEU A 1 573 ? -38.851 14.195 55.470 1.00 83.25 573 LEU A CA 1
ATOM 4505 C C . LEU A 1 573 ? -38.123 15.483 55.048 1.00 83.25 573 LEU A C 1
ATOM 4507 O O . LEU A 1 573 ? -37.923 15.692 53.853 1.00 83.25 573 LEU A O 1
ATOM 4511 N N . ALA A 1 574 ? -37.686 16.312 56.000 1.00 82.75 574 ALA A N 1
ATOM 4512 C CA . ALA A 1 574 ? -36.864 17.488 55.713 1.00 82.75 574 ALA A CA 1
ATOM 4513 C C . ALA A 1 574 ? -35.517 17.104 55.072 1.00 82.75 574 ALA A C 1
ATOM 4515 O O . ALA A 1 574 ? -35.146 17.690 54.059 1.00 82.75 574 ALA A O 1
ATOM 4516 N N . MET A 1 575 ? -34.857 16.047 55.564 1.00 81.50 575 MET A N 1
ATOM 4517 C CA . MET A 1 575 ? -33.618 15.533 54.957 1.00 81.50 575 MET A CA 1
ATOM 4518 C C . MET A 1 575 ? -33.826 15.003 53.529 1.00 81.50 575 MET A C 1
ATOM 4520 O O . MET A 1 575 ? -32.914 15.086 52.714 1.00 81.50 575 MET A O 1
ATOM 4524 N N . PHE A 1 576 ? -35.015 14.493 53.177 1.00 77.50 576 PHE A N 1
ATOM 4525 C CA . PHE A 1 576 ? -35.311 14.151 51.778 1.00 77.50 576 PHE A CA 1
ATOM 4526 C C . PHE A 1 576 ? -35.456 15.385 50.885 1.00 77.50 576 PHE A C 1
ATOM 4528 O O . PHE A 1 576 ? -35.045 15.343 49.728 1.00 77.50 576 PHE A O 1
ATOM 4535 N N . ASN A 1 577 ? -36.025 16.477 51.397 1.00 72.12 577 ASN A N 1
ATOM 4536 C CA . ASN A 1 577 ? -36.168 17.717 50.631 1.00 72.12 577 ASN A CA 1
ATOM 4537 C C . ASN A 1 577 ? -34.809 18.383 50.359 1.00 72.12 577 ASN A C 1
ATOM 4539 O O . ASN A 1 577 ? -34.651 19.041 49.337 1.00 72.12 577 ASN A O 1
ATOM 4543 N N . GLU A 1 578 ? -33.811 18.148 51.213 1.00 73.56 578 GLU A N 1
ATOM 4544 C CA . GLU A 1 578 ? -32.418 18.577 51.011 1.00 73.56 578 GLU A CA 1
ATOM 4545 C C . GLU A 1 578 ? -31.668 17.756 49.943 1.00 73.56 578 GLU A C 1
ATOM 4547 O O . GLU A 1 578 ? -30.612 18.180 49.476 1.00 73.56 578 GLU A O 1
ATOM 4552 N N . LEU A 1 579 ? -32.211 16.610 49.506 1.00 67.31 579 LEU A N 1
ATOM 4553 C CA . LEU A 1 579 ? -31.663 15.831 48.385 1.00 67.31 579 LEU A CA 1
ATOM 4554 C C . LEU A 1 579 ? -32.128 16.347 47.013 1.00 67.31 579 LEU A C 1
ATOM 4556 O O . LEU A 1 579 ? -31.489 16.047 46.008 1.00 67.31 579 LEU A O 1
ATOM 4560 N N . ALA A 1 580 ? -33.225 17.113 46.955 1.00 57.25 580 ALA A N 1
ATOM 4561 C CA . ALA A 1 580 ? -33.806 17.608 45.705 1.00 57.25 580 ALA A CA 1
ATOM 4562 C C . ALA A 1 580 ? -32.929 18.632 44.943 1.00 57.25 580 ALA A C 1
ATOM 4564 O O . ALA A 1 580 ? -32.856 18.515 43.726 1.00 57.25 580 ALA A O 1
ATOM 4565 N N . PRO A 1 581 ? -32.204 19.572 45.590 1.00 56.16 581 PRO A N 1
ATOM 4566 C CA . PRO A 1 581 ? -31.296 20.505 44.904 1.00 56.16 581 PRO A CA 1
ATOM 4567 C C . PRO A 1 581 ? -30.041 19.847 44.308 1.00 56.16 581 PRO A C 1
ATOM 4569 O O . PRO A 1 581 ? -29.235 20.513 43.666 1.00 56.16 581 PRO A O 1
ATOM 4572 N N . TRP A 1 582 ? -29.817 18.558 44.572 1.00 53.81 582 TRP A N 1
ATOM 4573 C CA . TRP A 1 582 ? -28.583 17.864 44.208 1.00 53.81 582 TRP A CA 1
ATOM 4574 C C . TRP A 1 582 ? -28.595 17.314 42.775 1.00 53.81 582 TRP A C 1
ATOM 4576 O O . TRP A 1 582 ? -27.536 16.994 42.242 1.00 53.81 582 TRP A O 1
ATOM 4586 N N . THR A 1 583 ? -29.765 17.257 42.124 1.00 50.19 583 THR A N 1
ATOM 4587 C CA . THR A 1 583 ? -29.877 16.914 40.695 1.00 50.19 583 THR A CA 1
ATOM 4588 C C . THR A 1 583 ? -29.142 17.899 39.792 1.00 50.19 583 THR A C 1
ATOM 4590 O O . THR A 1 583 ? -28.714 17.508 38.713 1.00 50.19 583 THR A O 1
ATOM 4593 N N . ASP A 1 584 ? -28.955 19.137 40.254 1.00 47.12 584 ASP A N 1
ATOM 4594 C CA . ASP A 1 584 ? -28.433 20.244 39.447 1.00 47.12 584 ASP A CA 1
ATOM 4595 C C . ASP A 1 584 ? -26.931 20.501 39.688 1.00 47.12 584 ASP A C 1
ATOM 4597 O O . ASP A 1 584 ? -26.327 21.336 39.023 1.00 47.12 584 ASP A O 1
ATOM 4601 N N . ALA A 1 585 ? -26.315 19.805 40.654 1.00 44.12 585 ALA A N 1
ATOM 4602 C CA . ALA A 1 585 ? -24.962 20.092 41.149 1.00 44.12 585 ALA A CA 1
ATOM 4603 C C . ALA A 1 585 ? -23.941 18.972 40.880 1.00 44.12 585 ALA A C 1
ATOM 4605 O O . ALA A 1 585 ? -22.830 19.007 41.418 1.00 44.12 585 ALA A O 1
ATOM 4606 N N . LEU A 1 586 ? -24.304 17.954 40.097 1.00 50.19 586 LEU A N 1
ATOM 4607 C CA . LEU A 1 586 ? -23.421 16.825 39.827 1.00 50.19 586 LEU A CA 1
ATOM 4608 C C . LEU A 1 586 ? -22.454 17.149 38.680 1.00 50.19 586 LEU A C 1
ATOM 4610 O O . LEU A 1 586 ? -22.903 17.358 37.557 1.00 50.19 586 LEU A O 1
ATOM 4614 N N . PRO A 1 587 ? -21.131 17.173 38.923 1.00 48.03 587 PRO A N 1
ATOM 4615 C CA . PRO A 1 587 ? -20.166 17.438 37.866 1.00 48.03 587 PRO A CA 1
ATOM 4616 C C . PRO A 1 587 ? -20.182 16.321 36.814 1.00 48.03 587 PRO A C 1
ATOM 4618 O O . PRO A 1 587 ? -20.241 15.134 37.150 1.00 48.03 587 PRO A O 1
ATOM 4621 N N . ALA A 1 588 ? -20.086 16.711 35.540 1.00 44.12 588 ALA A N 1
ATOM 4622 C CA . ALA A 1 588 ? -19.967 15.803 34.406 1.00 44.12 588 ALA A CA 1
ATOM 4623 C C . ALA A 1 588 ? -18.798 14.831 34.623 1.00 44.12 588 ALA A C 1
ATOM 4625 O O . ALA A 1 588 ? -17.643 15.239 34.749 1.00 44.12 588 ALA A O 1
ATOM 4626 N N . ALA A 1 589 ? -19.078 13.531 34.682 1.00 43.72 589 ALA A N 1
ATOM 4627 C CA . ALA A 1 589 ? -18.042 12.546 34.941 1.00 43.72 589 ALA A CA 1
ATOM 4628 C C . ALA A 1 589 ? -18.216 11.291 34.072 1.00 43.72 589 ALA A C 1
ATOM 4630 O O . ALA A 1 589 ? -19.310 10.856 33.752 1.00 43.72 589 ALA A O 1
ATOM 4631 N N . THR A 1 590 ? -17.097 10.715 33.637 1.00 48.66 590 THR A N 1
ATOM 4632 C CA . THR A 1 590 ? -17.012 9.497 32.795 1.00 48.66 590 THR A CA 1
ATOM 4633 C C . THR A 1 590 ? -17.658 8.251 33.428 1.00 48.66 590 THR A C 1
ATOM 4635 O O . THR A 1 590 ? -18.256 8.350 34.483 1.00 48.66 590 THR A O 1
ATOM 4638 N N . ARG A 1 591 ? -17.496 7.034 32.883 1.00 48.22 591 ARG A N 1
ATOM 4639 C CA . ARG A 1 591 ? -17.922 5.772 33.546 1.00 48.22 591 ARG A CA 1
ATOM 4640 C C . ARG A 1 591 ? -17.502 5.654 35.034 1.00 48.22 591 ARG A C 1
ATOM 4642 O O . ARG A 1 591 ? -18.237 5.075 35.823 1.00 48.22 591 ARG A O 1
ATOM 4649 N N . MET A 1 592 ? -16.380 6.262 35.442 1.00 47.94 592 MET A N 1
ATOM 4650 C CA . MET A 1 592 ? -15.982 6.421 36.859 1.00 47.94 592 MET A CA 1
ATOM 4651 C C . MET A 1 592 ? -16.870 7.391 37.665 1.00 47.94 592 MET A C 1
ATOM 4653 O O . MET A 1 592 ? -17.009 7.262 38.875 1.00 47.94 592 MET A O 1
ATOM 4657 N N . GLY A 1 593 ? -17.484 8.349 36.988 1.00 55.16 593 GLY A N 1
ATOM 4658 C CA . GLY A 1 593 ? -18.477 9.292 37.477 1.00 55.16 593 GLY A CA 1
ATOM 4659 C C . GLY A 1 593 ? -19.778 8.657 37.921 1.00 55.16 593 GLY A C 1
ATOM 4660 O O . GLY A 1 593 ? -20.249 8.983 38.996 1.00 55.16 593 GLY A O 1
ATOM 4661 N N . GLN A 1 594 ? -20.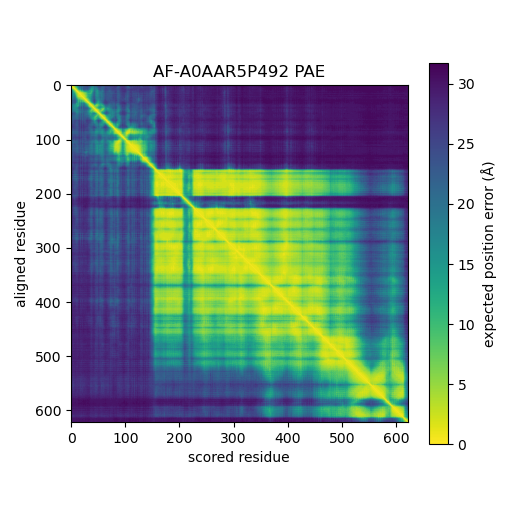331 7.707 37.165 1.00 62.09 594 GLN A N 1
ATOM 4662 C CA . GLN A 1 594 ? -21.551 7.003 37.585 1.00 62.09 594 GLN A CA 1
ATOM 4663 C C . GLN A 1 594 ? -21.330 6.174 38.854 1.00 62.09 594 GLN A C 1
ATOM 4665 O O . GLN A 1 594 ? -22.199 6.151 39.726 1.00 62.09 594 GLN A O 1
ATOM 4670 N N . GLU A 1 595 ? -20.161 5.538 39.000 1.00 62.94 595 GLU A N 1
ATOM 4671 C CA . GLU A 1 595 ? -19.807 4.835 40.237 1.00 62.94 595 GLU A CA 1
ATOM 4672 C C . GLU A 1 595 ? -19.514 5.825 41.375 1.00 62.94 595 GLU A C 1
ATOM 4674 O O . GLU A 1 595 ? -19.979 5.600 42.483 1.00 62.94 595 GLU A O 1
ATOM 4679 N N . ALA A 1 596 ? -18.860 6.966 41.126 1.00 64.19 596 ALA A N 1
ATOM 4680 C CA . ALA A 1 596 ? -18.681 8.015 42.138 1.00 64.19 596 ALA A CA 1
ATOM 4681 C C . ALA A 1 596 ? -20.019 8.632 42.597 1.00 64.19 596 ALA A C 1
ATOM 4683 O O . ALA A 1 596 ? -20.260 8.760 43.797 1.00 64.19 596 ALA A O 1
ATOM 4684 N N . ILE A 1 597 ? -20.920 8.939 41.656 1.00 65.94 597 ILE A N 1
ATOM 4685 C CA . ILE A 1 597 ? -22.296 9.395 41.903 1.00 65.94 597 ILE A CA 1
ATOM 4686 C C . ILE A 1 597 ? -23.033 8.350 42.737 1.00 65.94 597 ILE A C 1
ATOM 4688 O O . ILE A 1 597 ? -23.676 8.693 43.728 1.00 65.94 597 ILE A O 1
ATOM 4692 N N . LYS A 1 598 ? -22.915 7.069 42.379 1.00 69.38 598 LYS A N 1
ATOM 4693 C CA . LYS A 1 598 ? -23.531 5.959 43.108 1.00 69.38 598 LYS A CA 1
ATOM 4694 C C . LYS A 1 598 ? -22.953 5.799 44.515 1.00 69.38 598 LYS A C 1
ATOM 4696 O O . LYS A 1 598 ? -23.736 5.675 45.447 1.00 69.38 598 LYS A O 1
ATOM 4701 N N . GLN A 1 599 ? -21.635 5.835 44.697 1.00 72.19 599 GLN A N 1
ATOM 4702 C CA . GLN A 1 599 ? -20.983 5.708 46.008 1.00 72.19 599 GLN A CA 1
ATOM 4703 C C . GLN A 1 599 ? -21.353 6.868 46.941 1.00 72.19 599 GLN A C 1
ATOM 4705 O O . GLN A 1 599 ? -21.723 6.639 48.093 1.00 72.19 599 GLN A O 1
ATOM 4710 N N . GLU A 1 600 ? -21.342 8.105 46.441 1.00 71.62 600 GLU A N 1
ATOM 4711 C CA . GLU A 1 600 ? -21.753 9.277 47.222 1.00 71.62 600 GLU A CA 1
ATOM 4712 C C . GLU A 1 600 ? -23.259 9.244 47.540 1.00 71.62 600 GLU A C 1
ATOM 4714 O O . GLU A 1 600 ? -23.666 9.517 48.673 1.00 71.62 600 GLU A O 1
ATOM 4719 N N . SER A 1 601 ? -24.092 8.811 46.586 1.00 71.31 601 SER A N 1
ATOM 4720 C CA . SER A 1 601 ? -25.531 8.608 46.813 1.00 71.31 601 SER A CA 1
ATOM 4721 C C . SER A 1 601 ? -25.789 7.523 47.864 1.00 71.31 601 SER A C 1
ATOM 4723 O O . SER A 1 601 ? -26.575 7.737 48.785 1.00 71.31 601 SER A O 1
ATOM 4725 N N . ILE A 1 602 ? -25.084 6.386 47.795 1.00 76.56 602 ILE A N 1
ATOM 4726 C CA . ILE A 1 602 ? -25.165 5.296 48.781 1.00 76.56 602 ILE A CA 1
ATOM 4727 C C . ILE A 1 602 ? -24.757 5.791 50.167 1.00 76.56 602 ILE A C 1
ATOM 4729 O O . ILE A 1 602 ? -25.461 5.508 51.137 1.00 76.56 602 ILE A O 1
ATOM 4733 N N . LYS A 1 603 ? -23.663 6.552 50.286 1.00 79.50 603 LYS A N 1
ATOM 4734 C CA . LYS A 1 603 ? -23.199 7.105 51.567 1.00 79.50 603 LYS A CA 1
ATOM 4735 C C . LYS A 1 603 ? -24.285 7.952 52.234 1.00 79.50 603 LYS A C 1
ATOM 4737 O O . LYS A 1 603 ? -24.594 7.747 53.406 1.00 79.50 603 LYS A O 1
ATOM 4742 N N . ARG A 1 604 ? -24.925 8.844 51.475 1.00 73.88 604 ARG A N 1
ATOM 4743 C CA . ARG A 1 604 ? -26.000 9.714 51.982 1.00 73.88 604 ARG A CA 1
ATOM 4744 C C . ARG A 1 604 ? -27.286 8.952 52.292 1.00 73.88 604 ARG A C 1
ATOM 4746 O O . ARG A 1 604 ? -27.895 9.187 53.336 1.00 73.88 604 ARG A O 1
ATOM 4753 N N . PHE A 1 605 ? -27.678 8.003 51.440 1.00 82.00 605 PHE A N 1
ATOM 4754 C CA . PHE A 1 605 ? -28.816 7.123 51.724 1.00 82.00 605 PHE A CA 1
ATOM 4755 C C . PHE A 1 605 ? -28.580 6.289 52.979 1.00 82.00 605 PHE A C 1
ATOM 4757 O O . PHE A 1 605 ? -29.501 6.118 53.772 1.00 82.00 605 PHE A O 1
ATOM 4764 N N . THR A 1 606 ? -27.346 5.842 53.214 1.00 81.44 606 THR A N 1
ATOM 4765 C CA . THR A 1 606 ? -26.968 5.105 54.426 1.00 81.44 606 THR A CA 1
ATOM 4766 C C . THR A 1 606 ? -27.170 5.962 55.674 1.00 81.44 606 THR A C 1
ATOM 4768 O O . THR A 1 606 ? -27.797 5.498 56.623 1.00 81.44 606 THR A O 1
ATOM 4771 N N . THR A 1 607 ? -26.753 7.233 55.660 1.00 81.12 607 THR A N 1
ATOM 4772 C CA . THR A 1 607 ? -26.981 8.165 56.781 1.00 81.12 607 THR A CA 1
ATOM 4773 C C . THR A 1 607 ? -28.470 8.353 57.088 1.00 81.12 607 THR A C 1
ATOM 4775 O O . THR A 1 607 ? -28.881 8.329 58.250 1.00 81.12 607 THR A O 1
ATOM 4778 N N . ILE A 1 608 ? -29.308 8.511 56.061 1.00 81.19 608 ILE A N 1
ATOM 4779 C CA . ILE A 1 608 ? -30.756 8.671 56.257 1.00 81.19 608 ILE A CA 1
ATOM 4780 C C . ILE A 1 608 ? -31.385 7.356 56.739 1.00 81.19 608 ILE A C 1
ATOM 4782 O O . ILE A 1 608 ? -32.203 7.363 57.658 1.00 81.19 608 ILE A O 1
ATOM 4786 N N . MET A 1 609 ? -30.963 6.216 56.190 1.00 80.19 609 MET A N 1
ATOM 4787 C CA . MET A 1 609 ? -31.425 4.887 56.599 1.00 80.19 609 MET A CA 1
ATOM 4788 C C . MET A 1 609 ? -31.045 4.529 58.040 1.00 80.19 609 MET A C 1
ATOM 4790 O O . MET A 1 609 ? -31.860 3.928 58.744 1.00 80.19 609 MET A O 1
ATOM 4794 N N . GLN A 1 610 ? -29.864 4.932 58.515 1.00 82.44 610 GLN A N 1
ATOM 4795 C CA . GLN A 1 610 ? -29.462 4.794 59.921 1.00 82.44 610 GLN A CA 1
ATOM 4796 C C . GLN A 1 610 ? -30.399 5.591 60.840 1.00 82.44 610 GLN A C 1
ATOM 4798 O O . GLN A 1 610 ? -30.909 5.055 61.826 1.00 82.44 610 GLN A O 1
ATOM 4803 N N . LYS A 1 611 ? -30.736 6.834 60.468 1.00 80.44 611 LYS A N 1
ATOM 4804 C CA . LYS A 1 611 ? -31.705 7.659 61.212 1.00 80.44 611 LYS A CA 1
ATOM 4805 C C . LYS A 1 611 ? -33.139 7.115 61.162 1.00 80.44 611 LYS A C 1
ATOM 4807 O O . LYS A 1 611 ? -33.876 7.269 62.137 1.00 80.44 611 LYS A O 1
ATOM 4812 N N . ILE A 1 612 ? -33.537 6.462 60.065 1.00 81.31 612 ILE A N 1
ATOM 4813 C CA . ILE A 1 612 ? -34.830 5.761 59.956 1.00 81.31 612 ILE A CA 1
ATOM 4814 C C . ILE A 1 612 ? -34.863 4.530 60.875 1.00 81.31 612 ILE A C 1
ATOM 4816 O O . ILE A 1 612 ? -35.875 4.266 61.521 1.00 81.31 612 ILE A O 1
ATOM 4820 N N . SER A 1 613 ? -33.756 3.791 60.950 1.00 78.50 613 SER A N 1
ATOM 4821 C CA . SER A 1 613 ? -33.658 2.535 61.708 1.00 78.50 613 SER A CA 1
ATOM 4822 C C . SER A 1 613 ? -33.408 2.744 63.207 1.00 78.50 613 SER A C 1
ATOM 4824 O O . SER A 1 613 ? -33.603 1.819 63.986 1.00 78.50 613 SER A O 1
ATOM 4826 N N . GLY A 1 614 ? -33.030 3.958 63.625 1.00 66.19 614 GLY A N 1
ATOM 4827 C CA . GLY A 1 614 ? -32.799 4.300 65.032 1.00 66.19 614 GLY A CA 1
ATOM 4828 C C . GLY A 1 614 ? -31.435 3.870 65.579 1.00 66.19 614 GLY A C 1
ATOM 4829 O O . GLY A 1 614 ? -31.260 3.855 66.789 1.00 66.19 614 GLY A O 1
ATOM 4830 N N . THR A 1 615 ? -30.471 3.543 64.717 1.00 51.44 615 THR A N 1
ATOM 4831 C CA . THR A 1 615 ? -29.104 3.127 65.082 1.00 51.44 615 THR A CA 1
ATOM 4832 C C . THR A 1 615 ? -28.107 4.291 65.058 1.00 51.44 615 THR A C 1
ATOM 4834 O O . THR A 1 615 ? -27.005 4.165 64.533 1.00 51.44 615 THR A O 1
ATOM 4837 N N . SER A 1 616 ? -28.484 5.443 65.613 1.00 40.31 616 SER A N 1
ATOM 4838 C CA . SER A 1 616 ? -27.528 6.515 65.919 1.00 40.31 616 SER A CA 1
ATOM 4839 C C . SER A 1 616 ? -27.260 6.472 67.419 1.00 40.31 616 SER A C 1
ATOM 4841 O O . SER A 1 616 ? -28.197 6.666 68.188 1.00 40.31 616 SER A O 1
ATOM 4843 N N . ASP A 1 617 ? -25.999 6.211 67.780 1.00 36.88 617 ASP A N 1
ATOM 4844 C CA . ASP A 1 617 ? -25.379 6.404 69.106 1.00 36.88 617 ASP A CA 1
ATOM 4845 C C . ASP A 1 617 ? -25.213 5.150 69.998 1.00 36.88 617 ASP A C 1
ATOM 4847 O O . ASP A 1 617 ? -25.517 5.170 71.187 1.00 36.88 617 ASP A O 1
ATOM 4851 N N . MET A 1 618 ? -24.655 4.057 69.456 1.00 34.03 618 MET A N 1
ATOM 4852 C CA . MET A 1 618 ? -24.032 2.995 70.280 1.00 34.03 618 MET A CA 1
ATOM 4853 C C . MET A 1 618 ? -22.625 2.572 69.816 1.00 34.03 618 MET A C 1
ATOM 4855 O O . MET A 1 618 ? -22.181 1.471 70.115 1.00 34.03 618 MET A O 1
ATOM 4859 N N . GLU A 1 619 ? -21.887 3.447 69.133 1.00 36.25 619 GLU A N 1
ATOM 4860 C CA . GLU A 1 619 ? -20.457 3.236 68.859 1.00 36.25 619 GLU A CA 1
ATOM 4861 C C . GLU A 1 619 ? -19.698 4.564 68.970 1.00 36.25 619 GLU A C 1
ATOM 4863 O O . GLU A 1 619 ? -19.445 5.218 67.969 1.00 36.25 619 GLU A O 1
ATOM 4868 N N . THR A 1 620 ? -19.396 4.972 70.204 1.00 35.38 620 THR A N 1
ATOM 4869 C CA . THR A 1 620 ? -18.184 5.706 70.630 1.00 35.38 620 THR A CA 1
ATOM 4870 C C . THR A 1 620 ? -18.246 5.811 72.153 1.00 35.38 620 THR A C 1
ATOM 4872 O O . THR A 1 620 ? -18.735 6.803 72.680 1.00 35.38 620 THR A O 1
ATOM 4875 N N . ASP A 1 621 ? -17.883 4.726 72.835 1.00 34.16 621 ASP A N 1
ATOM 4876 C CA . ASP A 1 621 ? -17.146 4.731 74.109 1.00 34.16 621 ASP A CA 1
ATOM 4877 C C . ASP A 1 621 ? -16.951 3.278 74.570 1.00 34.16 621 ASP A C 1
ATOM 4879 O O . ASP A 1 621 ? -17.715 2.736 75.371 1.00 34.16 621 ASP A O 1
ATOM 4883 N N . SER A 1 622 ? -15.915 2.644 74.013 1.00 33.41 622 SER A N 1
ATOM 4884 C CA . SER A 1 622 ? -15.128 1.576 74.647 1.00 33.41 622 SER A CA 1
ATOM 4885 C C . SER A 1 622 ? -13.811 1.392 73.909 1.00 33.41 622 SER A C 1
ATOM 4887 O O . SER A 1 622 ? -13.890 1.103 72.690 1.00 33.41 622 SER A O 1
#

Sequence (622 aa):
MPTIVPPQSPVTFNWESVRGDLAGARLEFTKDPPTVWRFSYFPDFLGFRSKIVQRIVGILYVPDQHMSIDGSQFNQGASSAPTNSYLYYIMGPLAGSSGPKDGVVVGVGTAEFCASIRDMLRSINPSVEMLITQGDLDAFVPGSAVVRFETIGADHPFCFSTKEEQMFRILEDQSYSQSTRLCTALLAMFPYIREELSKRMEIVEDHHSPEEDQTTITFMGSGHGALDPGKRLTLLAIYLLAPAYSRRERLHEQISRRAQAASIPNQMPFYDAAKTDDLINAIQWKVGSMIALVDDVLAMIICRTIDGMTNPDAKIHELASASDLVRSGAIQPLAGALLDQARLVYTNYHSTSIHFILPVFELVKESLGENYVTLQSEMTHFATIREVVANSPYMGLRSQLPDQYHIKNNAKLAYLGLLYHQGSLATEEEKASFKEYNVAGIREHISSSADRIMVENIVRVLPEHSTTALATLIQHIPLDRGQLLMSGKAKETQLEVLEILRSRPNRGPWAEEQIEAENSAYAKQLIETGVNMMKNRLNEQFEIRRSMADNLVDPMERRAKIDEAIRWRASILAMFNELAPWTDALPAATRMGQEAIKQESIKRFTTIMQKISGTSDMETDS

Organism: Dendroctonus ponderosae (NCBI:txid77166)

Mean predicted aligned error: 18.38 Å

Solvent-accessible surface area (backbone atoms only — not comparable to full-atom values): 37123 Å² total; per-residue (Å²): 133,87,80,88,76,76,99,81,69,93,76,79,82,56,73,82,78,50,48,73,71,51,62,76,69,76,71,88,79,83,93,72,82,88,80,79,69,64,77,59,83,50,103,56,43,56,47,54,58,55,95,89,46,102,59,81,60,78,54,81,61,78,90,88,77,80,95,79,83,86,67,83,75,77,80,85,84,62,101,73,70,62,90,86,54,49,79,46,78,45,77,54,76,62,92,92,56,97,64,94,46,89,50,46,79,47,69,45,55,55,73,67,47,45,47,51,54,49,54,52,49,40,74,76,37,79,83,72,78,88,87,72,55,77,71,56,59,72,66,58,75,76,69,97,75,79,74,84,71,82,70,91,62,75,91,75,54,48,29,52,55,69,57,66,72,59,45,54,51,50,56,52,42,76,88,52,55,72,60,31,34,28,49,22,54,48,44,65,47,39,53,79,40,48,76,66,46,56,77,74,28,50,69,49,65,68,93,73,75,101,78,74,77,87,74,75,70,66,95,76,71,88,52,96,86,54,74,55,63,21,56,51,47,40,52,54,38,42,55,68,46,47,79,76,44,85,51,76,90,55,41,27,53,53,45,22,55,46,34,48,62,31,19,60,89,72,73,49,62,55,40,53,42,68,60,33,39,54,48,45,58,67,48,61,69,64,70,85,72,68,60,49,65,55,33,40,58,49,21,49,64,72,24,21,25,69,88,71,46,68,38,33,69,45,38,73,89,50,36,51,50,45,67,58,38,32,73,72,62,59,30,49,68,61,42,24,36,43,47,55,48,38,52,66,63,42,52,34,34,88,37,55,62,62,52,35,24,66,84,40,49,61,58,48,38,71,74,64,40,75,75,34,78,93,47,28,69,35,53,56,53,46,65,75,47,41,67,49,67,74,46,14,48,37,52,34,40,36,57,70,70,58,71,91,76,37,56,76,67,35,25,66,53,23,44,35,17,47,54,44,52,60,72,64,49,87,46,72,65,55,46,54,60,51,66,74,49,74,60,64,67,44,50,64,60,47,83,50,69,68,57,53,54,48,40,60,51,48,49,74,71,51,78,51,71,70,48,51,51,47,30,60,51,38,34,74,38,57,44,73,60,29,47,56,61,50,70,78,47,58,68,68,60,50,50,52,27,42,56,59,29,66,78,40,94,73,34,27,55,40,46,50,53,53,44,31,52,52,47,43,52,51,50,44,53,52,48,54,53,50,51,52,55,50,50,53,51,42,50,54,48,47,50,52,56,44,54,56,24,70,71,46,87,50,71,67,60,23,52,53,44,42,55,47,52,52,52,51,50,51,56,54,53,51,58,56,60,67,53,60,72,51,63,80,68,66,76,74,47,60,84,67,30,58,54,49,53,46,52,54,48,49,56,54,51,48,57,53,49,34,64,60,71,64,72,75,86,88,85,89,89,131

Foldseek 3Di:
DDDDDDQDDFDWDDPVRCVVVCVVVPDDDDDDDDFGWTFRDDPFWTWTDGPVDPWTDTDTDDPDDDDDDQFEDTDPPDDPFDPPKGKDKAQDDDPPDDDPDRIDIDIDGDPVVVVVVVVVVCVVPVPDDDDDDPVRVVVDDDDPDPPPDDHPYDDAAEEEDDAPVVLVVLLLDLVDDLQRNLLNLLCLQQVLCVVVVVVRHHYDYDPDDPPDDDDNRDLDDPDPVDDQQQLSLLSSLCSLQVQLDQDLVCSLVLSQVLSVQLCVVVVTHHDDSVVSNVSCVSSVDDHPPDQLVSLVSSQLQQQQAPVRDRDLLDFPVRHDQLVNCCVVVSGPSSSNSSSVSSNVSQFCRQQVLVLLLLVCLVLCCLPCNCPNPLCNQLNVLCVVCVVSSVGRRRQRSGSDRPPSSDCLSNLLSSLLSLVLVLVQDDDPVVNVVSVPDPSVVSVVSPPDPVSSVVSVVVSVPGDHPVLVVLLVVLLPDAQVVNCVVCVPDDPVSVVSSLVVLLSDPRNHDNSLVVLLVVLLVLLVVLLVVLVVVLVVLLVVLLVVQLVVLVPDPDPVSSVVSNVVSVVLSVVLVVLSVVCVVVSVVQDRDHVVSSVVSVVVSVVSSVVSVCSSVVVPDDPDDD

pLDDT: mean 72.13, std 23.85, range [21.33, 97.5]

Radius of gyration: 43.56 Å; Cα contacts (8 Å, |Δi|>4): 598; chains: 1; bounding box: 101×76×139 Å